Protein AF-A0A9W9Z8J5-F1 (afdb_monomer_lite)

Radius of gyration: 101.9 Å; chains: 1; bounding box: 206×144×336 Å

Secondary structure (DSSP, 8-state):
-HHHHHHHHHHHHHHHHHHHSSS-----THHHHHHHHHHHHHHHHHHHHHHHHHHHHHHHHHHHHHHHHHHHHHHHHHHHHHHHHHHHHHHHHHHHHHHHHHHHHHHHHHHHHHHHHHHHHHHHHHHHHHHHHHHHHHHHHHHHHHHHHHHHHHHHHHHHHHHHHHHHHHHHHHHHHHHHHHHHHHHHHHHHHHHHHHHHHHHHHHHHHHHHHHHHHHHHHHHHHHHHHHHHHHHHHHHHHHHHHHHHHHHHHHHHHHHHHHHHHHHHHHHHHHHHHHHHHHHHHSSSS------HHHHHHHHHHHHHHHHHHHHHHHHHHHHHHHHHHHHHHHHHHHHHHHHHHHHHHHHHHHHHHHHHHHHHHHHHHHHSS-S-PPP-HHHHHHHHHHHHHHHHHHHHHHHHHHHHHHHHHHHHHHHHHHHHHHHHHHHHHHHHHHHHHHHHHHHHHHHHHHHHHHHHHHHHHHHHHHHHS------------------------------PPP------TTTHHHHHHHHHHHHHHHHHHHHHHHHHHHHHHHHHHHHHHHHHHHHHHHHHHHHHHHHHHHHHHHHHHHHHHHHHHHHHHHHHHHHHHHHHHHH------------

Organism: NCBI:txid174260

pLDDT: mean 78.12, std 18.12, range [28.38, 96.94]

Structure (mmCIF, N/CA/C/O backbone):
data_AF-A0A9W9Z8J5-F1
#
_entry.id   AF-A0A9W9Z8J5-F1
#
loop_
_atom_site.group_PDB
_atom_site.id
_atom_site.type_symbol
_atom_site.label_atom_id
_atom_site.label_alt_id
_atom_site.label_comp_id
_atom_site.label_asym_id
_atom_site.label_entity_id
_atom_site.label_seq_id
_atom_site.pdbx_PDB_ins_code
_atom_site.Cartn_x
_atom_site.Cartn_y
_atom_site.Cartn_z
_atom_site.occupancy
_atom_site.B_iso_or_equiv
_atom_site.auth_seq_id
_atom_site.auth_comp_id
_atom_site.auth_asym_id
_atom_site.auth_atom_id
_atom_site.pdbx_PDB_model_num
ATOM 1 N N . MET A 1 1 ? -85.257 -1.379 140.980 1.00 49.53 1 MET A N 1
ATOM 2 C CA . MET A 1 1 ? -85.173 -0.931 142.390 1.00 49.53 1 MET A CA 1
ATOM 3 C C . MET A 1 1 ? -86.216 0.139 142.781 1.00 49.53 1 MET A C 1
ATOM 5 O O . MET A 1 1 ? -86.144 0.637 143.891 1.00 49.53 1 MET A O 1
ATOM 9 N N . ASN A 1 2 ? -87.242 0.429 141.961 1.00 49.41 2 ASN A N 1
ATOM 10 C CA . ASN A 1 2 ? -88.217 1.512 142.219 1.00 49.41 2 ASN A CA 1
ATOM 11 C C . ASN A 1 2 ? -89.453 1.137 143.067 1.00 49.41 2 ASN A C 1
ATOM 13 O O . ASN A 1 2 ? -90.106 2.020 143.603 1.00 49.41 2 ASN A O 1
ATOM 17 N N . SER A 1 3 ? -89.786 -0.148 143.233 1.00 52.16 3 SER A N 1
ATOM 18 C CA . SER A 1 3 ? -90.994 -0.557 143.981 1.00 52.16 3 SER A CA 1
ATOM 19 C C . SER A 1 3 ? -90.838 -0.445 145.506 1.00 52.16 3 SER A C 1
ATOM 21 O O . SER A 1 3 ? -91.817 -0.194 146.202 1.00 52.16 3 SER A O 1
ATOM 23 N N . LYS A 1 4 ? -89.609 -0.565 146.031 1.00 61.00 4 LYS A N 1
ATOM 24 C CA . LYS A 1 4 ? -89.346 -0.543 147.480 1.00 61.00 4 LYS A CA 1
ATOM 25 C C . LYS A 1 4 ? -89.480 0.861 148.082 1.00 61.00 4 LYS A C 1
ATOM 27 O O . LYS A 1 4 ? -90.116 1.013 149.115 1.00 61.00 4 LYS A O 1
ATOM 32 N N . HIS A 1 5 ? -88.971 1.882 147.392 1.00 61.03 5 HIS A N 1
ATOM 33 C CA . HIS A 1 5 ? -89.046 3.269 147.863 1.00 61.03 5 HIS A CA 1
ATOM 34 C C . HIS A 1 5 ? -90.440 3.893 147.722 1.00 61.03 5 HIS A C 1
ATOM 36 O O . HIS A 1 5 ? -90.830 4.695 148.565 1.00 61.03 5 HIS A O 1
ATOM 42 N N . VAL A 1 6 ? -91.228 3.489 146.718 1.00 67.94 6 VAL A N 1
ATOM 43 C CA . VAL A 1 6 ? -92.641 3.902 146.622 1.00 67.94 6 VAL A CA 1
ATOM 44 C C . VAL A 1 6 ? -93.460 3.287 147.766 1.00 67.94 6 VAL A C 1
ATOM 46 O O . VAL A 1 6 ? -94.237 3.992 148.405 1.00 67.94 6 VAL A O 1
ATOM 49 N N . ALA A 1 7 ? -93.221 2.011 148.092 1.00 65.00 7 ALA A N 1
ATOM 50 C CA . ALA A 1 7 ? -93.889 1.326 149.199 1.00 65.00 7 ALA A CA 1
ATOM 51 C C . ALA A 1 7 ? -93.499 1.885 150.582 1.00 65.00 7 ALA A C 1
ATOM 53 O O . ALA A 1 7 ? -94.352 2.002 151.457 1.00 65.00 7 ALA A O 1
ATOM 54 N N . GLU A 1 8 ? -92.234 2.266 150.790 1.00 67.50 8 GLU A N 1
ATOM 55 C CA . GLU A 1 8 ? -91.781 2.908 152.036 1.00 67.50 8 GLU A CA 1
ATOM 56 C C . GLU A 1 8 ? -92.431 4.286 152.252 1.00 67.50 8 GLU A C 1
ATOM 58 O O . GLU A 1 8 ? -92.795 4.621 153.380 1.00 67.50 8 GLU A O 1
ATOM 63 N N . LEU A 1 9 ? -92.658 5.054 151.181 1.00 68.12 9 LEU A N 1
ATOM 64 C CA . LEU A 1 9 ? -93.328 6.357 151.248 1.00 68.12 9 LEU A CA 1
ATOM 65 C C . LEU A 1 9 ? -94.833 6.256 151.530 1.00 68.12 9 LEU A C 1
ATOM 67 O O . LEU A 1 9 ? -95.362 7.042 152.320 1.00 68.12 9 LEU A O 1
ATOM 71 N N . GLU A 1 10 ? -95.526 5.273 150.949 1.00 67.19 10 GLU A N 1
ATOM 72 C CA . GLU A 1 10 ? -96.930 5.003 151.290 1.00 67.19 10 GLU A CA 1
ATOM 73 C C . GLU A 1 10 ? -97.090 4.544 152.745 1.00 67.19 10 GLU A C 1
ATOM 75 O O . GLU A 1 10 ? -98.030 4.966 153.425 1.00 67.19 10 GLU A O 1
ATOM 80 N N . ASN A 1 11 ? -96.140 3.759 153.260 1.00 70.75 11 ASN A N 1
ATOM 81 C CA . ASN A 1 11 ? -96.148 3.312 154.654 1.00 70.75 11 ASN A CA 1
ATOM 82 C C . ASN A 1 11 ? -95.925 4.476 155.636 1.00 70.75 11 ASN A C 1
ATOM 84 O O . ASN A 1 11 ? -96.578 4.546 156.678 1.00 70.75 11 ASN A O 1
ATOM 88 N N . LEU A 1 12 ? -95.058 5.435 155.287 1.00 72.38 12 LEU A N 1
ATOM 89 C CA . LEU A 1 12 ? -94.822 6.635 156.096 1.00 72.38 12 LEU A CA 1
ATOM 90 C C . LEU A 1 12 ? -96.055 7.558 156.132 1.00 72.38 12 LEU A C 1
ATOM 92 O O . LEU A 1 12 ? -96.406 8.092 157.186 1.00 72.38 12 LEU A O 1
ATOM 96 N N . LYS A 1 13 ? -96.758 7.689 154.998 1.00 70.75 13 LYS A N 1
ATOM 97 C CA . LYS A 1 13 ? -98.026 8.429 154.895 1.00 70.75 13 LYS A CA 1
ATOM 98 C C . LYS A 1 13 ? -99.111 7.814 155.786 1.00 70.75 13 LYS A C 1
ATOM 100 O O . LYS A 1 13 ? -99.809 8.544 156.488 1.00 70.75 13 LYS A O 1
ATOM 105 N N . LEU A 1 14 ? -99.220 6.482 155.799 1.00 69.88 14 LEU A N 1
ATOM 106 C CA . LEU A 1 14 ? -100.171 5.755 156.645 1.00 69.88 14 LEU A CA 1
ATOM 107 C C . LEU A 1 14 ? -99.858 5.933 158.143 1.00 69.88 14 LEU A C 1
ATOM 109 O O . LEU A 1 14 ? -100.769 6.098 158.955 1.00 69.88 14 LEU A O 1
ATOM 113 N N . LEU A 1 15 ? -98.570 5.949 158.505 1.00 69.38 15 LEU A N 1
ATOM 114 C CA . LEU A 1 15 ? -98.111 6.107 159.887 1.00 69.38 15 LEU A CA 1
ATOM 115 C C . LEU A 1 15 ? -98.396 7.514 160.443 1.00 69.38 15 LEU A C 1
ATOM 117 O O . LEU A 1 15 ? -98.859 7.645 161.576 1.00 69.38 15 LEU A O 1
ATOM 121 N N . MET A 1 16 ? -98.179 8.562 159.641 1.00 64.88 16 MET A N 1
ATOM 122 C CA . MET A 1 16 ? -98.459 9.944 160.052 1.00 64.88 16 MET A CA 1
ATOM 123 C C . MET A 1 16 ? -99.958 10.235 160.183 1.00 64.88 16 MET A C 1
ATOM 125 O O . MET A 1 16 ? -100.351 10.948 161.105 1.00 64.88 16 MET A O 1
ATOM 129 N N . SER A 1 17 ? -100.803 9.663 159.315 1.00 60.56 17 SER A N 1
ATOM 130 C CA . SER A 1 17 ? -102.261 9.779 159.462 1.00 60.56 17 SER A CA 1
ATOM 131 C C . SER A 1 17 ? -102.757 9.141 160.762 1.00 60.56 17 SER A C 1
ATOM 133 O O . SER A 1 17 ? -103.629 9.704 161.415 1.00 60.56 17 SER A O 1
ATOM 135 N N . LYS A 1 18 ? -102.158 8.019 161.181 1.00 60.84 18 LYS A N 1
ATOM 136 C CA . LYS A 1 18 ? -102.563 7.288 162.389 1.00 60.84 18 LYS A CA 1
ATOM 137 C C . LYS A 1 18 ? -102.110 7.958 163.696 1.00 60.84 18 LYS A C 1
ATOM 139 O O . LYS A 1 18 ? -102.808 7.862 164.694 1.00 60.84 18 LYS A O 1
ATOM 144 N N . GLN A 1 19 ? -100.983 8.678 163.702 1.00 56.22 19 GLN A N 1
ATOM 145 C CA . GLN A 1 19 ? -100.505 9.395 164.899 1.00 56.22 19 GLN A CA 1
ATOM 146 C C . GLN A 1 19 ? -101.284 10.680 165.227 1.00 56.22 19 GLN A C 1
ATOM 148 O O . GLN A 1 19 ? -101.229 11.148 166.363 1.00 56.22 19 GLN A O 1
ATOM 153 N N . LEU A 1 20 ? -102.006 11.260 164.266 1.00 56.22 20 LEU A N 1
ATOM 154 C CA . LEU A 1 20 ? -102.760 12.502 164.477 1.00 56.22 20 LEU A CA 1
ATOM 155 C C . LEU A 1 20 ? -104.202 12.276 164.959 1.00 56.22 20 LEU A C 1
ATOM 157 O O . LEU A 1 20 ? -104.801 13.207 165.489 1.00 56.22 20 LEU A O 1
ATOM 161 N N . GLU A 1 21 ? -104.744 11.063 164.827 1.00 55.25 21 GLU A N 1
ATOM 162 C CA . GLU A 1 21 ? -106.111 10.736 165.264 1.00 55.25 21 GLU A CA 1
ATOM 163 C C . GLU A 1 21 ? -106.220 10.486 166.783 1.00 55.25 21 GLU A C 1
ATOM 165 O O . GLU A 1 21 ? -107.299 10.625 167.352 1.00 55.25 21 GLU A O 1
ATOM 170 N N . GLU A 1 22 ? -105.112 10.187 167.473 1.00 48.38 22 GLU A N 1
ATOM 171 C CA . GLU A 1 22 ? -105.141 9.747 168.881 1.00 48.38 22 GLU A CA 1
ATOM 172 C C . GLU A 1 22 ? -104.693 10.794 169.919 1.00 48.38 22 GLU A C 1
ATOM 174 O O . GLU A 1 22 ? -104.763 10.529 171.117 1.00 48.38 22 GLU A O 1
ATOM 179 N N . THR A 1 23 ? -104.297 12.011 169.527 1.00 50.66 23 THR A N 1
ATOM 180 C CA . THR A 1 23 ? -103.971 13.083 170.496 1.00 50.66 23 THR A CA 1
ATOM 181 C C . THR A 1 23 ? -104.845 14.315 170.290 1.00 50.66 23 THR A C 1
ATOM 183 O O . THR A 1 23 ? -104.465 15.310 169.678 1.00 50.66 23 THR A O 1
ATOM 186 N N . GLY A 1 24 ? -106.070 14.217 170.810 1.00 48.38 24 GLY A N 1
ATOM 187 C CA . GLY A 1 24 ? -107.034 15.307 170.845 1.00 48.38 24 GLY A CA 1
ATOM 188 C C . GLY A 1 24 ? -106.638 16.418 171.817 1.00 48.38 24 GLY A C 1
ATOM 189 O O . GLY A 1 24 ? -106.401 16.152 172.989 1.00 48.38 24 GLY A O 1
ATOM 190 N N . GLN A 1 25 ? -106.609 17.656 171.323 1.00 43.84 25 GLN A N 1
ATOM 191 C CA . GLN A 1 25 ? -107.292 18.835 171.877 1.00 43.84 25 GLN A CA 1
ATOM 192 C C . GLN A 1 25 ? -106.873 20.106 171.113 1.00 43.84 25 GLN A C 1
ATOM 194 O O . GLN A 1 25 ? -105.702 20.316 170.819 1.00 43.84 25 GLN A O 1
ATOM 199 N N . GLU A 1 26 ? -107.888 20.928 170.837 1.00 43.88 26 GLU A N 1
ATOM 200 C CA . GLU A 1 26 ? -107.874 22.356 170.483 1.00 43.88 26 GLU A CA 1
ATOM 201 C C . GLU A 1 26 ? -107.269 22.780 169.129 1.00 43.88 26 GLU A C 1
ATOM 203 O O . GLU A 1 26 ? -106.072 22.747 168.853 1.00 43.88 26 GLU A O 1
ATOM 208 N N . VAL A 1 27 ? -108.193 23.200 168.261 1.00 51.09 27 VAL A N 1
ATOM 209 C CA . VAL A 1 27 ? -108.038 23.465 166.833 1.00 51.09 27 VAL A CA 1
ATOM 210 C C . VAL A 1 27 ? -108.165 24.966 166.617 1.00 51.09 27 VAL A C 1
ATOM 212 O O . VAL A 1 27 ? -109.249 25.517 166.790 1.00 51.09 27 VAL A O 1
ATOM 215 N N . ASP A 1 28 ? -107.083 25.615 166.193 1.00 56.66 28 ASP A N 1
ATOM 216 C CA . ASP A 1 28 ? -107.146 26.974 165.663 1.00 56.66 28 ASP A CA 1
ATOM 217 C C . ASP A 1 28 ? -106.256 27.100 164.408 1.00 56.66 28 ASP A C 1
ATOM 219 O O . ASP A 1 28 ? -105.166 26.530 164.309 1.00 56.66 28 ASP A O 1
ATOM 223 N N . LYS A 1 29 ? -106.788 27.787 163.398 1.00 60.19 29 LYS A N 1
ATOM 224 C CA . LYS A 1 29 ? -106.531 27.721 161.938 1.00 60.19 29 LYS A CA 1
ATOM 225 C C . LYS A 1 29 ? -105.080 27.649 161.418 1.00 60.19 29 LYS A C 1
ATOM 227 O O . LYS A 1 29 ? -104.854 27.206 160.292 1.00 60.19 29 LYS A O 1
ATOM 232 N N . THR A 1 30 ? -104.081 28.070 162.187 1.00 62.03 30 THR A N 1
ATOM 233 C CA . THR A 1 30 ? -102.694 28.268 161.715 1.00 62.03 30 THR A CA 1
ATOM 234 C C . THR A 1 30 ? -101.914 26.973 161.477 1.00 62.03 30 THR A C 1
ATOM 236 O O . THR A 1 30 ? -100.981 26.954 160.671 1.00 62.03 30 THR A O 1
ATOM 239 N N . ARG A 1 31 ? -102.263 25.875 162.159 1.00 63.03 31 ARG A N 1
ATOM 240 C CA . ARG A 1 31 ? -101.577 24.581 161.980 1.00 63.03 31 ARG A CA 1
ATOM 241 C C . ARG A 1 31 ? -101.987 23.888 160.676 1.00 63.03 31 ARG A C 1
ATOM 243 O O . ARG A 1 31 ? -101.132 23.298 160.020 1.00 63.03 31 ARG A O 1
ATOM 250 N N . GLN A 1 32 ? -103.253 24.034 160.278 1.00 69.38 32 GLN A N 1
ATOM 251 C CA . GLN A 1 32 ? -103.786 23.490 159.027 1.00 69.38 32 GLN A CA 1
ATOM 252 C C . GLN A 1 32 ? -103.134 24.160 157.807 1.00 69.38 32 GLN A C 1
ATOM 254 O O . GLN A 1 32 ? -102.616 23.472 156.935 1.00 69.38 32 GLN A O 1
ATOM 259 N N . GLU A 1 33 ? -103.023 25.493 157.803 1.00 70.94 33 GLU A N 1
ATOM 260 C CA . GLU A 1 33 ? -102.358 26.223 156.710 1.00 70.94 33 GLU A CA 1
ATOM 261 C C . GLU A 1 33 ? -100.867 25.873 156.564 1.00 70.94 33 GLU A C 1
ATOM 263 O O . GLU A 1 33 ? -100.340 25.834 155.451 1.00 70.94 33 GLU A O 1
ATOM 268 N N . LYS A 1 34 ? -100.161 25.602 157.673 1.00 72.19 34 LYS A N 1
ATOM 269 C CA . LYS A 1 34 ? -98.764 25.140 157.616 1.00 72.19 34 LYS A CA 1
ATOM 270 C C . LYS A 1 34 ? -98.655 23.730 157.037 1.00 72.19 34 LYS A C 1
ATOM 272 O O . LYS A 1 34 ? -97.740 23.477 156.259 1.00 72.19 34 LYS A O 1
ATOM 277 N N . PHE A 1 35 ? -99.569 22.832 157.397 1.00 74.19 35 PHE A N 1
ATOM 278 C CA . PHE A 1 35 ? -99.584 21.464 156.882 1.00 74.19 35 PHE A CA 1
ATOM 279 C C . PHE A 1 35 ? -99.884 21.427 155.378 1.00 74.19 35 PHE A C 1
ATOM 281 O O . PHE A 1 35 ? -99.176 20.755 154.630 1.00 74.19 35 PHE A O 1
ATOM 288 N N . ASP A 1 36 ? -100.855 22.218 154.918 1.00 76.44 36 ASP A N 1
ATOM 289 C CA . ASP A 1 36 ? -101.199 22.302 153.497 1.00 76.44 36 ASP A CA 1
ATOM 290 C C . ASP A 1 36 ? -100.046 22.891 152.665 1.00 76.44 36 ASP A C 1
ATOM 292 O O . ASP A 1 36 ? -99.744 22.374 151.589 1.00 76.44 36 ASP A O 1
ATOM 296 N N . LYS A 1 37 ? -99.306 23.880 153.193 1.00 77.56 37 LYS A N 1
ATOM 297 C CA . LYS A 1 37 ? -98.072 24.383 152.557 1.00 77.56 37 LYS A CA 1
ATOM 298 C C . LYS A 1 37 ? -96.972 23.325 152.471 1.00 77.56 37 LYS A C 1
ATOM 300 O O . LYS A 1 37 ? -96.344 23.198 151.425 1.00 77.56 37 LYS A O 1
ATOM 305 N N . PHE A 1 38 ? -96.736 22.556 153.536 1.00 77.50 38 PHE A N 1
ATOM 306 C CA . PHE A 1 38 ? -95.734 21.483 153.510 1.00 77.50 38 PHE A CA 1
ATOM 307 C C . PHE A 1 38 ? -96.094 20.383 152.519 1.00 77.50 38 PHE A C 1
ATOM 309 O O . PHE A 1 38 ? -95.231 19.923 151.779 1.00 77.50 38 PHE A O 1
ATOM 316 N N . LYS A 1 39 ? -97.367 19.995 152.465 1.00 79.44 39 LYS A N 1
ATOM 317 C CA . LYS A 1 39 ? -97.855 19.012 151.501 1.00 79.44 39 LYS A CA 1
ATOM 318 C C . LYS A 1 39 ? -97.690 19.507 150.065 1.00 79.44 39 LYS A C 1
ATOM 320 O O . LYS A 1 39 ? -97.228 18.757 149.217 1.00 79.44 39 LYS A O 1
ATOM 325 N N . GLN A 1 40 ? -97.981 20.783 149.812 1.00 81.38 40 GLN A N 1
ATOM 326 C CA . GLN A 1 40 ? -97.810 21.387 148.493 1.00 81.38 40 GLN A CA 1
ATOM 327 C C . GLN A 1 40 ? -96.335 21.460 148.060 1.00 81.38 40 GLN A C 1
ATOM 329 O O . GLN A 1 40 ? -96.046 21.235 146.888 1.00 81.38 40 GLN A O 1
ATOM 334 N N . ILE A 1 41 ? -95.409 21.735 148.988 1.00 79.69 41 ILE A N 1
ATOM 335 C CA . ILE A 1 41 ? -93.956 21.704 148.729 1.00 79.69 41 ILE A CA 1
ATOM 336 C C . ILE A 1 41 ? -93.474 20.270 148.490 1.00 79.69 41 ILE A C 1
ATOM 338 O O . ILE A 1 41 ? -92.720 20.017 147.561 1.00 79.69 41 ILE A O 1
ATOM 342 N N . TYR A 1 42 ? -93.928 19.316 149.299 1.00 79.81 42 TYR A N 1
ATOM 343 C CA . TYR A 1 42 ? -93.555 17.916 149.135 1.00 79.81 42 TYR A CA 1
ATOM 344 C C . TYR A 1 42 ? -94.047 17.352 147.796 1.00 79.81 42 TYR A C 1
ATOM 346 O O . TYR A 1 42 ? -93.284 16.731 147.061 1.00 79.81 42 TYR A O 1
ATOM 354 N N . ASP A 1 43 ? -95.305 17.614 147.437 1.00 80.00 43 ASP A N 1
ATOM 355 C CA . ASP A 1 43 ? -95.868 17.180 146.160 1.00 80.00 43 ASP A CA 1
ATOM 356 C C . ASP A 1 43 ? -95.170 17.878 144.977 1.00 80.00 43 ASP A C 1
ATOM 358 O O . ASP A 1 43 ? -94.965 17.251 143.936 1.00 80.00 43 ASP A O 1
ATOM 362 N N . SER A 1 44 ? -94.746 19.143 145.121 1.00 82.75 44 SER A N 1
ATOM 363 C CA . SER A 1 44 ? -93.977 19.833 144.077 1.00 82.75 44 SER A CA 1
ATOM 364 C C . SER A 1 44 ? -92.551 19.290 143.935 1.00 82.75 44 SER A C 1
ATOM 366 O O . SER A 1 44 ? -92.101 19.099 142.806 1.00 82.75 44 SER A O 1
ATOM 368 N N . GLU A 1 45 ? -91.868 18.953 145.033 1.00 81.94 45 GLU A N 1
ATOM 369 C CA . GLU A 1 45 ? -90.548 18.306 145.011 1.00 81.94 45 GLU A CA 1
ATOM 370 C C . GLU A 1 45 ? -90.612 16.887 144.438 1.00 81.94 45 GLU A C 1
ATOM 372 O O . GLU A 1 45 ? -89.792 16.524 143.595 1.00 81.94 45 GLU A O 1
ATOM 377 N N . VAL A 1 46 ? -91.609 16.085 144.824 1.00 83.50 46 VAL A N 1
ATOM 378 C CA . VAL A 1 46 ? -91.813 14.741 144.262 1.00 83.50 46 VAL A CA 1
ATOM 379 C C . VAL A 1 46 ? -92.115 14.815 142.768 1.00 83.50 46 VAL A C 1
ATOM 381 O O . VAL A 1 46 ? -91.589 14.006 142.001 1.00 83.50 46 VAL A O 1
ATOM 384 N N . ASN A 1 47 ? -92.927 15.780 142.332 1.00 83.88 47 ASN A N 1
ATOM 385 C CA . ASN A 1 47 ? -93.197 15.979 140.910 1.00 83.88 47 ASN A CA 1
ATOM 386 C C . ASN A 1 47 ? -91.944 16.438 140.153 1.00 83.88 47 ASN A C 1
ATOM 388 O O . ASN A 1 47 ? -91.665 15.890 139.091 1.00 83.88 47 ASN A O 1
ATOM 392 N N . ALA A 1 48 ? -91.142 17.347 140.715 1.00 85.12 48 ALA A N 1
ATOM 393 C CA . ALA A 1 48 ? -89.877 17.772 140.113 1.00 85.12 48 ALA A CA 1
ATOM 394 C C . ALA A 1 48 ? -88.863 16.618 140.008 1.00 85.12 48 ALA A C 1
ATOM 396 O O . ALA A 1 48 ? -88.182 16.483 138.993 1.00 85.12 48 ALA A O 1
ATOM 397 N N . LEU A 1 49 ? -88.787 15.749 141.023 1.00 84.56 49 LEU A N 1
ATOM 398 C CA . LEU A 1 49 ? -87.924 14.565 141.007 1.00 84.56 49 LEU A CA 1
ATOM 399 C C . LEU A 1 49 ? -88.395 13.512 140.000 1.00 84.56 49 LEU A C 1
ATOM 401 O O . LEU A 1 49 ? -87.564 12.922 139.313 1.00 84.56 49 LEU A O 1
ATOM 405 N N . LYS A 1 50 ? -89.709 13.288 139.876 1.00 85.19 50 LYS A N 1
ATOM 406 C CA . LYS A 1 50 ? -90.269 12.423 138.827 1.00 85.19 50 LYS A CA 1
ATOM 407 C C . LYS A 1 50 ? -89.970 12.976 137.440 1.00 85.19 50 LYS A C 1
ATOM 409 O O . LYS A 1 50 ? -89.481 12.236 136.599 1.00 85.19 50 LYS A O 1
ATOM 414 N N . GLU A 1 51 ? -90.171 14.273 137.231 1.00 87.00 51 GLU A N 1
ATOM 415 C CA . GLU A 1 51 ? -89.886 14.921 135.951 1.00 87.00 51 GLU A CA 1
ATOM 416 C C . GLU A 1 51 ? -88.386 14.869 135.606 1.00 87.00 51 GLU A C 1
ATOM 418 O O . GLU A 1 51 ? -88.017 14.637 134.456 1.00 87.00 51 GLU A O 1
ATOM 423 N N . ALA A 1 52 ? -87.501 15.029 136.595 1.00 86.19 52 ALA A N 1
ATOM 424 C CA . ALA A 1 52 ? -86.058 14.874 136.412 1.00 86.19 52 ALA A CA 1
ATOM 425 C C . ALA A 1 52 ? -85.664 13.424 136.088 1.00 86.19 52 ALA A C 1
ATOM 427 O O . ALA A 1 52 ? -84.820 13.198 135.220 1.00 86.19 52 ALA A O 1
ATOM 428 N N . LEU A 1 53 ? -86.287 12.444 136.749 1.00 88.12 53 LEU A N 1
ATOM 429 C CA . LEU A 1 53 ? -86.066 11.027 136.473 1.00 88.12 53 LEU A CA 1
ATOM 430 C C . LEU A 1 53 ? -86.563 10.645 135.074 1.00 88.12 53 LEU A C 1
ATOM 432 O O . LEU A 1 53 ? -85.842 9.967 134.348 1.00 88.12 53 LEU A O 1
ATOM 436 N N . ASP A 1 54 ? -87.744 11.111 134.674 1.00 88.19 54 ASP A N 1
ATOM 437 C CA . ASP A 1 54 ? -88.291 10.870 133.338 1.00 88.19 54 ASP A CA 1
ATOM 438 C C . ASP A 1 54 ? -87.385 11.483 132.265 1.00 88.19 54 ASP A C 1
ATOM 440 O O . ASP A 1 54 ? -87.030 10.792 131.311 1.00 88.19 54 ASP A O 1
ATOM 444 N N . LYS A 1 55 ? -86.893 12.715 132.475 1.00 91.44 55 LYS A N 1
ATOM 445 C CA . LYS A 1 55 ? -85.881 13.345 131.605 1.00 91.44 55 LYS A CA 1
ATOM 446 C C . LYS A 1 55 ? -84.581 12.542 131.538 1.00 91.44 55 LYS A C 1
ATOM 448 O O . LYS A 1 55 ? -83.959 12.457 130.481 1.00 91.44 55 LYS A O 1
ATOM 453 N N . GLN A 1 56 ? -84.153 11.945 132.650 1.00 88.62 56 GLN A N 1
ATOM 454 C CA . GLN A 1 56 ? -82.957 11.106 132.685 1.00 88.62 56 GLN A CA 1
ATOM 455 C C . GLN A 1 56 ? -83.171 9.779 131.942 1.00 88.62 56 GLN A C 1
ATOM 457 O O . GLN A 1 56 ? -82.265 9.314 131.250 1.00 88.62 56 GLN A O 1
ATOM 462 N N . ILE A 1 57 ? -84.358 9.177 132.054 1.00 89.94 57 ILE A N 1
ATOM 463 C CA . ILE A 1 57 ? -84.729 7.957 131.327 1.00 89.94 57 ILE A CA 1
ATOM 464 C C . ILE A 1 57 ? -84.802 8.238 129.825 1.00 89.94 57 ILE A C 1
ATOM 466 O O . ILE A 1 57 ? -84.223 7.475 129.052 1.00 89.94 57 ILE A O 1
ATOM 470 N N . THR A 1 58 ? -85.447 9.331 129.404 1.00 90.62 58 THR A N 1
ATOM 471 C CA . THR A 1 58 ? -85.500 9.716 127.986 1.00 90.62 58 THR A CA 1
ATOM 472 C C . THR A 1 58 ? -84.107 9.994 127.444 1.00 90.62 58 THR A C 1
ATOM 474 O O . THR A 1 58 ? -83.732 9.398 126.444 1.00 90.62 58 THR A O 1
ATOM 477 N N . LEU A 1 59 ? -83.286 10.776 128.155 1.00 92.94 59 LEU A N 1
ATOM 478 C CA . LEU A 1 59 ? -81.916 11.062 127.726 1.00 92.94 59 LEU A CA 1
ATOM 479 C C . LEU A 1 59 ? -81.074 9.785 127.601 1.00 92.94 59 LEU A C 1
ATOM 481 O O . LEU A 1 59 ? -80.312 9.634 126.651 1.00 92.94 59 LEU A O 1
ATOM 485 N N . LYS A 1 60 ? -81.205 8.848 128.548 1.00 92.00 60 LYS A N 1
ATOM 486 C CA . LYS A 1 60 ? -80.502 7.563 128.486 1.00 92.00 60 LYS A CA 1
ATOM 487 C C . LYS A 1 60 ? -80.945 6.738 127.275 1.00 92.00 60 LYS A C 1
ATOM 489 O O . LYS A 1 60 ? -80.092 6.159 126.608 1.00 92.00 60 LYS A O 1
ATOM 494 N N . ASN A 1 61 ? -82.248 6.670 127.009 1.00 91.81 61 ASN A N 1
ATOM 495 C CA . ASN A 1 61 ? -82.782 5.939 125.862 1.00 91.81 61 ASN A CA 1
ATOM 496 C C . ASN A 1 61 ? -82.343 6.581 124.538 1.00 91.81 61 ASN A C 1
ATOM 498 O O . ASN A 1 61 ? -81.921 5.857 123.640 1.00 91.81 61 ASN A O 1
ATOM 502 N N . ASP A 1 62 ? -82.353 7.912 124.446 1.00 92.69 62 ASP A N 1
ATOM 503 C CA . ASP A 1 62 ? -81.890 8.655 123.269 1.00 92.69 62 ASP A CA 1
ATOM 504 C C . ASP A 1 62 ? -80.395 8.426 123.020 1.00 92.69 62 ASP A C 1
ATOM 506 O O . ASP A 1 62 ? -79.993 8.133 121.896 1.00 92.69 62 ASP A O 1
ATOM 510 N N . LEU A 1 63 ? -79.566 8.479 124.071 1.00 92.88 63 LEU A N 1
ATOM 511 C CA . LEU A 1 63 ? -78.136 8.169 123.975 1.00 92.88 63 LEU A CA 1
ATOM 512 C C . LEU A 1 63 ? -77.895 6.720 123.549 1.00 92.88 63 LEU A C 1
ATOM 514 O O . LEU A 1 63 ? -77.025 6.466 122.721 1.00 92.88 63 LEU A O 1
ATOM 518 N N . GLN A 1 64 ? -78.662 5.767 124.081 1.00 92.50 64 GLN A N 1
ATOM 519 C CA . GLN A 1 64 ? -78.548 4.365 123.687 1.00 92.50 64 GLN A CA 1
ATOM 520 C C . GLN A 1 64 ? -78.951 4.163 122.221 1.00 92.50 64 GLN A C 1
ATOM 522 O O . GLN A 1 64 ? -78.257 3.457 121.497 1.00 92.50 64 GLN A O 1
ATOM 527 N N . GLN A 1 65 ? -80.015 4.824 121.759 1.00 92.88 65 GLN A N 1
ATOM 528 C CA . GLN A 1 65 ? -80.435 4.767 120.361 1.00 92.88 65 GLN A CA 1
ATOM 529 C C . GLN A 1 65 ? -79.419 5.439 119.427 1.00 92.88 65 GLN A C 1
ATOM 531 O O . GLN A 1 65 ? -79.151 4.915 118.349 1.00 92.88 65 GLN A O 1
ATOM 536 N N . GLN A 1 66 ? -78.831 6.572 119.826 1.00 93.12 66 GLN A N 1
ATOM 537 C CA . GLN A 1 66 ? -77.755 7.215 119.067 1.00 93.12 66 GLN A CA 1
ATOM 538 C C . GLN A 1 66 ? -76.503 6.338 119.005 1.00 93.12 66 GLN A C 1
ATOM 540 O O . GLN A 1 66 ? -75.905 6.225 117.942 1.00 93.12 66 GLN A O 1
ATOM 545 N N . MET A 1 67 ? -76.123 5.689 120.109 1.00 92.50 67 MET A N 1
ATOM 546 C CA . MET A 1 67 ? -74.991 4.762 120.121 1.00 92.50 67 MET A CA 1
ATOM 547 C C . MET A 1 67 ? -75.229 3.544 119.228 1.00 92.50 67 MET A C 1
ATOM 549 O O . MET A 1 67 ? -74.317 3.158 118.504 1.00 92.50 67 MET A O 1
ATOM 553 N N . GLU A 1 68 ? -76.431 2.960 119.244 1.00 92.44 68 GLU A N 1
ATOM 554 C CA . GLU A 1 68 ? -76.736 1.813 118.382 1.00 92.44 68 GLU A CA 1
ATOM 555 C C . GLU A 1 68 ? -76.733 2.220 116.904 1.00 92.44 68 GLU A C 1
ATOM 557 O O . GLU A 1 68 ? -76.114 1.539 116.096 1.00 92.44 68 GLU A O 1
ATOM 562 N N . LYS A 1 69 ? -77.303 3.386 116.560 1.00 93.75 69 LYS A N 1
ATOM 563 C CA . LYS A 1 69 ? -77.231 3.932 115.194 1.00 93.75 69 LYS A CA 1
ATOM 564 C C . LYS A 1 69 ? -75.797 4.189 114.739 1.00 93.75 69 LYS A C 1
ATOM 566 O O . LYS A 1 69 ? -75.428 3.755 113.660 1.00 93.75 69 LYS A O 1
ATOM 571 N N . MET A 1 70 ? -74.977 4.846 115.565 1.00 92.31 70 MET A N 1
ATOM 572 C CA . MET A 1 70 ? -73.566 5.083 115.231 1.00 92.31 70 MET A CA 1
ATOM 573 C C . MET A 1 70 ? -72.797 3.773 115.050 1.00 92.31 70 MET A C 1
ATOM 575 O O . MET A 1 70 ? -71.902 3.696 114.217 1.00 92.31 70 MET A O 1
ATOM 579 N N . LYS A 1 71 ? -73.128 2.740 115.828 1.00 93.69 71 LYS A N 1
ATOM 580 C CA . LYS A 1 71 ? -72.512 1.421 115.703 1.00 93.69 71 LYS A CA 1
ATOM 581 C C . LYS A 1 71 ? -72.943 0.716 114.414 1.00 93.69 71 LYS A C 1
ATOM 583 O O . LYS A 1 71 ? -72.084 0.183 113.725 1.00 93.69 71 LYS A O 1
ATOM 588 N N . GLU A 1 72 ? -74.230 0.752 114.073 1.00 92.75 72 GLU A N 1
ATOM 589 C CA . GLU A 1 72 ? -74.748 0.213 112.809 1.00 92.75 72 GLU A CA 1
ATOM 590 C C . GLU A 1 72 ? -74.140 0.934 111.595 1.00 92.75 72 GLU A C 1
ATOM 592 O O . GLU A 1 72 ? -73.697 0.277 110.656 1.00 92.75 72 GLU A O 1
ATOM 597 N N . GLU A 1 73 ? -74.056 2.267 111.629 1.00 93.62 73 GLU A N 1
ATOM 598 C CA . GLU A 1 73 ? -73.401 3.073 110.589 1.00 93.62 73 GLU A CA 1
ATOM 599 C C . GLU A 1 73 ? -71.915 2.708 110.453 1.00 93.62 73 GLU A C 1
ATOM 601 O O . GLU A 1 73 ? -71.446 2.446 109.347 1.00 93.62 73 GLU A O 1
ATOM 606 N N . LEU A 1 74 ? -71.191 2.585 111.572 1.00 93.81 74 LEU A N 1
ATOM 607 C CA . LEU A 1 74 ? -69.789 2.163 111.567 1.00 93.81 74 LEU A CA 1
ATOM 608 C C . LEU A 1 74 ? -69.617 0.744 110.999 1.00 93.81 74 LEU A C 1
ATOM 610 O O . LEU A 1 74 ? -68.689 0.499 110.231 1.00 93.81 74 LEU A O 1
ATOM 614 N N . ASP A 1 75 ? -70.491 -0.196 111.362 1.00 93.38 75 ASP A N 1
ATOM 615 C CA . ASP A 1 75 ? -70.436 -1.573 110.863 1.00 93.38 75 ASP A CA 1
ATOM 616 C C . ASP A 1 75 ? -70.688 -1.627 109.344 1.00 93.38 75 ASP A C 1
ATOM 618 O O . ASP A 1 75 ? -70.015 -2.384 108.634 1.00 93.38 75 ASP A O 1
ATOM 622 N N . ILE A 1 76 ? -71.594 -0.788 108.825 1.00 94.19 76 ILE A N 1
ATOM 623 C CA . ILE A 1 76 ? -71.842 -0.633 107.384 1.00 94.19 76 ILE A CA 1
ATOM 624 C C . ILE A 1 76 ? -70.614 -0.043 106.683 1.00 94.19 76 ILE A C 1
ATOM 626 O O . ILE A 1 76 ? -70.156 -0.610 105.687 1.00 94.19 76 ILE A O 1
ATOM 630 N N . ASP A 1 77 ? -70.045 1.042 107.209 1.00 94.06 77 ASP A N 1
ATOM 631 C CA . ASP A 1 77 ? -68.858 1.686 106.638 1.00 94.06 77 ASP A CA 1
ATOM 632 C C . ASP A 1 77 ? -67.657 0.729 106.618 1.00 94.06 77 ASP A C 1
ATOM 634 O O . ASP A 1 77 ? -66.927 0.638 105.628 1.00 94.06 77 ASP A O 1
ATOM 638 N N . VAL A 1 78 ? -67.470 -0.055 107.686 1.00 94.25 78 VAL A N 1
ATOM 639 C CA . VAL A 1 78 ? -66.419 -1.078 107.766 1.00 94.25 78 VAL A CA 1
ATOM 640 C C . VAL A 1 78 ? -66.657 -2.198 106.753 1.00 94.25 78 VAL A C 1
ATOM 642 O O . VAL A 1 78 ? -65.697 -2.664 106.132 1.00 94.25 78 VAL A O 1
ATOM 645 N N . ALA A 1 79 ? -67.902 -2.639 106.557 1.00 92.81 79 ALA A N 1
ATOM 646 C CA . ALA A 1 79 ? -68.232 -3.650 105.556 1.00 92.81 79 ALA A CA 1
ATOM 647 C C . ALA A 1 79 ? -67.951 -3.149 104.129 1.00 92.81 79 ALA A C 1
ATOM 649 O O . ALA A 1 79 ? -67.271 -3.840 103.368 1.00 92.81 79 ALA A O 1
ATOM 650 N N . GLN A 1 80 ? -68.374 -1.926 103.798 1.00 93.12 80 GLN A N 1
ATOM 651 C CA . GLN A 1 80 ? -68.107 -1.301 102.498 1.00 93.12 80 GLN A CA 1
ATOM 652 C C . GLN A 1 80 ? -66.608 -1.081 102.260 1.00 93.12 80 GLN A C 1
ATOM 654 O O . GLN A 1 80 ? -66.101 -1.345 101.168 1.00 93.12 80 GLN A O 1
ATOM 659 N N . ALA A 1 81 ? -65.865 -0.649 103.284 1.00 92.75 81 ALA A N 1
ATOM 660 C CA . ALA A 1 81 ? -64.417 -0.490 103.195 1.00 92.75 81 ALA A CA 1
ATOM 661 C C . ALA A 1 81 ? -63.716 -1.830 102.931 1.00 92.75 81 ALA A C 1
ATOM 663 O O . ALA A 1 81 ? -62.821 -1.898 102.088 1.00 92.75 81 ALA A O 1
ATOM 664 N N . ARG A 1 82 ? -64.139 -2.910 103.603 1.00 94.12 82 ARG A N 1
ATOM 665 C CA . ARG A 1 82 ? -63.610 -4.262 103.359 1.00 94.12 82 ARG A CA 1
ATOM 666 C C . ARG A 1 82 ? -63.901 -4.732 101.942 1.00 94.12 82 ARG A C 1
ATOM 668 O O . ARG A 1 82 ? -62.988 -5.210 101.278 1.00 94.12 82 ARG A O 1
ATOM 675 N N . GLU A 1 83 ? -65.127 -4.555 101.460 1.00 93.25 83 GLU A N 1
ATOM 676 C CA . GLU A 1 83 ? -65.491 -4.922 100.091 1.00 93.25 83 GLU A CA 1
ATOM 677 C C . GLU A 1 83 ? -64.662 -4.135 99.060 1.00 93.25 83 GLU A C 1
ATOM 679 O O . GLU A 1 83 ? -64.065 -4.726 98.157 1.00 93.25 83 GLU A O 1
ATOM 684 N N . SER A 1 84 ? -64.503 -2.821 99.252 1.00 94.75 84 SER A N 1
ATOM 685 C CA . SER A 1 84 ? -63.652 -1.984 98.397 1.00 94.75 84 SER A CA 1
ATOM 686 C C . SER A 1 84 ? -62.189 -2.441 98.394 1.00 94.75 84 SER A C 1
ATOM 688 O O . SER A 1 84 ? -61.556 -2.470 97.336 1.00 94.75 84 SER A O 1
ATOM 690 N N . VAL A 1 85 ? -61.646 -2.826 99.554 1.00 94.88 85 VAL A N 1
ATOM 691 C CA . VAL A 1 85 ? -60.290 -3.386 99.654 1.00 94.88 85 VAL A CA 1
ATOM 692 C C . VAL A 1 85 ? -60.196 -4.689 98.866 1.00 94.88 85 VAL A C 1
ATOM 694 O O . VAL A 1 85 ? -59.302 -4.807 98.033 1.00 94.88 85 VAL A O 1
ATOM 697 N N . THR A 1 86 ? -61.148 -5.612 99.026 1.00 93.19 86 THR A N 1
ATOM 698 C CA . THR A 1 86 ? -61.126 -6.888 98.290 1.00 93.19 86 THR A CA 1
ATOM 699 C C . THR A 1 86 ? -61.218 -6.703 96.772 1.00 93.19 86 THR A C 1
ATOM 701 O O . THR A 1 86 ? -60.497 -7.367 96.029 1.00 93.19 86 THR A O 1
ATOM 704 N N . GLN A 1 87 ? -62.030 -5.756 96.285 1.00 93.50 87 GLN A N 1
ATOM 705 C CA . GLN A 1 87 ? -62.108 -5.436 94.853 1.00 93.50 87 GLN A CA 1
ATOM 706 C C . GLN A 1 87 ? -60.800 -4.835 94.321 1.00 93.50 87 GLN A C 1
ATOM 708 O O . GLN A 1 87 ? -60.345 -5.190 93.229 1.00 93.50 87 GLN A O 1
ATOM 713 N N . LYS A 1 88 ? -60.167 -3.942 95.094 1.00 94.19 88 LYS A N 1
ATOM 714 C CA . LYS A 1 88 ? -58.862 -3.368 94.736 1.00 94.19 88 LYS A CA 1
ATOM 715 C C . LYS A 1 88 ? -57.766 -4.428 94.727 1.00 94.19 88 LYS A C 1
ATOM 717 O O . LYS A 1 88 ? -56.947 -4.413 93.817 1.00 94.19 88 LYS A O 1
ATOM 722 N N . GLU A 1 89 ? -57.759 -5.349 95.687 1.00 94.06 89 GLU A N 1
ATOM 723 C CA . GLU A 1 89 ? -56.811 -6.468 95.732 1.00 94.06 89 GLU A CA 1
ATOM 724 C C . GLU A 1 89 ? -56.970 -7.396 94.523 1.00 94.06 89 GLU A C 1
ATOM 726 O O . GLU A 1 89 ? -55.971 -7.735 93.889 1.00 94.06 89 GLU A O 1
ATOM 731 N N . ALA A 1 90 ? -58.208 -7.730 94.144 1.00 93.44 90 ALA A N 1
ATOM 732 C CA . ALA A 1 90 ? -58.485 -8.522 92.946 1.00 93.44 90 ALA A CA 1
ATOM 733 C C . ALA A 1 90 ? -57.990 -7.825 91.666 1.00 93.44 90 ALA A C 1
ATOM 735 O O . ALA A 1 90 ? -57.277 -8.430 90.867 1.00 93.44 90 ALA A O 1
ATOM 736 N N . SER A 1 91 ? -58.287 -6.529 91.515 1.00 94.19 91 SER A N 1
ATOM 737 C CA . SER A 1 91 ? -57.834 -5.727 90.366 1.00 94.19 91 SER A CA 1
ATOM 738 C C . SER A 1 91 ? -56.304 -5.620 90.306 1.00 94.19 91 SER A C 1
ATOM 740 O O . SER A 1 91 ? -55.702 -5.616 89.234 1.00 94.19 91 SER A O 1
ATOM 742 N N . LEU A 1 92 ? -55.651 -5.533 91.468 1.00 94.81 92 LEU A N 1
ATOM 743 C CA . LEU A 1 92 ? -54.197 -5.444 91.570 1.00 94.81 92 LEU A CA 1
ATOM 744 C C . LEU A 1 92 ? -53.535 -6.772 91.175 1.00 94.81 92 LEU A C 1
ATOM 746 O O . LEU A 1 92 ? -52.510 -6.754 90.493 1.00 94.81 92 LEU A O 1
ATOM 750 N N . GLU A 1 93 ? -54.116 -7.916 91.545 1.00 93.00 93 GLU A N 1
ATOM 751 C CA . GLU A 1 93 ? -53.629 -9.217 91.073 1.00 93.00 93 GLU A CA 1
ATOM 752 C C . GLU A 1 93 ? -53.864 -9.443 89.576 1.00 93.00 93 GLU A C 1
ATOM 754 O O . GLU A 1 93 ? -52.977 -9.966 88.900 1.00 93.00 93 GLU A O 1
ATOM 759 N N . GLU A 1 94 ? -54.979 -8.970 89.018 1.00 94.56 94 GLU A N 1
ATOM 760 C CA . GLU A 1 94 ? -55.204 -9.005 87.569 1.00 94.56 94 GLU A CA 1
ATOM 761 C C . GLU A 1 94 ? -54.155 -8.171 86.813 1.00 94.56 94 GLU A C 1
ATOM 763 O O . GLU A 1 94 ? -53.500 -8.674 85.897 1.00 94.56 94 GLU A O 1
ATOM 768 N N . LEU A 1 95 ? -53.903 -6.931 87.251 1.00 95.19 95 LEU A N 1
ATOM 769 C CA . LEU A 1 95 ? -52.868 -6.069 86.669 1.00 95.19 95 LEU A CA 1
ATOM 770 C C . LEU A 1 95 ? -51.464 -6.679 86.789 1.00 95.19 95 LEU A C 1
ATOM 772 O O . LEU A 1 95 ? -50.660 -6.578 85.861 1.00 95.19 95 LEU A O 1
ATOM 776 N N . LYS A 1 96 ? -51.151 -7.348 87.907 1.00 94.88 96 LYS A N 1
ATOM 777 C CA . LYS A 1 96 ? -49.897 -8.107 88.056 1.00 94.88 96 LYS A CA 1
ATOM 778 C C . LYS A 1 96 ? -49.808 -9.265 87.062 1.00 94.88 96 LYS A C 1
ATOM 780 O O . LYS A 1 96 ? -48.710 -9.542 86.575 1.00 94.88 96 LYS A O 1
ATOM 785 N N . GLY A 1 97 ? -50.921 -9.944 86.782 1.00 94.50 97 GLY A N 1
ATOM 786 C CA . GLY A 1 97 ? -51.019 -10.986 85.760 1.00 94.50 97 GLY A CA 1
ATOM 787 C C . GLY A 1 97 ? -50.711 -10.439 84.367 1.00 94.50 97 GLY A C 1
ATOM 788 O O . GLY A 1 97 ? -49.762 -10.894 83.729 1.00 94.50 97 GLY A O 1
ATOM 789 N N . GLN A 1 98 ? -51.418 -9.383 83.960 1.00 95.19 98 GLN A N 1
ATOM 790 C CA . GLN A 1 98 ? -51.219 -8.717 82.667 1.00 95.19 98 GLN A CA 1
ATOM 791 C C . GLN A 1 98 ? -49.784 -8.201 82.495 1.00 95.19 98 GLN A C 1
ATOM 793 O O . GLN A 1 98 ? -49.176 -8.378 81.442 1.00 95.19 98 GLN A O 1
ATOM 798 N N . LEU A 1 99 ? -49.191 -7.621 83.545 1.00 94.75 99 LEU A N 1
ATOM 799 C CA . LEU A 1 99 ? -47.800 -7.164 83.512 1.00 94.75 99 LEU A CA 1
ATOM 800 C C . LEU A 1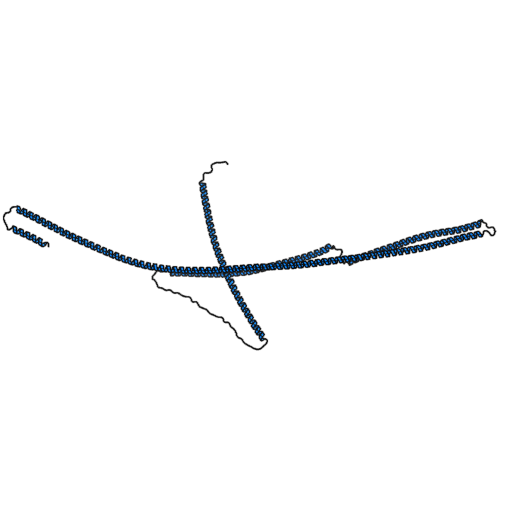 99 ? -46.821 -8.327 83.280 1.00 94.75 99 LEU A C 1
ATOM 802 O O . LEU A 1 99 ? -45.835 -8.172 82.558 1.00 94.75 99 LEU A O 1
ATOM 806 N N . LYS A 1 100 ? -47.065 -9.492 83.895 1.00 94.94 100 LYS A N 1
ATOM 807 C CA . LYS A 1 100 ? -46.230 -10.685 83.697 1.00 94.94 100 LYS A CA 1
ATOM 808 C C . LYS A 1 100 ? -46.353 -11.223 82.275 1.00 94.94 100 LYS A C 1
ATOM 810 O O . LYS A 1 100 ? -45.323 -11.532 81.682 1.00 94.94 100 LYS A O 1
ATOM 815 N N . GLU A 1 101 ? -47.563 -11.297 81.728 1.00 94.19 101 GLU A N 1
ATOM 816 C CA . GLU A 1 101 ? -47.795 -11.735 80.344 1.00 94.19 101 GLU A CA 1
ATOM 817 C C . GLU A 1 101 ? -47.183 -10.771 79.327 1.00 94.19 101 GLU A C 1
ATOM 819 O O . GLU A 1 101 ? -46.477 -11.204 78.417 1.00 94.19 101 GLU A O 1
ATOM 824 N N . LEU A 1 102 ? -47.355 -9.459 79.516 1.00 95.12 102 LEU A N 1
ATOM 825 C CA . LEU A 1 102 ? -46.731 -8.451 78.659 1.00 95.12 102 LEU A CA 1
ATOM 826 C C . LEU A 1 102 ? -45.203 -8.552 78.717 1.00 95.12 102 LEU A C 1
ATOM 828 O O . LEU A 1 102 ? -44.527 -8.506 77.691 1.00 95.12 102 LEU A O 1
ATOM 832 N N . LYS A 1 103 ? -44.635 -8.739 79.913 1.00 94.94 103 LYS A N 1
ATOM 833 C CA . LYS A 1 103 ? -43.189 -8.912 80.084 1.00 94.94 103 LYS A CA 1
ATOM 834 C C . LYS A 1 103 ? -42.682 -10.202 79.435 1.00 94.94 103 LYS A C 1
ATOM 836 O O . LYS A 1 103 ? -41.570 -10.214 78.918 1.00 94.94 103 LYS A O 1
ATOM 841 N N . ALA A 1 104 ? -43.471 -11.275 79.463 1.00 93.62 104 ALA A N 1
ATOM 842 C CA . ALA A 1 104 ? -43.124 -12.531 78.810 1.00 93.62 104 ALA A CA 1
ATOM 843 C C . ALA A 1 104 ? -43.192 -12.407 77.280 1.00 93.62 104 ALA A C 1
ATOM 845 O O . ALA A 1 104 ? -42.216 -12.755 76.622 1.00 93.62 104 ALA A O 1
ATOM 846 N N . SER A 1 105 ? -44.280 -11.853 76.730 1.00 94.06 105 SER A N 1
ATOM 847 C CA . SER A 1 105 ? -44.441 -11.686 75.275 1.00 94.06 105 SER A CA 1
ATOM 848 C C . SER A 1 105 ? -43.435 -10.698 74.677 1.00 94.06 105 SER A C 1
ATOM 850 O O . SER A 1 105 ? -42.821 -10.988 73.654 1.00 94.06 105 SER A O 1
ATOM 852 N N . SER A 1 106 ? -43.161 -9.578 75.353 1.00 93.31 106 SER A N 1
ATOM 853 C CA . SER A 1 106 ? -42.116 -8.644 74.908 1.00 93.31 106 SER A CA 1
ATOM 854 C C . SER A 1 106 ? -40.723 -9.268 74.982 1.00 93.31 106 SER A C 1
ATOM 856 O O . SER A 1 106 ? -39.891 -9.026 74.113 1.00 93.31 106 SER A O 1
ATOM 858 N N . ALA A 1 107 ? -40.444 -10.107 75.985 1.00 95.12 107 ALA A N 1
ATOM 859 C CA . ALA A 1 107 ? -39.172 -10.817 76.054 1.00 95.12 107 ALA A CA 1
ATOM 860 C C . ALA A 1 107 ? -39.012 -11.834 74.911 1.00 95.12 107 ALA A C 1
ATOM 862 O O . ALA A 1 107 ? -37.906 -11.962 74.379 1.00 95.12 107 ALA A O 1
ATOM 863 N N . THR A 1 108 ? -40.085 -12.532 74.518 1.00 94.62 108 THR A N 1
ATOM 864 C CA . THR A 1 108 ? -40.055 -13.451 73.369 1.00 94.62 108 THR A CA 1
ATOM 865 C C . THR A 1 108 ? -39.887 -12.704 72.051 1.00 94.62 108 THR A C 1
ATOM 867 O O . THR A 1 108 ? -38.994 -13.055 71.287 1.00 94.62 108 THR A O 1
ATOM 870 N N . GLU A 1 109 ? -40.627 -11.615 71.834 1.00 94.56 109 GLU A N 1
ATOM 871 C CA . GLU A 1 109 ? -40.514 -10.787 70.625 1.00 94.56 109 GLU A CA 1
ATOM 872 C C . GLU A 1 109 ? -39.106 -10.181 70.487 1.00 94.56 109 GLU A C 1
ATOM 874 O O . GLU A 1 109 ? -38.471 -10.285 69.441 1.00 94.56 109 GLU A O 1
ATOM 879 N N . ILE A 1 110 ? -38.539 -9.638 71.573 1.00 95.50 110 ILE A N 1
ATOM 880 C CA . ILE A 1 110 ? -37.157 -9.126 71.576 1.00 95.50 110 ILE A CA 1
ATOM 881 C C . ILE A 1 110 ? -36.147 -10.239 71.257 1.00 95.50 110 ILE A C 1
ATOM 883 O O . ILE A 1 110 ? -35.131 -9.990 70.606 1.00 95.50 110 ILE A O 1
ATOM 887 N N . SER A 1 111 ? -36.384 -11.460 71.739 1.00 95.38 111 SER A N 1
ATOM 888 C CA . SER A 1 111 ? -35.545 -12.624 71.436 1.00 95.38 111 SER A CA 1
ATOM 889 C C . SER A 1 111 ? -35.611 -12.994 69.951 1.00 95.38 111 SER A C 1
ATOM 891 O O . SER A 1 111 ? -34.569 -13.203 69.329 1.00 95.38 111 SER A O 1
ATOM 893 N N . GLU A 1 112 ? -36.811 -13.045 69.379 1.00 95.50 112 GLU A N 1
ATOM 894 C CA . GLU A 1 112 ? -37.038 -13.343 67.963 1.00 95.50 112 GLU A CA 1
ATOM 895 C C . GLU A 1 112 ? -36.395 -12.285 67.064 1.00 95.50 112 GLU A C 1
ATOM 897 O O . GLU A 1 112 ? -35.568 -12.635 66.221 1.00 95.50 112 GLU A O 1
ATOM 902 N N . LEU A 1 113 ? -36.640 -10.999 67.335 1.00 96.19 113 LEU A N 1
ATOM 903 C CA . LEU A 1 113 ? -36.031 -9.887 66.599 1.00 96.19 113 LEU A CA 1
ATOM 904 C C . LEU A 1 113 ? -34.500 -9.909 66.673 1.00 96.19 113 LEU A C 1
ATOM 906 O O . LEU A 1 113 ? -33.822 -9.655 65.681 1.00 96.19 113 LEU A O 1
ATOM 910 N N . ARG A 1 114 ? -33.917 -10.260 67.828 1.00 95.88 114 ARG A N 1
ATOM 911 C CA . ARG A 1 114 ? -32.456 -10.422 67.953 1.00 95.88 114 ARG A CA 1
ATOM 912 C C . ARG A 1 114 ? -31.919 -11.577 67.116 1.00 95.88 114 ARG A C 1
ATOM 914 O O . ARG A 1 114 ? -30.807 -11.479 66.600 1.00 95.88 114 ARG A O 1
ATOM 921 N N . ASN A 1 115 ? -32.660 -12.676 67.017 1.00 96.06 115 ASN A N 1
ATOM 922 C CA . ASN A 1 115 ? -32.249 -13.819 66.209 1.00 96.06 115 ASN A CA 1
ATOM 923 C C . ASN A 1 115 ? -32.364 -13.510 64.715 1.00 96.06 115 ASN A C 1
ATOM 925 O O . ASN A 1 115 ? -31.465 -13.865 63.955 1.00 96.06 115 ASN A O 1
ATOM 929 N N . GLU A 1 116 ? -33.422 -12.816 64.306 1.00 96.06 116 GLU A N 1
ATOM 930 C CA . GLU A 1 116 ? -33.608 -12.384 62.924 1.00 96.06 116 GLU A CA 1
ATOM 931 C C . GLU A 1 116 ? -32.545 -11.363 62.503 1.00 96.06 116 GLU A C 1
ATOM 933 O O . GLU A 1 116 ? -31.940 -11.518 61.444 1.00 96.06 116 GLU A O 1
ATOM 938 N N . LEU A 1 117 ? -32.210 -10.408 63.376 1.00 96.00 117 LEU A N 1
ATOM 939 C CA . LEU A 1 117 ? -31.126 -9.453 63.139 1.00 96.00 117 LEU A CA 1
ATOM 940 C C . LEU A 1 117 ? -29.772 -10.156 62.972 1.00 96.00 117 LEU A C 1
ATOM 942 O O . LEU A 1 117 ? -29.060 -9.883 62.011 1.00 96.00 117 LEU A O 1
ATOM 946 N N . LYS A 1 118 ? -29.456 -11.141 63.823 1.00 96.44 118 LYS A N 1
ATOM 947 C CA . LYS A 1 118 ? -28.247 -11.970 63.658 1.00 96.44 118 LYS A CA 1
ATOM 948 C C . LYS A 1 118 ? -28.241 -12.772 62.359 1.00 96.44 118 LYS A C 1
ATOM 950 O O . LYS A 1 118 ? -27.178 -13.005 61.792 1.00 96.44 118 LYS A O 1
ATOM 955 N N . LYS A 1 119 ? -29.403 -13.260 61.913 1.00 96.69 119 LYS A N 1
ATOM 956 C CA . LYS A 1 119 ? -29.521 -13.978 60.637 1.00 96.69 119 LYS A CA 1
ATOM 957 C C . LYS A 1 119 ? -29.247 -13.030 59.469 1.00 96.69 119 LYS A C 1
ATOM 959 O O . LYS A 1 119 ? -28.510 -13.403 58.566 1.00 96.69 119 LYS A O 1
ATOM 964 N N . LYS A 1 120 ? -29.789 -11.812 59.524 1.00 96.12 120 LYS A N 1
ATOM 965 C CA . LYS A 1 120 ? -29.573 -10.781 58.506 1.00 96.12 120 LYS A CA 1
ATOM 966 C C . LYS A 1 120 ? -28.132 -10.275 58.471 1.00 96.12 120 LYS A C 1
ATOM 968 O O . LYS A 1 120 ? -27.600 -10.127 57.384 1.00 96.12 120 LYS A O 1
ATOM 973 N N . GLU A 1 121 ? -27.471 -10.104 59.615 1.00 96.94 121 GLU A N 1
ATOM 974 C CA . GLU A 1 121 ? -26.030 -9.793 59.655 1.00 96.94 121 GLU A CA 1
ATOM 975 C C . GLU A 1 121 ? -25.184 -10.878 58.983 1.00 96.94 121 GLU A C 1
ATOM 977 O O . GLU A 1 121 ? -24.266 -10.561 58.237 1.00 96.94 121 GLU A O 1
ATOM 982 N N . LYS A 1 122 ? -25.499 -12.161 59.200 1.00 96.38 122 LYS A N 1
ATOM 983 C CA . LYS A 1 122 ? -24.790 -13.249 58.511 1.00 96.38 122 LYS A CA 1
ATOM 984 C C . LYS A 1 122 ? -24.996 -13.211 57.000 1.00 96.38 122 LYS A C 1
ATOM 986 O O . LYS A 1 122 ? -24.029 -13.350 56.269 1.00 96.38 122 LYS A O 1
ATOM 991 N N . GLU A 1 123 ? -26.234 -13.001 56.559 1.00 96.19 123 GLU A N 1
ATOM 992 C CA . GLU A 1 123 ? -26.571 -12.893 55.135 1.00 96.19 123 GLU A CA 1
ATOM 993 C C . GLU A 1 123 ? -25.853 -11.703 54.478 1.00 96.19 123 GLU A C 1
ATOM 995 O O . GLU A 1 123 ? -25.349 -11.832 53.369 1.00 96.19 123 GLU A O 1
ATOM 1000 N N . ILE A 1 124 ? -25.743 -10.568 55.177 1.00 96.31 124 ILE A N 1
ATOM 1001 C CA . ILE A 1 124 ? -24.971 -9.409 54.707 1.00 96.31 124 ILE A CA 1
ATOM 1002 C C . ILE A 1 124 ? -23.491 -9.768 54.565 1.00 96.31 124 ILE A C 1
ATOM 1004 O O . ILE A 1 124 ? -22.933 -9.542 53.499 1.00 96.31 124 ILE A O 1
ATOM 1008 N N . ASN A 1 125 ? -22.880 -10.378 55.582 1.00 95.12 125 ASN A N 1
ATOM 1009 C CA . ASN A 1 125 ? -21.465 -10.753 55.518 1.00 95.12 125 ASN A CA 1
ATOM 1010 C C . ASN A 1 125 ? -21.184 -11.754 54.381 1.00 95.12 125 ASN A C 1
ATOM 1012 O O . ASN A 1 125 ? -20.189 -11.623 53.682 1.00 95.12 125 ASN A O 1
ATOM 1016 N N . GLU A 1 126 ? -22.068 -12.734 54.165 1.00 96.00 126 GLU A N 1
ATOM 1017 C CA . GLU A 1 126 ? -21.945 -13.686 53.050 1.00 96.00 126 GLU A CA 1
ATOM 1018 C C . GLU A 1 126 ? -22.048 -12.984 51.686 1.00 96.00 126 GLU A C 1
ATOM 1020 O O . GLU A 1 126 ? -21.325 -13.324 50.751 1.00 96.00 126 GLU A O 1
ATOM 1025 N N . LEU A 1 127 ? -22.931 -11.989 51.554 1.00 95.88 127 LEU A N 1
ATOM 1026 C CA . LEU A 1 127 ? -23.044 -11.188 50.333 1.00 95.88 127 LEU A CA 1
ATOM 1027 C C . LEU A 1 127 ? -21.825 -10.285 50.113 1.00 95.88 127 LEU A C 1
ATOM 1029 O O . LEU A 1 127 ? -21.397 -10.137 48.971 1.00 95.88 127 LEU A O 1
ATOM 1033 N N . GLU A 1 128 ? -21.264 -9.705 51.173 1.00 95.38 128 GLU A N 1
ATOM 1034 C CA . GLU A 1 128 ? -20.036 -8.906 51.111 1.00 95.38 128 GLU A CA 1
ATOM 1035 C C . GLU A 1 128 ? -18.831 -9.757 50.686 1.00 95.38 128 GLU A C 1
ATOM 1037 O O . GLU A 1 128 ? -18.090 -9.347 49.794 1.00 95.38 128 GLU A O 1
ATOM 1042 N N . ASP A 1 129 ? -18.681 -10.967 51.237 1.00 95.75 129 ASP A N 1
ATOM 1043 C CA . ASP A 1 129 ? -17.625 -11.906 50.839 1.00 95.75 129 ASP A CA 1
ATOM 1044 C C . ASP A 1 129 ? -17.761 -12.314 49.359 1.00 95.75 129 ASP A C 1
ATOM 1046 O O . ASP A 1 129 ? -16.775 -12.318 48.621 1.00 95.75 129 ASP A O 1
ATOM 1050 N N . ASN A 1 130 ? -18.985 -12.597 48.894 1.00 95.69 130 ASN A N 1
ATOM 1051 C CA . ASN A 1 130 ? -19.248 -12.932 47.488 1.00 95.69 130 ASN A CA 1
ATOM 1052 C C . ASN A 1 130 ? -18.986 -11.750 46.540 1.00 95.69 130 ASN A C 1
ATOM 1054 O O . ASN A 1 130 ? -18.473 -11.940 45.438 1.00 95.69 130 ASN A O 1
ATOM 1058 N N . LEU A 1 131 ? -19.343 -10.528 46.948 1.00 94.44 131 LEU A N 1
ATOM 1059 C CA . LEU A 1 131 ? -19.030 -9.315 46.189 1.00 94.44 131 LEU A CA 1
ATOM 1060 C C . LEU A 1 131 ? -17.519 -9.118 46.090 1.00 94.44 131 LEU A C 1
ATOM 1062 O O . LEU A 1 131 ? -17.011 -8.897 44.995 1.00 94.44 131 LEU A O 1
ATOM 1066 N N . SER A 1 132 ? -16.801 -9.275 47.203 1.00 93.38 132 SER A N 1
ATOM 1067 C CA . SER A 1 132 ? -15.343 -9.176 47.220 1.00 93.38 132 SER A CA 1
ATOM 1068 C C . SER A 1 132 ? -14.696 -10.235 46.327 1.00 93.38 132 SER A C 1
ATOM 1070 O O . SER A 1 132 ? -13.777 -9.913 45.578 1.00 93.38 132 SER A O 1
ATOM 1072 N N . SER A 1 133 ? -15.174 -11.486 46.351 1.00 91.44 133 SER A N 1
ATOM 1073 C CA . SER A 1 133 ? -14.616 -12.533 45.484 1.00 91.44 133 SER A CA 1
ATOM 1074 C C . SER A 1 133 ? -14.881 -12.251 44.007 1.00 91.44 133 SER A C 1
ATOM 1076 O O . SER A 1 133 ? -14.003 -12.464 43.175 1.00 91.44 133 SER A O 1
ATOM 1078 N N . PHE A 1 134 ? -16.076 -11.751 43.678 1.00 94.06 134 PHE A N 1
ATOM 1079 C CA . PHE A 1 134 ? -16.419 -11.360 42.315 1.00 94.06 134 PHE A CA 1
ATOM 1080 C C . PHE A 1 134 ? -15.541 -10.201 41.833 1.00 94.06 134 PHE A C 1
ATOM 1082 O O . PHE A 1 134 ? -15.019 -10.254 40.725 1.00 94.06 134 PHE A O 1
ATOM 1089 N N . GLU A 1 135 ? -15.327 -9.174 42.659 1.00 92.75 135 GLU A N 1
ATOM 1090 C CA . GLU A 1 135 ? -14.452 -8.045 42.326 1.00 92.75 135 GLU A CA 1
ATOM 1091 C C . GLU A 1 135 ? -12.993 -8.482 42.115 1.00 92.75 135 GLU A C 1
ATOM 1093 O O . GLU A 1 135 ? -12.344 -8.012 41.176 1.00 92.75 135 GLU A O 1
ATOM 1098 N N . GLU A 1 136 ? -12.477 -9.401 42.936 1.00 92.25 136 GLU A N 1
ATOM 1099 C CA . GLU A 1 136 ? -11.130 -9.960 42.773 1.00 92.25 136 GLU A CA 1
ATOM 1100 C C . GLU A 1 136 ? -10.987 -10.763 41.473 1.00 92.25 136 GLU A C 1
ATOM 1102 O O . GLU A 1 136 ? -10.023 -10.556 40.729 1.00 92.25 136 GLU A O 1
ATOM 1107 N N . GLU A 1 137 ? -11.951 -11.637 41.165 1.00 91.38 137 GLU A N 1
ATOM 1108 C CA . GLU A 1 137 ? -11.976 -12.410 39.918 1.00 91.38 137 GLU A CA 1
ATOM 1109 C C . GLU A 1 137 ? -12.040 -11.478 38.702 1.00 91.38 137 GLU A C 1
ATOM 1111 O O . GLU A 1 137 ? -11.204 -11.566 37.802 1.00 91.38 137 GLU A O 1
ATOM 1116 N N . HIS A 1 138 ? -12.943 -10.497 38.723 1.00 92.00 138 HIS A N 1
ATOM 1117 C CA . HIS A 1 138 ? -13.100 -9.544 37.629 1.00 92.00 138 HIS A CA 1
ATOM 1118 C C . HIS A 1 138 ? -11.845 -8.682 37.426 1.00 92.00 138 HIS A C 1
ATOM 1120 O O . HIS A 1 138 ? -11.462 -8.390 36.292 1.00 92.00 138 HIS A O 1
ATOM 1126 N N . THR A 1 139 ? -11.178 -8.285 38.514 1.00 91.38 139 THR A N 1
ATOM 1127 C CA . THR A 1 139 ? -9.913 -7.538 38.450 1.00 91.38 139 THR A CA 1
ATOM 1128 C C . THR A 1 139 ? -8.796 -8.399 37.857 1.00 91.38 139 THR A C 1
ATOM 1130 O O . THR A 1 139 ? -8.011 -7.917 37.037 1.00 91.38 139 THR A O 1
ATOM 1133 N N . SER A 1 140 ? -8.733 -9.680 38.232 1.00 93.94 140 SER A N 1
ATOM 1134 C CA . SER A 1 140 ? -7.787 -10.648 37.667 1.00 93.94 140 SER A CA 1
ATOM 1135 C C . SER A 1 140 ? -8.014 -10.861 36.166 1.00 93.94 140 SER A C 1
ATOM 1137 O O . SER A 1 140 ? -7.056 -10.831 35.387 1.00 93.94 140 SER A O 1
ATOM 1139 N N . ASP A 1 141 ? -9.266 -11.021 35.744 1.00 91.81 141 ASP A N 1
ATOM 1140 C CA . ASP A 1 141 ? -9.624 -11.218 34.339 1.00 91.81 141 ASP A CA 1
ATOM 1141 C C . ASP A 1 141 ? -9.284 -9.991 33.493 1.00 91.81 141 ASP A C 1
ATOM 1143 O O . ASP A 1 141 ? -8.649 -10.118 32.443 1.00 91.81 141 ASP A O 1
ATOM 1147 N N . VAL A 1 142 ? -9.623 -8.789 33.973 1.00 93.75 142 VAL A N 1
ATOM 1148 C CA . VAL A 1 142 ? -9.257 -7.530 33.306 1.00 93.75 142 VAL A CA 1
ATOM 1149 C C . VAL A 1 142 ? -7.739 -7.420 33.153 1.00 93.75 142 VAL A C 1
ATOM 1151 O O . VAL A 1 142 ? -7.264 -7.152 32.050 1.00 93.75 142 VAL A O 1
ATOM 1154 N N . ALA A 1 143 ? -6.963 -7.717 34.199 1.00 92.81 143 ALA A N 1
ATOM 1155 C CA . ALA A 1 143 ? -5.502 -7.685 34.124 1.00 92.81 143 ALA A CA 1
ATOM 1156 C C . ALA A 1 143 ? -4.938 -8.698 33.105 1.00 92.81 143 ALA A C 1
ATOM 1158 O O . ALA A 1 143 ? -3.978 -8.396 32.389 1.00 92.81 143 ALA A O 1
ATOM 1159 N N . GLN A 1 144 ? -5.535 -9.891 32.988 1.00 93.19 144 GLN A N 1
ATOM 1160 C CA . GLN A 1 144 ? -5.156 -10.854 31.948 1.00 93.19 144 GLN A CA 1
ATOM 1161 C C . GLN A 1 144 ? -5.502 -10.362 30.540 1.00 93.19 144 GLN A C 1
ATOM 1163 O O . GLN A 1 144 ? -4.696 -10.539 29.619 1.00 93.19 144 GLN A O 1
ATOM 1168 N N . PHE A 1 145 ? -6.678 -9.760 30.351 1.00 93.31 145 PHE A N 1
ATOM 1169 C CA . PHE A 1 145 ? -7.072 -9.182 29.068 1.00 93.31 145 PHE A CA 1
ATOM 1170 C C . PHE A 1 145 ? -6.136 -8.046 28.654 1.00 93.31 145 PHE A C 1
ATOM 1172 O O . PHE A 1 145 ? -5.643 -8.059 27.526 1.00 93.31 145 PHE A O 1
ATOM 1179 N N . GLU A 1 146 ? -5.817 -7.125 29.563 1.00 94.00 146 GLU A N 1
ATOM 1180 C CA . GLU A 1 146 ? -4.878 -6.025 29.316 1.00 94.00 146 GLU A CA 1
ATOM 1181 C C . GLU A 1 146 ? -3.483 -6.540 28.949 1.00 94.00 146 GLU A C 1
ATOM 1183 O O . GLU A 1 146 ? -2.904 -6.109 27.949 1.00 94.00 146 GLU A O 1
ATOM 1188 N N . HIS A 1 147 ? -2.963 -7.525 29.687 1.00 94.12 147 HIS A N 1
ATOM 1189 C CA . HIS A 1 147 ? -1.674 -8.140 29.374 1.00 94.12 147 HIS A CA 1
ATOM 1190 C C . HIS A 1 147 ? -1.682 -8.812 27.989 1.00 94.12 147 HIS A C 1
ATOM 1192 O O . HIS A 1 147 ? -0.717 -8.709 27.226 1.00 94.12 147 HIS A O 1
ATOM 1198 N N . ASN A 1 148 ? -2.754 -9.530 27.638 1.00 94.69 148 ASN A N 1
ATOM 1199 C CA . ASN A 1 148 ? -2.876 -10.171 26.327 1.00 94.69 148 ASN A CA 1
ATOM 1200 C C . ASN A 1 148 ? -2.970 -9.143 25.193 1.00 94.69 148 ASN A C 1
ATOM 1202 O O . ASN A 1 148 ? -2.318 -9.325 24.163 1.00 94.69 148 ASN A O 1
ATOM 1206 N N . LEU A 1 149 ? -3.720 -8.058 25.397 1.00 94.44 149 LEU A N 1
ATOM 1207 C CA . LEU A 1 149 ? -3.823 -6.955 24.446 1.00 94.44 149 LEU A CA 1
ATOM 1208 C C . LEU A 1 149 ? -2.461 -6.289 24.227 1.00 94.44 149 LEU A C 1
ATOM 1210 O O . LEU A 1 149 ? -2.051 -6.097 23.083 1.00 94.44 149 LEU A O 1
ATOM 1214 N N . GLN A 1 150 ? -1.724 -6.008 25.303 1.00 93.88 150 GLN A N 1
ATOM 1215 C CA . GLN A 1 150 ? -0.379 -5.444 25.212 1.00 93.88 150 GLN A CA 1
ATOM 1216 C C . GLN A 1 150 ? 0.561 -6.368 24.423 1.00 93.88 150 GLN A C 1
ATOM 1218 O O . GLN A 1 150 ? 1.269 -5.919 23.523 1.00 93.88 150 GLN A O 1
ATOM 1223 N N . LYS A 1 151 ? 0.517 -7.678 24.686 1.00 95.94 151 LYS A N 1
ATOM 1224 C CA . LYS A 1 151 ? 1.321 -8.660 23.949 1.00 95.94 151 LYS A CA 1
ATOM 1225 C C . LYS A 1 151 ? 0.974 -8.700 22.456 1.00 95.94 151 LYS A C 1
ATOM 1227 O O . LYS A 1 151 ? 1.879 -8.808 21.630 1.00 95.94 151 LYS A O 1
ATOM 1232 N N . GLN A 1 152 ? -0.307 -8.601 22.092 1.00 93.00 152 GLN A N 1
ATOM 1233 C CA . GLN A 1 152 ? -0.721 -8.519 20.686 1.00 93.00 152 GLN A CA 1
ATOM 1234 C C . GLN A 1 152 ? -0.256 -7.219 20.019 1.00 93.00 152 GLN A C 1
ATOM 1236 O O . GLN A 1 152 ? 0.195 -7.250 18.872 1.00 93.00 152 GLN A O 1
ATOM 1241 N N . GLN A 1 153 ? -0.304 -6.089 20.729 1.00 91.62 153 GLN A N 1
ATOM 1242 C CA . GLN A 1 153 ? 0.219 -4.814 20.230 1.00 91.62 153 GLN A CA 1
ATOM 1243 C C . GLN A 1 153 ? 1.732 -4.884 19.982 1.00 91.62 153 GLN A C 1
ATOM 1245 O O . GLN A 1 153 ? 2.198 -4.462 18.925 1.00 91.62 153 GLN A O 1
ATOM 1250 N N . GLU A 1 154 ? 2.497 -5.482 20.900 1.00 94.00 154 GLU A N 1
ATOM 1251 C CA . GLU A 1 154 ? 3.943 -5.683 20.742 1.00 94.00 154 GLU A CA 1
ATOM 1252 C C . GLU A 1 154 ? 4.277 -6.603 19.557 1.00 94.00 154 GLU A C 1
ATOM 1254 O O . GLU A 1 154 ? 5.168 -6.296 18.764 1.00 94.00 154 GLU A O 1
ATOM 1259 N N . GLN A 1 155 ? 3.538 -7.705 19.386 1.00 94.94 155 GLN A N 1
ATOM 1260 C CA . GLN A 1 155 ? 3.701 -8.601 18.236 1.00 94.94 155 GLN A CA 1
ATOM 1261 C C . GLN A 1 155 ? 3.375 -7.906 16.911 1.00 94.94 155 GLN A C 1
ATOM 1263 O O . GLN A 1 155 ? 4.104 -8.078 15.934 1.00 94.94 155 GLN A O 1
ATOM 1268 N N . THR A 1 156 ? 2.316 -7.096 16.885 1.00 92.50 156 THR A N 1
ATOM 1269 C CA . THR A 1 156 ? 1.921 -6.324 15.699 1.00 92.50 156 THR A CA 1
ATOM 1270 C C . THR A 1 156 ? 3.004 -5.313 15.329 1.00 92.50 156 THR A C 1
ATOM 1272 O O . THR A 1 156 ? 3.436 -5.278 14.179 1.00 92.50 156 THR A O 1
ATOM 1275 N N . ALA A 1 157 ? 3.524 -4.563 16.305 1.00 93.12 157 ALA A N 1
ATOM 1276 C CA . ALA A 1 157 ? 4.599 -3.600 16.082 1.00 93.12 157 ALA A CA 1
ATOM 1277 C C . ALA A 1 157 ? 5.897 -4.264 15.577 1.00 93.12 157 ALA A C 1
ATOM 1279 O O . ALA A 1 157 ? 6.587 -3.716 14.714 1.00 93.12 157 ALA A O 1
ATOM 1280 N N . GLU A 1 158 ? 6.237 -5.457 16.077 1.00 95.31 158 GLU A N 1
ATOM 1281 C CA . GLU A 1 158 ? 7.414 -6.194 15.603 1.00 95.31 158 GLU A CA 1
ATOM 1282 C C . GLU A 1 158 ? 7.223 -6.720 14.170 1.00 95.31 158 GLU A C 1
ATOM 1284 O O . GLU A 1 158 ? 8.147 -6.620 13.360 1.00 95.31 158 GLU A O 1
ATOM 1289 N N . LEU A 1 159 ? 6.030 -7.213 13.816 1.00 93.50 159 LEU A N 1
ATOM 1290 C CA . LEU A 1 159 ? 5.709 -7.616 12.440 1.00 93.50 159 LEU A CA 1
ATOM 1291 C C . LEU A 1 159 ? 5.735 -6.425 11.472 1.00 93.50 159 LEU A C 1
ATOM 1293 O O . LEU A 1 159 ? 6.298 -6.537 10.383 1.00 93.50 159 LEU A O 1
ATOM 1297 N N . GLU A 1 160 ? 5.198 -5.268 11.867 1.00 89.88 160 GLU A N 1
ATOM 1298 C CA . GLU A 1 160 ? 5.277 -4.033 11.076 1.00 89.88 160 GLU A CA 1
ATOM 1299 C C . GLU A 1 160 ? 6.731 -3.614 10.832 1.00 89.88 160 GLU A C 1
ATOM 1301 O O . GLU A 1 160 ? 7.120 -3.296 9.706 1.00 89.88 160 GLU A O 1
ATOM 1306 N N . LYS A 1 161 ? 7.572 -3.671 11.868 1.00 95.38 161 LYS A N 1
ATOM 1307 C CA . LYS A 1 161 ? 9.003 -3.373 11.754 1.00 95.38 161 LYS A CA 1
ATOM 1308 C C . LYS A 1 161 ? 9.720 -4.348 10.817 1.00 95.38 161 LYS A C 1
ATOM 1310 O O . LYS A 1 161 ? 10.550 -3.911 10.018 1.00 95.38 161 LYS A O 1
ATOM 1315 N N . GLN A 1 162 ? 9.408 -5.644 10.890 1.00 93.75 162 GLN A N 1
ATOM 1316 C CA . GLN A 1 162 ? 9.949 -6.645 9.965 1.00 93.75 162 GLN A CA 1
ATOM 1317 C C . GLN A 1 162 ? 9.526 -6.358 8.524 1.00 93.75 162 GLN A C 1
ATOM 1319 O O . GLN A 1 162 ? 10.384 -6.330 7.645 1.00 93.75 162 GLN A O 1
ATOM 1324 N N . LEU A 1 163 ? 8.250 -6.042 8.292 1.00 92.50 163 LEU A N 1
ATOM 1325 C CA . LEU A 1 163 ? 7.742 -5.691 6.967 1.00 92.50 163 LEU A CA 1
ATOM 1326 C C . LEU A 1 163 ? 8.453 -4.457 6.393 1.00 92.50 163 LEU A C 1
ATOM 1328 O O . LEU A 1 163 ? 8.860 -4.464 5.234 1.00 92.50 163 LEU A O 1
ATOM 1332 N N . VAL A 1 164 ? 8.655 -3.408 7.196 1.00 94.25 164 VAL A N 1
ATOM 1333 C CA . VAL A 1 164 ? 9.387 -2.204 6.765 1.00 94.25 164 VAL A CA 1
ATOM 1334 C C . VAL A 1 164 ? 10.833 -2.537 6.391 1.00 94.25 164 VAL A C 1
ATOM 1336 O O . VAL A 1 164 ? 11.333 -2.047 5.376 1.00 94.25 164 VAL A O 1
ATOM 1339 N N . LEU A 1 165 ? 11.508 -3.385 7.172 1.00 93.31 165 LEU A N 1
ATOM 1340 C CA . LEU A 1 165 ? 12.868 -3.832 6.864 1.00 93.31 165 LEU A CA 1
ATOM 1341 C C . LEU A 1 165 ? 12.918 -4.687 5.594 1.00 93.31 165 LEU A C 1
ATOM 1343 O O . LEU A 1 165 ? 13.816 -4.498 4.775 1.00 93.31 165 LEU A O 1
ATOM 1347 N N . GLU A 1 166 ? 11.967 -5.600 5.398 1.00 92.81 166 GLU A N 1
ATOM 1348 C CA . GLU A 1 166 ? 11.873 -6.421 4.189 1.00 92.81 166 GLU A CA 1
ATOM 1349 C C . GLU A 1 166 ? 11.615 -5.567 2.949 1.00 92.81 166 GLU A C 1
ATOM 1351 O O . GLU A 1 166 ? 12.350 -5.693 1.970 1.00 92.81 166 GLU A O 1
ATOM 1356 N N . LEU A 1 167 ? 10.654 -4.642 3.005 1.00 91.44 167 LEU A N 1
ATOM 1357 C CA . LEU A 1 167 ? 10.376 -3.704 1.917 1.00 91.44 167 LEU A CA 1
ATOM 1358 C C . LEU A 1 167 ? 11.588 -2.813 1.616 1.00 91.44 167 LEU A C 1
ATOM 1360 O O . LEU A 1 167 ? 11.925 -2.612 0.449 1.00 91.44 167 LEU A O 1
ATOM 1364 N N . GLY A 1 168 ? 12.281 -2.321 2.647 1.00 93.38 168 GLY A N 1
ATOM 1365 C CA . GLY A 1 168 ? 13.510 -1.542 2.490 1.00 93.38 168 GLY A CA 1
ATOM 1366 C C . GLY A 1 168 ? 14.637 -2.342 1.831 1.00 93.38 168 GLY A C 1
ATOM 1367 O O . GLY A 1 168 ? 15.284 -1.860 0.899 1.00 93.38 168 GLY A O 1
ATOM 1368 N N . ASN A 1 169 ? 14.839 -3.591 2.257 1.00 93.00 169 ASN A N 1
ATOM 1369 C CA . ASN A 1 169 ? 15.831 -4.494 1.674 1.00 93.00 169 ASN A CA 1
ATOM 1370 C C . ASN A 1 169 ? 15.493 -4.852 0.223 1.00 93.00 169 ASN A C 1
ATOM 1372 O O . ASN A 1 169 ? 16.377 -4.862 -0.632 1.00 93.00 169 ASN A O 1
ATOM 1376 N N . GLU A 1 170 ? 14.226 -5.140 -0.072 1.00 92.00 170 GLU A N 1
ATOM 1377 C CA . GLU A 1 170 ? 13.769 -5.480 -1.418 1.00 92.00 170 GLU A CA 1
ATOM 1378 C C . GLU A 1 170 ? 13.910 -4.275 -2.360 1.00 92.00 170 GLU A C 1
ATOM 1380 O O . GLU A 1 170 ? 14.452 -4.415 -3.458 1.00 92.00 170 GLU A O 1
ATOM 1385 N N . SER A 1 171 ? 13.540 -3.073 -1.902 1.00 91.50 171 SER A N 1
ATOM 1386 C CA . SER A 1 171 ? 13.780 -1.819 -2.629 1.00 91.50 171 SER A CA 1
ATOM 1387 C C . SER A 1 171 ? 15.269 -1.619 -2.912 1.00 91.50 171 SER A C 1
ATOM 1389 O O . SER A 1 171 ? 15.650 -1.385 -4.057 1.00 91.50 171 SER A O 1
ATOM 1391 N N . SER A 1 172 ? 16.131 -1.799 -1.905 1.00 92.69 172 SER A N 1
ATOM 1392 C CA . SER A 1 172 ? 17.583 -1.660 -2.067 1.00 92.69 172 SER A CA 1
ATOM 1393 C C . SER A 1 172 ? 18.159 -2.666 -3.074 1.00 92.69 172 SER A C 1
ATOM 1395 O O . SER A 1 172 ? 19.006 -2.297 -3.890 1.00 92.69 172 SER A O 1
ATOM 1397 N N . LYS A 1 173 ? 17.662 -3.912 -3.097 1.00 93.56 173 LYS A N 1
ATOM 1398 C CA . LYS A 1 173 ? 18.038 -4.902 -4.123 1.00 93.56 173 LYS A CA 1
ATOM 1399 C C . LYS A 1 173 ? 17.626 -4.458 -5.526 1.00 93.56 173 LYS A C 1
ATOM 1401 O O . LYS A 1 173 ? 18.386 -4.678 -6.469 1.00 93.56 173 LYS A O 1
ATOM 1406 N N . TYR A 1 174 ? 16.433 -3.884 -5.693 1.00 92.81 174 TYR A N 1
ATOM 1407 C CA . TYR A 1 174 ? 15.988 -3.388 -6.998 1.00 92.81 174 TYR A CA 1
ATOM 1408 C C . TYR A 1 174 ? 16.814 -2.188 -7.460 1.00 92.81 174 TYR A C 1
ATOM 1410 O O . TYR A 1 174 ? 17.240 -2.173 -8.615 1.00 92.81 174 TYR A O 1
ATOM 1418 N N . ASP A 1 175 ? 17.125 -1.251 -6.566 1.00 91.44 175 ASP A N 1
ATOM 1419 C CA . ASP A 1 175 ? 18.005 -0.119 -6.865 1.00 91.44 175 ASP A CA 1
ATOM 1420 C C . ASP A 1 175 ? 19.412 -0.588 -7.259 1.00 91.44 175 ASP A C 1
ATOM 1422 O O . ASP A 1 175 ? 19.989 -0.102 -8.237 1.00 91.44 175 ASP A O 1
ATOM 1426 N N . GLN A 1 176 ? 19.947 -1.594 -6.559 1.00 95.25 176 GLN A N 1
ATOM 1427 C CA . GLN A 1 176 ? 21.222 -2.212 -6.911 1.00 95.25 176 GLN A CA 1
ATOM 1428 C C . GLN A 1 176 ? 21.165 -2.868 -8.297 1.00 95.25 176 GLN A C 1
ATOM 1430 O O . GLN A 1 176 ? 22.007 -2.566 -9.142 1.00 95.25 176 GLN A O 1
ATOM 1435 N N . LYS A 1 177 ? 20.159 -3.711 -8.573 1.00 95.38 177 LYS A N 1
ATOM 1436 C CA . LYS A 1 177 ? 19.984 -4.347 -9.893 1.00 95.38 177 LYS A CA 1
ATOM 1437 C C . LYS A 1 177 ? 19.836 -3.319 -11.010 1.00 95.38 177 LYS A C 1
ATOM 1439 O O . LYS A 1 177 ? 20.376 -3.515 -12.100 1.00 95.38 177 LYS A O 1
ATOM 1444 N N . LEU A 1 178 ? 19.117 -2.225 -10.762 1.00 94.25 178 LEU A N 1
ATOM 1445 C CA . LEU A 1 178 ? 18.949 -1.141 -11.724 1.00 94.25 178 LEU A CA 1
ATOM 1446 C C . LEU A 1 178 ? 20.288 -0.451 -12.010 1.00 94.25 178 LEU A C 1
ATOM 1448 O O . LEU A 1 178 ? 20.629 -0.236 -13.173 1.00 94.25 178 LEU A O 1
ATOM 1452 N N . SER A 1 179 ? 21.066 -0.159 -10.965 1.00 94.56 179 SER A N 1
ATOM 1453 C CA . SER A 1 179 ? 22.407 0.421 -11.077 1.00 94.56 179 SER A CA 1
ATOM 1454 C C . SER A 1 179 ? 23.365 -0.494 -11.848 1.00 94.56 179 SER A C 1
ATOM 1456 O O . SER A 1 179 ? 24.019 -0.051 -12.791 1.00 94.56 179 SER A O 1
ATOM 1458 N N . GLU A 1 180 ? 23.388 -1.790 -11.523 1.00 95.56 180 GLU A N 1
ATOM 1459 C CA . GLU A 1 180 ? 24.198 -2.798 -12.217 1.00 95.56 180 GLU A CA 1
ATOM 1460 C C . GLU A 1 180 ? 23.805 -2.925 -13.693 1.00 95.56 180 GLU A C 1
ATOM 1462 O O . GLU A 1 180 ? 24.670 -2.909 -14.570 1.00 95.56 180 GLU A O 1
ATOM 1467 N N . THR A 1 181 ? 22.503 -2.977 -13.988 1.00 94.62 181 THR A N 1
ATOM 1468 C CA . THR A 1 181 ? 21.993 -3.050 -15.366 1.00 94.62 181 THR A CA 1
ATOM 1469 C C . THR A 1 181 ? 22.368 -1.799 -16.154 1.00 94.62 181 THR A C 1
ATOM 1471 O O . THR A 1 181 ? 22.821 -1.897 -17.295 1.00 94.62 181 THR A O 1
ATOM 1474 N N . LYS A 1 182 ? 22.242 -0.615 -15.543 1.00 95.19 182 LYS A N 1
ATOM 1475 C CA . LYS A 1 182 ? 22.631 0.655 -16.162 1.00 95.19 182 LYS A CA 1
ATOM 1476 C C . LYS A 1 182 ? 24.134 0.705 -16.435 1.00 95.19 182 LYS A C 1
ATOM 1478 O O . LYS A 1 182 ? 24.528 1.042 -17.547 1.00 95.19 182 LYS A O 1
ATOM 1483 N N . ALA A 1 183 ? 24.964 0.317 -15.468 1.00 94.81 183 ALA A N 1
ATOM 1484 C CA . ALA A 1 183 ? 26.414 0.263 -15.632 1.00 94.81 183 ALA A CA 1
ATOM 1485 C C . ALA A 1 183 ? 26.830 -0.737 -16.725 1.00 94.81 183 ALA A C 1
ATOM 1487 O O . ALA A 1 183 ? 27.707 -0.442 -17.539 1.00 94.81 183 ALA A O 1
ATOM 1488 N N . HIS A 1 184 ? 26.171 -1.899 -16.786 1.00 95.19 184 HIS A N 1
ATOM 1489 C CA . HIS A 1 184 ? 26.399 -2.888 -17.834 1.00 95.19 184 HIS A CA 1
ATOM 1490 C C . HIS A 1 184 ? 26.037 -2.337 -19.218 1.00 95.19 184 HIS A C 1
ATOM 1492 O O . HIS A 1 184 ? 26.836 -2.441 -20.148 1.00 95.19 184 HIS A O 1
ATOM 1498 N N . LEU A 1 185 ? 24.875 -1.694 -19.347 1.00 95.06 185 LEU A N 1
ATOM 1499 C CA . LEU A 1 185 ? 24.413 -1.110 -20.603 1.00 95.06 185 LEU A CA 1
ATOM 1500 C C . LEU A 1 185 ? 25.309 0.055 -21.056 1.00 95.06 185 LEU A C 1
ATOM 1502 O O . LEU A 1 185 ? 25.688 0.130 -22.223 1.00 95.06 185 LEU A O 1
ATOM 1506 N N . GLU A 1 186 ? 25.725 0.927 -20.134 1.00 95.44 186 GLU A N 1
ATOM 1507 C CA . GLU A 1 186 ? 26.701 1.986 -20.414 1.00 95.44 186 GLU A CA 1
ATOM 1508 C C . GLU A 1 186 ? 28.047 1.418 -20.876 1.00 95.44 186 GLU A C 1
ATOM 1510 O O . GLU A 1 186 ? 28.659 1.959 -21.798 1.00 95.44 186 GLU A O 1
ATOM 1515 N N . SER A 1 187 ? 28.514 0.322 -20.270 1.00 96.12 187 SER A N 1
ATOM 1516 C CA . SER A 1 187 ? 29.736 -0.366 -20.694 1.00 96.12 187 SER A CA 1
ATOM 1517 C C . SER A 1 187 ? 29.598 -0.947 -22.104 1.00 96.12 187 SER A C 1
ATOM 1519 O O . SER A 1 187 ? 30.490 -0.742 -22.932 1.00 96.12 187 SER A O 1
ATOM 1521 N N . GLN A 1 188 ? 28.467 -1.593 -22.413 1.00 95.31 188 GLN A N 1
ATOM 1522 C CA . GLN A 1 188 ? 28.182 -2.110 -23.754 1.00 95.31 188 GLN A CA 1
ATOM 1523 C C . GLN A 1 188 ? 28.157 -0.991 -24.801 1.00 95.31 188 GLN A C 1
ATOM 1525 O O . GLN A 1 188 ? 28.834 -1.104 -25.823 1.00 95.31 188 GLN A O 1
ATOM 1530 N N . TYR A 1 189 ? 27.450 0.113 -24.538 1.00 96.12 189 TYR A N 1
ATOM 1531 C CA . TYR A 1 189 ? 27.407 1.246 -25.464 1.00 96.12 189 TYR A CA 1
ATOM 1532 C C . TYR A 1 189 ? 28.775 1.898 -25.642 1.00 96.12 189 TYR A C 1
ATOM 1534 O O . TYR A 1 189 ? 29.166 2.175 -26.773 1.00 96.12 189 TYR A O 1
ATOM 1542 N N . LYS A 1 190 ? 29.545 2.094 -24.563 1.00 95.94 190 LYS A N 1
ATOM 1543 C CA . LYS A 1 190 ? 30.918 2.616 -24.663 1.00 95.94 190 LYS A CA 1
ATOM 1544 C C . LYS A 1 190 ? 31.796 1.722 -25.533 1.00 95.94 190 LYS A C 1
ATOM 1546 O O . LYS A 1 190 ? 32.550 2.241 -26.353 1.00 95.94 190 LYS A O 1
ATOM 1551 N N . LYS A 1 191 ? 31.679 0.398 -25.391 1.00 96.44 191 LYS A N 1
ATOM 1552 C CA . LYS A 1 191 ? 32.418 -0.562 -26.216 1.00 96.44 191 LYS A CA 1
ATOM 1553 C C . LYS A 1 191 ? 32.002 -0.482 -27.687 1.00 96.44 191 LYS A C 1
ATOM 1555 O O . LYS A 1 191 ? 32.869 -0.339 -28.541 1.00 96.44 191 LYS A O 1
ATOM 1560 N N . ALA A 1 192 ? 30.700 -0.492 -27.975 1.00 94.38 192 ALA A N 1
ATOM 1561 C CA . ALA A 1 192 ? 30.180 -0.403 -29.340 1.00 94.38 192 ALA A CA 1
ATOM 1562 C C . ALA A 1 192 ? 30.571 0.916 -30.031 1.00 94.38 192 ALA A C 1
ATOM 1564 O O . ALA A 1 192 ? 30.990 0.915 -31.185 1.00 94.38 192 ALA A O 1
ATOM 1565 N N . ILE A 1 193 ? 30.495 2.041 -29.312 1.00 94.88 193 ILE A N 1
ATOM 1566 C CA . ILE A 1 193 ? 30.945 3.345 -29.815 1.00 94.88 193 ILE A CA 1
ATOM 1567 C C . ILE A 1 193 ? 32.444 3.308 -30.115 1.00 94.88 193 ILE A C 1
ATOM 1569 O O . ILE A 1 193 ? 32.863 3.784 -31.165 1.00 94.88 193 ILE A O 1
ATOM 1573 N N . HIS A 1 194 ? 33.254 2.729 -29.227 1.00 96.50 194 HIS A N 1
ATOM 1574 C CA . HIS A 1 194 ? 34.693 2.620 -29.451 1.00 96.50 194 HIS A CA 1
ATOM 1575 C C . HIS A 1 194 ? 35.026 1.765 -30.683 1.00 96.50 194 HIS A C 1
ATOM 1577 O O . HIS A 1 194 ? 35.849 2.173 -31.498 1.00 96.50 194 HIS A O 1
ATOM 1583 N N . GLU A 1 195 ? 34.351 0.625 -30.859 1.00 96.00 195 GLU A N 1
ATOM 1584 C CA . GLU A 1 195 ? 34.501 -0.238 -32.039 1.00 96.00 195 GLU A CA 1
ATOM 1585 C C . GLU A 1 195 ? 34.101 0.488 -33.336 1.00 96.00 195 GLU A C 1
ATOM 1587 O O . GLU A 1 195 ? 34.818 0.400 -34.333 1.00 96.00 195 GLU A O 1
ATOM 1592 N N . LEU A 1 196 ? 33.006 1.260 -33.324 1.00 96.00 196 LEU A N 1
ATOM 1593 C CA . LEU A 1 196 ? 32.585 2.074 -34.471 1.00 96.00 196 LEU A CA 1
ATOM 1594 C C . LEU A 1 196 ? 33.588 3.184 -34.795 1.00 96.00 196 LEU A C 1
ATOM 1596 O O . LEU A 1 196 ? 33.938 3.361 -35.958 1.00 96.00 196 LEU A O 1
ATOM 1600 N N . VAL A 1 197 ? 34.078 3.907 -33.785 1.00 96.81 197 VAL A N 1
ATOM 1601 C CA . VAL A 1 197 ? 35.094 4.956 -33.968 1.00 96.81 197 VAL A CA 1
ATOM 1602 C C . VAL A 1 197 ? 36.377 4.367 -34.548 1.00 96.81 197 VAL A C 1
ATOM 1604 O O . VAL A 1 197 ? 36.950 4.945 -35.470 1.00 96.81 197 VAL A O 1
ATOM 1607 N N . GLN A 1 198 ? 36.810 3.205 -34.056 1.00 96.38 198 GLN A N 1
ATOM 1608 C CA . GLN A 1 198 ? 37.985 2.532 -34.598 1.00 96.38 198 GLN A CA 1
ATOM 1609 C C . GLN A 1 198 ? 37.762 2.116 -36.056 1.00 96.38 198 GLN A C 1
ATOM 1611 O O . GLN A 1 198 ? 38.615 2.375 -36.896 1.00 96.38 198 GLN A O 1
ATOM 1616 N N . ARG A 1 199 ? 36.589 1.563 -36.384 1.00 96.00 199 ARG A N 1
ATOM 1617 C CA . ARG A 1 199 ? 36.243 1.184 -37.759 1.00 96.00 199 ARG A CA 1
ATOM 1618 C C . ARG A 1 199 ? 36.215 2.378 -38.713 1.00 96.00 199 ARG A C 1
ATOM 1620 O O . ARG A 1 199 ? 36.674 2.253 -39.842 1.00 96.00 199 ARG A O 1
ATOM 1627 N N . VAL A 1 200 ? 35.686 3.520 -38.272 1.00 95.31 200 VAL A N 1
ATOM 1628 C CA . VAL A 1 200 ? 35.707 4.764 -39.058 1.00 95.31 200 VAL A CA 1
ATOM 1629 C C . VAL A 1 200 ? 37.145 5.188 -39.329 1.00 95.31 200 VAL A C 1
ATOM 1631 O O . VAL A 1 200 ? 37.485 5.438 -40.478 1.00 95.31 200 VAL A O 1
ATOM 1634 N N . LYS A 1 201 ? 38.007 5.174 -38.310 1.00 96.25 201 LYS A N 1
ATOM 1635 C CA . LYS A 1 201 ? 39.424 5.518 -38.461 1.00 96.25 201 LYS A CA 1
ATOM 1636 C C . LYS A 1 201 ? 40.163 4.577 -39.419 1.00 96.25 201 LYS A C 1
ATOM 1638 O O . LYS A 1 201 ? 40.976 5.028 -40.222 1.00 96.25 201 LYS A O 1
ATOM 1643 N N . ASP A 1 202 ? 39.878 3.278 -39.347 1.00 95.38 202 ASP A N 1
ATOM 1644 C CA . ASP A 1 202 ? 40.464 2.290 -40.255 1.00 95.38 202 ASP A CA 1
ATOM 1645 C C . ASP A 1 202 ? 40.028 2.568 -41.707 1.00 95.38 202 ASP A C 1
ATOM 1647 O O . ASP A 1 202 ? 40.874 2.626 -42.599 1.00 95.38 202 ASP A O 1
ATOM 1651 N N . LEU A 1 203 ? 38.735 2.837 -41.936 1.00 94.88 203 LEU A N 1
ATOM 1652 C CA . LEU A 1 203 ? 38.194 3.196 -43.255 1.00 94.88 203 LEU A CA 1
ATOM 1653 C C . LEU A 1 203 ? 38.740 4.528 -43.786 1.00 94.88 203 LEU A C 1
ATOM 1655 O O . LEU A 1 203 ? 39.000 4.644 -44.981 1.00 94.88 203 LEU A O 1
ATOM 1659 N N . GLU A 1 204 ? 38.928 5.528 -42.924 1.00 94.19 204 GLU A N 1
ATOM 1660 C CA . GLU A 1 204 ? 39.576 6.792 -43.291 1.00 94.19 204 GLU A CA 1
ATOM 1661 C C . GLU A 1 204 ? 41.003 6.536 -43.786 1.00 94.19 204 GLU A C 1
ATOM 1663 O O . GLU A 1 204 ? 41.364 7.005 -44.864 1.00 94.19 204 GLU A O 1
ATOM 1668 N N . SER A 1 205 ? 41.778 5.711 -43.073 1.00 94.50 205 SER A N 1
ATOM 1669 C CA . SER A 1 205 ? 43.139 5.352 -43.491 1.00 94.50 205 SER A CA 1
ATOM 1670 C C . SER A 1 205 ? 43.177 4.536 -44.790 1.00 94.50 205 SER A C 1
ATOM 1672 O O . SER A 1 205 ? 44.057 4.731 -45.629 1.00 94.50 205 SER A O 1
ATOM 1674 N N . GLU A 1 206 ? 42.209 3.639 -44.998 1.00 95.00 206 GLU A N 1
ATOM 1675 C CA . GLU A 1 206 ? 42.074 2.878 -46.241 1.00 95.00 206 GLU A CA 1
ATOM 1676 C C . GLU A 1 206 ? 41.734 3.801 -47.418 1.00 95.00 206 GLU A C 1
ATOM 1678 O O . GLU A 1 206 ? 42.315 3.667 -48.494 1.00 95.00 206 GLU A O 1
ATOM 1683 N N . ASN A 1 207 ? 40.859 4.787 -47.205 1.00 93.38 207 ASN A N 1
ATOM 1684 C CA . ASN A 1 207 ? 40.506 5.783 -48.211 1.00 93.38 207 ASN A CA 1
ATOM 1685 C C . ASN A 1 207 ? 41.689 6.707 -48.542 1.00 93.38 207 ASN A C 1
ATOM 1687 O O . ASN A 1 207 ? 41.950 6.958 -49.714 1.00 93.38 207 ASN A O 1
ATOM 1691 N N . GLU A 1 208 ? 42.453 7.162 -47.544 1.00 93.69 208 GLU A N 1
ATOM 1692 C CA . GLU A 1 208 ? 43.693 7.920 -47.767 1.00 93.69 208 GLU A CA 1
ATOM 1693 C C . GLU A 1 208 ? 44.701 7.116 -48.604 1.00 93.69 208 GLU A C 1
ATOM 1695 O O . GLU A 1 208 ? 45.263 7.635 -49.571 1.00 93.69 208 GLU A O 1
ATOM 1700 N N . ASN A 1 209 ? 44.881 5.826 -48.300 1.00 94.38 209 ASN A N 1
ATOM 1701 C CA . ASN A 1 209 ? 45.751 4.937 -49.075 1.00 94.38 209 ASN A CA 1
ATOM 1702 C C . ASN A 1 209 ? 45.239 4.713 -50.504 1.00 94.38 209 ASN A C 1
ATOM 1704 O O . ASN A 1 209 ? 46.033 4.704 -51.447 1.00 94.38 209 ASN A O 1
ATOM 1708 N N . LEU A 1 210 ? 43.926 4.549 -50.684 1.00 94.56 210 LEU A N 1
ATOM 1709 C CA . LEU A 1 210 ? 43.294 4.437 -52.000 1.00 94.56 210 LEU A CA 1
ATOM 1710 C C . LEU A 1 210 ? 43.473 5.720 -52.811 1.00 94.56 210 LEU A C 1
ATOM 1712 O O . LEU A 1 210 ? 43.845 5.647 -53.978 1.00 94.56 210 LEU A O 1
ATOM 1716 N N . GLN A 1 211 ? 43.273 6.891 -52.203 1.00 92.56 211 GLN A N 1
ATOM 1717 C CA . GLN A 1 211 ? 43.510 8.181 -52.851 1.00 92.56 211 GLN A CA 1
ATOM 1718 C C . GLN A 1 211 ? 44.980 8.365 -53.229 1.00 92.56 211 GLN A C 1
ATOM 1720 O O . GLN A 1 211 ? 45.266 8.826 -54.332 1.00 92.56 211 GLN A O 1
ATOM 1725 N N . ALA A 1 212 ? 45.912 7.969 -52.359 1.00 91.81 212 ALA A N 1
ATOM 1726 C CA . ALA A 1 212 ? 47.341 8.013 -52.653 1.00 91.81 212 ALA A CA 1
ATOM 1727 C C . ALA A 1 212 ? 47.711 7.071 -53.809 1.00 91.81 212 ALA A C 1
ATOM 1729 O O . ALA A 1 212 ? 48.412 7.481 -54.732 1.00 91.81 212 ALA A O 1
ATOM 1730 N N . THR A 1 213 ? 47.191 5.840 -53.796 1.00 92.81 213 THR A N 1
ATOM 1731 C CA . THR A 1 213 ? 47.415 4.844 -54.858 1.00 92.81 213 THR A CA 1
ATOM 1732 C C . THR A 1 213 ? 46.834 5.333 -56.181 1.00 92.81 213 THR A C 1
ATOM 1734 O O . THR A 1 213 ? 47.524 5.340 -57.194 1.00 92.81 213 THR A O 1
ATOM 1737 N N . HIS A 1 214 ? 45.601 5.840 -56.170 1.00 91.38 214 HIS A N 1
ATOM 1738 C CA . HIS A 1 214 ? 44.976 6.422 -57.353 1.00 91.38 214 HIS A CA 1
ATOM 1739 C C . HIS A 1 214 ? 45.753 7.642 -57.872 1.00 91.38 214 HIS A C 1
ATOM 1741 O O . HIS A 1 214 ? 45.928 7.799 -59.078 1.00 91.38 214 HIS A O 1
ATOM 1747 N N . GLY A 1 215 ? 46.267 8.490 -56.975 1.00 91.38 215 GLY A N 1
ATOM 1748 C CA . GLY A 1 215 ? 47.148 9.602 -57.327 1.00 91.38 215 GLY A CA 1
ATOM 1749 C C . GLY A 1 215 ? 48.412 9.136 -58.054 1.00 91.38 215 GLY A C 1
ATOM 1750 O O . GLY A 1 215 ? 48.738 9.682 -59.107 1.00 91.38 215 GLY A O 1
ATOM 1751 N N . GLN A 1 216 ? 49.067 8.088 -57.546 1.00 92.31 216 GLN A N 1
ATOM 1752 C CA . GLN A 1 216 ? 50.238 7.473 -58.181 1.00 92.31 216 GLN A CA 1
ATOM 1753 C C . GLN A 1 216 ? 49.904 6.851 -59.542 1.00 92.31 216 GLN A C 1
ATOM 1755 O O . GLN A 1 216 ? 50.646 7.045 -60.501 1.00 92.31 216 GLN A O 1
ATOM 1760 N N . GLU A 1 217 ? 48.779 6.141 -59.663 1.00 91.88 217 GLU A N 1
ATOM 1761 C CA . GLU A 1 217 ? 48.322 5.583 -60.941 1.00 91.88 217 GLU A CA 1
ATOM 1762 C C . GLU A 1 217 ? 48.081 6.687 -61.976 1.00 91.88 217 GLU A C 1
ATOM 1764 O O . GLU A 1 217 ? 48.539 6.583 -63.114 1.00 91.88 217 GLU A O 1
ATOM 1769 N N . MET A 1 218 ? 47.409 7.774 -61.585 1.00 90.62 218 MET A N 1
ATOM 1770 C CA . MET A 1 218 ? 47.162 8.922 -62.459 1.00 90.62 218 MET A CA 1
ATOM 1771 C C . MET A 1 218 ? 48.455 9.631 -62.869 1.00 90.62 218 MET A C 1
ATOM 1773 O O . MET A 1 218 ? 48.552 10.107 -64.002 1.00 90.62 218 MET A O 1
ATOM 1777 N N . GLU A 1 219 ? 49.447 9.703 -61.984 1.00 91.38 219 GLU A N 1
ATOM 1778 C CA . GLU A 1 219 ? 50.774 10.225 -62.312 1.00 91.38 219 GLU A CA 1
ATOM 1779 C C . GLU A 1 219 ? 51.498 9.314 -63.311 1.00 91.38 219 GLU A C 1
ATOM 1781 O O . GLU A 1 219 ? 51.975 9.806 -64.334 1.00 91.38 219 GLU A O 1
ATOM 1786 N N . GLY A 1 220 ? 51.453 7.993 -63.113 1.00 90.69 220 GLY A N 1
ATOM 1787 C CA . GLY A 1 220 ? 51.963 7.017 -64.078 1.00 90.69 220 GLY A CA 1
ATOM 1788 C C . GLY A 1 220 ? 51.268 7.104 -65.443 1.00 90.69 220 GLY A C 1
ATOM 1789 O O . GLY A 1 220 ? 51.927 7.063 -66.480 1.00 90.69 220 GLY A O 1
ATOM 1790 N N . PHE A 1 221 ? 49.946 7.302 -65.481 1.00 90.12 221 PHE A N 1
ATOM 1791 C CA . PHE A 1 221 ? 49.221 7.551 -66.733 1.00 90.12 221 PHE A CA 1
ATOM 1792 C C . PHE A 1 221 ? 49.667 8.846 -67.415 1.00 90.12 221 PHE A C 1
ATOM 1794 O O . PHE A 1 221 ? 49.848 8.857 -68.634 1.00 90.12 221 PHE A O 1
ATOM 1801 N N . ARG A 1 222 ? 49.860 9.932 -66.657 1.00 91.75 222 ARG A N 1
ATOM 1802 C CA . ARG A 1 222 ? 50.371 11.199 -67.205 1.00 91.75 222 ARG A CA 1
ATOM 1803 C C . ARG A 1 222 ? 51.779 11.042 -67.761 1.00 91.75 222 ARG A C 1
ATOM 1805 O O . ARG A 1 222 ? 52.042 11.555 -68.845 1.00 91.75 222 ARG A O 1
ATOM 1812 N N . GLU A 1 223 ? 52.657 10.334 -67.056 1.00 92.12 223 GLU A N 1
ATOM 1813 C CA . GLU A 1 223 ? 54.020 10.068 -67.514 1.00 92.12 223 GLU A CA 1
ATOM 1814 C C . GLU A 1 223 ? 54.018 9.225 -68.794 1.00 92.12 223 GLU A C 1
ATOM 1816 O O . GLU A 1 223 ? 54.649 9.609 -69.776 1.00 92.12 223 GLU A O 1
ATOM 1821 N N . ASN A 1 224 ? 53.231 8.146 -68.840 1.00 91.94 224 ASN A N 1
ATOM 1822 C CA . ASN A 1 224 ? 53.080 7.316 -70.038 1.00 91.94 224 ASN A CA 1
ATOM 1823 C C . ASN A 1 224 ? 52.545 8.118 -71.235 1.00 91.94 224 ASN A C 1
ATOM 1825 O O . ASN A 1 224 ? 53.049 7.973 -72.349 1.00 91.94 224 ASN A O 1
ATOM 1829 N N . LEU A 1 225 ? 51.552 8.990 -71.024 1.00 89.25 225 LEU A N 1
ATOM 1830 C CA . LEU A 1 225 ? 51.036 9.876 -72.073 1.00 89.25 225 LEU A CA 1
ATOM 1831 C C . LEU A 1 225 ? 52.088 10.885 -72.542 1.00 89.25 225 LEU A C 1
ATOM 1833 O O . LEU A 1 225 ? 52.198 11.131 -73.743 1.00 89.25 225 LEU A O 1
ATOM 1837 N N . ALA A 1 226 ? 52.871 11.454 -71.624 1.00 89.62 226 ALA A N 1
ATOM 1838 C CA . ALA A 1 226 ? 53.954 12.371 -71.962 1.00 89.62 226 ALA A CA 1
ATOM 1839 C C . ALA A 1 226 ? 55.053 11.668 -72.773 1.00 89.62 226 ALA A C 1
ATOM 1841 O O . ALA A 1 226 ? 55.482 12.193 -73.798 1.00 89.62 226 ALA A O 1
ATOM 1842 N N . GLN A 1 227 ? 55.454 10.457 -72.373 1.00 90.50 227 GLN A N 1
ATOM 1843 C CA . GLN A 1 227 ? 56.419 9.638 -73.111 1.00 90.50 227 GLN A CA 1
ATOM 1844 C C . GLN A 1 227 ? 55.897 9.265 -74.504 1.00 90.50 227 GLN A C 1
ATOM 1846 O O . GLN A 1 227 ? 56.622 9.410 -75.484 1.00 90.50 227 GLN A O 1
ATOM 1851 N N . TYR A 1 228 ? 54.634 8.840 -74.615 1.00 89.06 228 TYR A N 1
ATOM 1852 C CA . TYR A 1 228 ? 54.010 8.532 -75.904 1.00 89.06 228 TYR A CA 1
ATOM 1853 C C . TYR A 1 228 ? 53.959 9.760 -76.824 1.00 89.06 228 TYR A C 1
ATOM 1855 O O . TYR A 1 228 ? 54.326 9.671 -77.994 1.00 89.06 228 TYR A O 1
ATOM 1863 N N . THR A 1 229 ? 53.571 10.920 -76.283 1.00 88.44 229 THR A N 1
ATOM 1864 C CA . THR A 1 229 ? 53.531 12.188 -77.029 1.00 88.44 229 THR A CA 1
ATOM 1865 C C . THR A 1 229 ? 54.928 12.598 -77.496 1.00 88.44 229 THR A C 1
ATOM 1867 O O . THR A 1 229 ? 55.107 12.896 -78.671 1.00 88.44 229 THR A O 1
ATOM 1870 N N . SER A 1 230 ? 55.936 12.529 -76.620 1.00 87.81 230 SER A N 1
ATOM 1871 C CA . SER A 1 230 ? 57.334 12.803 -76.979 1.00 87.81 230 SER A CA 1
ATOM 1872 C C . SER A 1 230 ? 57.842 11.848 -78.062 1.00 87.81 230 SER A C 1
ATOM 1874 O O . SER A 1 230 ? 58.488 12.283 -79.010 1.00 87.81 230 SER A O 1
ATOM 1876 N N . GLY A 1 231 ? 57.524 10.553 -77.965 1.00 88.62 231 GLY A N 1
ATOM 1877 C CA . GLY A 1 231 ? 57.900 9.566 -78.979 1.00 88.62 231 GLY A CA 1
ATOM 1878 C C . GLY A 1 231 ? 57.246 9.835 -80.337 1.00 88.62 231 GLY A C 1
ATOM 1879 O O . GLY A 1 231 ? 57.903 9.717 -81.371 1.00 88.62 231 GLY A O 1
ATOM 1880 N N . LEU A 1 232 ? 55.976 10.252 -80.351 1.00 85.50 232 LEU A N 1
ATOM 1881 C CA . LEU A 1 232 ? 55.302 10.702 -81.572 1.00 85.50 232 LEU A CA 1
ATOM 1882 C C . LEU A 1 232 ? 55.954 11.961 -82.152 1.00 85.50 232 LEU A C 1
ATOM 1884 O O . LEU A 1 232 ? 56.168 12.036 -83.361 1.00 85.50 232 LEU A O 1
ATOM 1888 N N . GLU A 1 233 ? 56.290 12.940 -81.312 1.00 85.62 233 GLU A N 1
ATOM 1889 C CA . GLU A 1 233 ? 56.979 14.159 -81.742 1.00 85.62 233 GLU A CA 1
ATOM 1890 C C . GLU A 1 233 ? 58.352 13.849 -82.351 1.00 85.62 233 GLU A C 1
ATOM 1892 O O . GLU A 1 233 ? 58.678 14.386 -83.411 1.00 85.62 233 GLU A O 1
ATOM 1897 N N . GLU A 1 234 ? 59.130 12.948 -81.746 1.00 86.44 234 GLU A N 1
ATOM 1898 C CA . GLU A 1 234 ? 60.417 12.480 -82.276 1.00 86.44 234 GLU A CA 1
ATOM 1899 C C . GLU A 1 234 ? 60.257 11.781 -83.630 1.00 86.44 234 GLU A C 1
ATOM 1901 O O . GLU A 1 234 ? 60.940 12.145 -84.590 1.00 86.44 234 GLU A O 1
ATOM 1906 N N . GLN A 1 235 ? 59.311 10.841 -83.754 1.00 83.75 235 GLN A N 1
ATOM 1907 C CA . GLN A 1 235 ? 59.018 10.171 -85.028 1.00 83.75 235 GLN A CA 1
ATOM 1908 C C . GLN A 1 235 ? 58.603 11.170 -86.110 1.00 83.75 235 GLN A C 1
ATOM 1910 O O . GLN A 1 235 ? 59.023 11.071 -87.265 1.00 83.75 235 GLN A O 1
ATOM 1915 N N . MET A 1 236 ? 57.794 12.162 -85.745 1.00 82.62 236 MET A N 1
ATOM 1916 C CA . MET A 1 236 ? 57.340 13.190 -86.669 1.00 82.62 236 MET A CA 1
ATOM 1917 C C . MET A 1 236 ? 58.494 14.113 -87.097 1.00 82.62 236 MET A C 1
ATOM 1919 O O . MET A 1 236 ? 58.587 14.473 -88.274 1.00 82.62 236 MET A O 1
ATOM 1923 N N . GLN A 1 237 ? 59.408 14.459 -86.185 1.00 81.12 237 GLN A N 1
ATOM 1924 C CA . GLN A 1 237 ? 60.630 15.201 -86.512 1.00 81.12 237 GLN A CA 1
ATOM 1925 C C . GLN A 1 237 ? 61.565 14.394 -87.422 1.00 81.12 237 GLN A C 1
ATOM 1927 O O . GLN A 1 237 ? 62.096 14.951 -88.386 1.00 81.12 237 GLN A O 1
ATOM 1932 N N . GLU A 1 238 ? 61.740 13.096 -87.167 1.00 82.06 238 GLU A N 1
ATOM 1933 C CA . GLU A 1 238 ? 62.562 12.209 -87.994 1.00 82.06 238 GLU A CA 1
ATOM 1934 C C . GLU A 1 238 ? 61.978 12.057 -89.405 1.00 82.06 238 GLU A C 1
ATOM 1936 O O . GLU A 1 238 ? 62.701 12.221 -90.390 1.00 82.06 238 GLU A O 1
ATOM 1941 N N . LEU A 1 239 ? 60.661 11.859 -89.527 1.00 80.88 239 LEU A N 1
ATOM 1942 C CA . LEU A 1 239 ? 59.962 11.834 -90.815 1.00 80.88 239 LEU A CA 1
ATOM 1943 C C . LEU A 1 239 ? 60.106 13.161 -91.570 1.00 80.88 239 LEU A C 1
ATOM 1945 O O . LEU A 1 239 ? 60.416 13.160 -92.763 1.00 80.88 239 LEU A O 1
ATOM 1949 N N . GLN A 1 240 ? 59.940 14.304 -90.893 1.00 78.88 240 GLN A N 1
ATOM 1950 C CA . GLN A 1 240 ? 60.159 15.616 -91.510 1.00 78.88 240 GLN A CA 1
ATOM 1951 C C . GLN A 1 240 ? 61.612 15.804 -91.964 1.00 78.88 240 GLN A C 1
ATOM 1953 O O . GLN A 1 240 ? 61.856 16.337 -93.050 1.00 78.88 240 GLN A O 1
ATOM 1958 N N . ALA A 1 241 ? 62.586 15.382 -91.157 1.00 80.31 241 ALA A N 1
ATOM 1959 C CA . ALA A 1 241 ? 64.000 15.455 -91.505 1.00 80.31 241 ALA A CA 1
ATOM 1960 C C . ALA A 1 241 ? 64.333 14.547 -92.699 1.00 80.31 241 ALA A C 1
ATOM 1962 O O . ALA A 1 241 ? 65.006 14.997 -93.631 1.00 80.31 241 ALA A O 1
ATOM 1963 N N . GLY A 1 242 ? 63.809 13.318 -92.713 1.00 80.25 242 GLY A N 1
ATOM 1964 C CA . GLY A 1 242 ? 63.930 12.364 -93.814 1.00 80.25 242 GLY A CA 1
ATOM 1965 C C . GLY A 1 242 ? 63.344 12.912 -95.115 1.00 80.25 242 GLY A C 1
ATOM 1966 O O . GLY A 1 242 ? 64.049 12.980 -96.124 1.00 80.25 242 GLY A O 1
ATOM 1967 N N . ALA A 1 243 ? 62.109 13.422 -95.075 1.00 77.56 243 ALA A N 1
ATOM 1968 C CA . ALA A 1 243 ? 61.453 14.038 -96.227 1.00 77.56 243 ALA A CA 1
ATOM 1969 C C . ALA A 1 243 ? 62.233 15.257 -96.758 1.00 77.56 243 ALA A C 1
ATOM 1971 O O . ALA A 1 243 ? 62.440 15.398 -97.967 1.00 77.56 243 ALA A O 1
ATOM 1972 N N . ARG A 1 244 ? 62.744 16.122 -95.868 1.00 78.06 244 ARG A N 1
ATOM 1973 C CA . ARG A 1 244 ? 63.579 17.277 -96.251 1.00 78.06 244 ARG A CA 1
ATOM 1974 C C . ARG A 1 244 ? 64.913 16.857 -96.867 1.00 78.06 244 ARG A C 1
ATOM 1976 O O . ARG A 1 244 ? 65.362 17.481 -97.832 1.00 78.06 244 ARG A O 1
ATOM 1983 N N . ALA A 1 245 ? 65.562 15.831 -96.320 1.00 80.00 245 ALA A N 1
ATOM 1984 C CA . ALA A 1 245 ? 66.822 15.312 -96.842 1.00 80.00 245 ALA A CA 1
ATOM 1985 C C . ALA A 1 245 ? 66.635 14.693 -98.235 1.00 80.00 245 ALA A C 1
ATOM 1987 O O . ALA A 1 245 ? 67.417 14.985 -99.145 1.00 80.00 245 ALA A O 1
ATOM 1988 N N . GLU A 1 246 ? 65.570 13.913 -98.425 1.00 81.06 246 GLU A N 1
ATOM 1989 C CA . GLU A 1 246 ? 65.218 13.323 -99.715 1.00 81.06 246 GLU A CA 1
ATOM 1990 C C . GLU A 1 246 ? 64.896 14.406 -100.754 1.00 81.06 246 GLU A C 1
ATOM 1992 O O . GLU A 1 246 ? 65.447 14.382 -101.858 1.00 81.06 246 GLU A O 1
ATOM 1997 N N . HIS A 1 247 ? 64.096 15.414 -100.385 1.00 78.25 247 HIS A N 1
ATOM 1998 C CA . HIS A 1 247 ? 63.801 16.563 -101.244 1.00 78.25 247 HIS A CA 1
ATOM 1999 C C . HIS A 1 247 ? 65.081 17.299 -101.668 1.00 78.25 247 HIS A C 1
ATOM 2001 O O . HIS A 1 247 ? 65.303 17.552 -102.852 1.00 78.25 247 HIS A O 1
ATOM 2007 N N . LYS A 1 248 ? 65.984 17.582 -100.719 1.00 78.88 248 LYS A N 1
ATOM 2008 C CA . LYS A 1 248 ? 67.267 18.246 -100.997 1.00 78.88 248 LYS A CA 1
ATOM 2009 C C . LYS A 1 248 ? 68.170 17.415 -101.911 1.00 78.88 248 LYS A C 1
ATOM 2011 O O . LYS A 1 248 ? 68.868 17.984 -102.748 1.00 78.88 248 LYS A O 1
ATOM 2016 N N . SER A 1 249 ? 68.175 16.093 -101.750 1.00 79.44 249 SER A N 1
ATOM 2017 C CA . SER A 1 249 ? 68.931 15.175 -102.606 1.00 79.44 249 SER A CA 1
ATOM 2018 C C . SER A 1 249 ? 68.399 15.184 -104.042 1.00 79.44 249 SER A C 1
ATOM 2020 O O . SER A 1 249 ? 69.164 15.422 -104.978 1.00 79.44 249 SER A O 1
ATOM 2022 N N . LYS A 1 250 ? 67.079 15.032 -104.217 1.00 79.44 250 LYS A N 1
ATOM 2023 C CA . LYS A 1 250 ? 66.422 15.060 -105.534 1.00 79.44 250 LYS A CA 1
ATOM 2024 C C . LYS A 1 250 ? 66.619 16.399 -106.246 1.00 79.44 250 LYS A C 1
ATOM 2026 O O . LYS A 1 250 ? 66.965 16.411 -107.422 1.00 79.44 250 LYS A O 1
ATOM 2031 N N . LEU A 1 251 ? 66.498 17.518 -105.528 1.00 78.62 251 LEU A N 1
ATOM 2032 C CA . LEU A 1 251 ? 66.717 18.850 -106.097 1.00 78.62 251 LEU A CA 1
ATOM 2033 C C . LEU A 1 251 ? 68.167 19.042 -106.571 1.00 78.62 251 LEU A C 1
ATOM 2035 O O . LEU A 1 251 ? 68.397 19.597 -107.641 1.00 78.62 251 LEU A O 1
ATOM 2039 N N . LYS A 1 252 ? 69.152 18.542 -105.812 1.00 80.19 252 LYS A N 1
ATOM 2040 C CA . LYS A 1 252 ? 70.563 18.563 -106.229 1.00 80.19 252 LYS A CA 1
ATOM 2041 C C . LYS A 1 252 ? 70.827 17.692 -107.455 1.00 80.19 252 LYS A C 1
ATOM 2043 O O . LYS A 1 252 ? 71.608 18.103 -108.308 1.00 80.19 252 LYS A O 1
ATOM 2048 N N . ALA A 1 253 ? 70.210 16.513 -107.535 1.00 81.56 253 ALA A N 1
ATOM 2049 C CA . ALA A 1 253 ? 70.337 15.637 -108.697 1.00 81.56 253 ALA A CA 1
ATOM 2050 C C . ALA A 1 253 ? 69.784 16.317 -109.958 1.00 81.56 253 ALA A C 1
ATOM 2052 O O . ALA A 1 253 ? 70.481 16.386 -110.967 1.00 81.56 253 ALA A O 1
ATOM 2053 N N . LEU A 1 254 ? 68.599 16.925 -109.854 1.00 79.12 254 LEU A N 1
ATOM 2054 C CA . LEU A 1 254 ? 67.975 17.666 -110.949 1.00 79.12 254 LEU A CA 1
ATOM 2055 C C . LEU A 1 254 ? 68.818 18.884 -111.374 1.00 79.12 254 LEU A C 1
ATOM 2057 O O . LEU A 1 254 ? 69.065 19.109 -112.555 1.00 79.12 254 LEU A O 1
ATOM 2061 N N . GLN A 1 255 ? 69.348 19.643 -110.408 1.00 77.75 255 GLN A N 1
ATOM 2062 C CA . GLN A 1 255 ? 70.268 20.750 -110.691 1.00 77.75 255 GLN A CA 1
ATOM 2063 C C . GLN A 1 255 ? 71.550 20.290 -111.398 1.00 77.75 255 GLN A C 1
ATOM 2065 O O . GLN A 1 255 ? 72.044 20.995 -112.278 1.00 77.75 255 GLN A O 1
ATOM 2070 N N . ALA A 1 256 ? 72.103 19.134 -111.020 1.00 80.12 256 ALA A N 1
ATOM 2071 C CA . ALA A 1 256 ? 73.287 18.574 -111.663 1.00 80.12 256 ALA A CA 1
ATOM 2072 C C . ALA A 1 256 ? 73.001 18.160 -113.115 1.00 80.12 256 ALA A C 1
ATOM 2074 O O . ALA A 1 256 ? 73.795 18.489 -113.996 1.00 80.12 256 ALA A O 1
ATOM 2075 N N . GLU A 1 257 ? 71.852 17.528 -113.367 1.00 78.25 257 GLU A N 1
ATOM 2076 C CA . GLU A 1 257 ? 71.395 17.157 -114.711 1.00 78.25 257 GLU A CA 1
ATOM 2077 C C . GLU A 1 257 ? 71.217 18.396 -115.606 1.00 78.25 257 GLU A C 1
ATOM 2079 O O . GLU A 1 257 ? 71.744 18.447 -116.719 1.00 78.25 257 GLU A O 1
ATOM 2084 N N . HIS A 1 258 ? 70.583 19.457 -115.092 1.00 78.38 258 HIS A N 1
ATOM 2085 C CA . HIS A 1 258 ? 70.454 20.730 -115.811 1.00 78.38 258 HIS A CA 1
ATOM 2086 C C . HIS A 1 258 ? 71.807 21.397 -116.102 1.00 78.38 258 HIS A C 1
ATOM 2088 O O . HIS A 1 258 ? 72.024 21.918 -117.200 1.00 78.38 258 HIS A O 1
ATOM 2094 N N . LEU A 1 259 ? 72.742 21.376 -115.146 1.00 80.25 259 LEU A N 1
ATOM 2095 C CA . LEU A 1 259 ? 74.103 21.895 -115.334 1.00 80.25 259 LEU A CA 1
ATOM 2096 C C . LEU A 1 259 ? 74.868 21.123 -116.415 1.00 80.25 259 LEU A C 1
ATOM 2098 O O . LEU A 1 259 ? 75.627 21.722 -117.180 1.00 80.25 259 LEU A O 1
ATOM 2102 N N . GLU A 1 260 ? 74.689 19.807 -116.484 1.00 80.81 260 GLU A N 1
ATOM 2103 C CA . GLU A 1 260 ? 75.312 18.961 -117.499 1.00 80.81 260 GLU A CA 1
ATOM 2104 C C . GLU A 1 260 ? 74.711 19.204 -118.890 1.00 80.81 260 GLU A C 1
ATOM 2106 O O . GLU A 1 260 ? 75.461 19.398 -119.851 1.00 80.81 260 GLU A O 1
ATOM 2111 N N . ALA A 1 261 ? 73.382 19.308 -118.988 1.00 75.75 261 ALA A N 1
ATOM 2112 C CA . ALA A 1 261 ? 72.691 19.685 -120.220 1.00 75.75 261 ALA A CA 1
ATOM 2113 C C . ALA A 1 261 ? 73.173 21.052 -120.738 1.00 75.75 261 ALA A C 1
ATOM 2115 O O . ALA A 1 261 ? 73.573 21.177 -121.899 1.00 75.75 261 ALA A O 1
ATOM 2116 N N . THR A 1 262 ? 73.256 22.049 -119.848 1.00 73.94 262 THR A N 1
ATOM 2117 C CA . THR A 1 262 ? 73.742 23.396 -120.188 1.00 73.94 262 THR A CA 1
ATOM 2118 C C . THR A 1 262 ? 75.200 23.371 -120.653 1.00 73.94 262 THR A C 1
ATOM 2120 O O . THR A 1 262 ? 75.533 23.954 -121.683 1.00 73.94 262 THR A O 1
ATOM 2123 N N . ARG A 1 263 ? 76.087 22.636 -119.964 1.00 77.25 263 ARG A N 1
ATOM 2124 C CA . ARG A 1 263 ? 77.493 22.488 -120.386 1.00 77.25 263 ARG A CA 1
ATOM 2125 C C . ARG A 1 263 ? 77.642 21.813 -121.745 1.00 77.25 263 ARG A C 1
ATOM 2127 O O . ARG A 1 263 ? 78.553 22.161 -122.494 1.00 77.25 263 ARG A O 1
ATOM 2134 N N . ASN A 1 264 ? 76.799 20.834 -122.064 1.00 78.44 264 ASN A N 1
ATOM 2135 C CA . ASN A 1 264 ? 76.837 20.159 -123.360 1.00 78.44 264 ASN A CA 1
ATOM 2136 C C . ASN A 1 264 ? 76.405 21.095 -124.499 1.00 78.44 264 ASN A C 1
ATOM 2138 O O . ASN A 1 264 ? 77.021 21.071 -125.567 1.00 78.44 264 ASN A O 1
ATOM 2142 N N . LEU A 1 265 ? 75.420 21.966 -124.260 1.00 75.19 265 LEU A N 1
ATOM 2143 C CA . LEU A 1 265 ? 75.044 23.037 -125.189 1.00 75.19 265 LEU A CA 1
ATOM 2144 C C . LEU A 1 265 ? 76.163 24.069 -125.355 1.00 75.19 265 LEU A C 1
ATOM 2146 O O . LEU A 1 265 ? 76.538 24.383 -126.483 1.00 75.19 265 LEU A O 1
ATOM 2150 N N . GLU A 1 266 ? 76.769 24.536 -124.260 1.00 74.06 266 GLU A N 1
ATOM 2151 C CA . GLU A 1 266 ? 77.902 25.470 -124.319 1.00 74.06 266 GLU A CA 1
ATOM 2152 C C . GLU A 1 266 ? 79.101 24.889 -125.080 1.00 74.06 266 GLU A C 1
ATOM 2154 O O . GLU A 1 266 ? 79.737 25.594 -125.866 1.00 74.06 266 GLU A O 1
ATOM 2159 N N . LYS A 1 267 ? 79.404 23.597 -124.890 1.00 78.50 267 LYS A N 1
ATOM 2160 C CA . LYS A 1 267 ? 80.442 22.901 -125.664 1.00 78.50 267 LYS A CA 1
ATOM 2161 C C . LYS A 1 267 ? 80.126 22.903 -127.155 1.00 78.50 267 LYS A C 1
ATOM 2163 O O . LYS A 1 267 ? 81.014 23.242 -127.926 1.00 78.50 267 LYS A O 1
ATOM 2168 N N . LYS A 1 268 ? 78.882 22.592 -127.548 1.00 76.88 268 LYS A N 1
ATOM 2169 C CA . LYS A 1 268 ? 78.452 22.644 -128.957 1.00 76.88 268 LYS A CA 1
ATOM 2170 C C . LYS A 1 268 ? 78.613 24.045 -129.552 1.00 76.88 268 LYS A C 1
ATOM 2172 O O . LYS A 1 268 ? 79.126 24.174 -130.660 1.00 76.88 268 LYS A O 1
ATOM 2177 N N . VAL A 1 269 ? 78.235 25.087 -128.807 1.00 74.25 269 VAL A N 1
ATOM 2178 C CA . VAL A 1 269 ? 78.413 26.488 -129.231 1.00 74.25 269 VAL A CA 1
ATOM 2179 C C . VAL A 1 269 ? 79.894 26.835 -129.406 1.00 74.25 269 VAL A C 1
ATOM 2181 O O . VAL A 1 269 ? 80.248 27.497 -130.382 1.00 74.25 269 VAL A O 1
ATOM 2184 N N . ARG A 1 270 ? 80.773 26.377 -128.503 1.00 74.19 270 ARG A N 1
ATOM 2185 C CA . ARG A 1 270 ? 82.225 26.582 -128.637 1.00 74.19 270 ARG A CA 1
ATOM 2186 C C . ARG A 1 270 ? 82.810 25.868 -129.843 1.00 74.19 270 ARG A C 1
ATOM 2188 O O . ARG A 1 270 ? 83.486 26.530 -130.614 1.00 74.19 270 ARG A O 1
ATOM 2195 N N . THR A 1 271 ? 82.516 24.585 -130.050 1.00 74.75 271 THR A N 1
ATOM 2196 C CA . THR A 1 271 ? 83.020 23.851 -131.224 1.00 74.75 271 THR A CA 1
ATOM 2197 C C . THR A 1 271 ? 82.572 24.496 -132.529 1.00 74.75 271 THR A C 1
ATOM 2199 O O . THR A 1 271 ? 83.392 24.686 -133.413 1.00 74.75 271 THR A O 1
ATOM 2202 N N . LEU A 1 272 ? 81.314 24.940 -132.628 1.00 70.94 272 LEU A N 1
ATOM 2203 C CA . LEU A 1 272 ? 80.834 25.652 -133.819 1.00 70.94 272 LEU A CA 1
ATOM 2204 C C . LEU A 1 272 ? 81.499 27.026 -133.995 1.00 70.94 272 LEU A C 1
ATOM 2206 O O . LEU A 1 272 ? 81.716 27.471 -135.118 1.00 70.94 272 LEU A O 1
ATOM 2210 N N . SER A 1 273 ? 81.846 27.702 -132.896 1.00 68.25 273 SER A N 1
ATOM 2211 C CA . SER A 1 273 ? 82.595 28.966 -132.949 1.00 68.25 273 SER A CA 1
ATOM 2212 C C . SER A 1 273 ? 84.050 28.746 -133.377 1.00 68.25 273 SER A C 1
ATOM 2214 O O . SER A 1 273 ? 84.574 29.513 -134.176 1.00 68.25 273 SER A O 1
ATOM 2216 N N . GLU A 1 274 ? 84.689 27.681 -132.895 1.00 74.38 274 GLU A N 1
ATOM 2217 C CA . GLU A 1 274 ? 86.046 27.286 -133.286 1.00 74.38 274 GLU A CA 1
ATOM 2218 C C . GLU A 1 274 ? 86.096 26.815 -134.750 1.00 74.38 274 GLU A C 1
ATOM 2220 O O . GLU A 1 274 ? 87.016 27.182 -135.475 1.00 74.38 274 GLU A O 1
ATOM 2225 N N . GLU A 1 275 ? 85.085 26.076 -135.220 1.00 69.81 275 GLU A N 1
ATOM 2226 C CA . GLU A 1 275 ? 84.915 25.708 -136.634 1.00 69.81 275 GLU A CA 1
ATOM 2227 C C . GLU A 1 275 ? 84.681 26.942 -137.519 1.00 69.81 275 GLU A C 1
ATOM 2229 O O . GLU A 1 275 ? 85.302 27.056 -138.578 1.00 69.81 275 GLU A O 1
ATOM 2234 N N . LYS A 1 276 ? 83.862 27.909 -137.068 1.00 69.12 276 LYS A N 1
ATOM 2235 C CA . LYS A 1 276 ? 83.710 29.222 -137.723 1.00 69.12 276 LYS A CA 1
ATOM 2236 C C . LYS A 1 276 ? 85.063 29.925 -137.850 1.00 69.12 276 LYS A C 1
ATOM 2238 O O . LYS A 1 276 ? 85.404 30.403 -138.931 1.00 69.12 276 LYS A O 1
ATOM 2243 N N . ASP A 1 277 ? 85.835 29.997 -136.770 1.00 67.25 277 ASP A N 1
ATOM 2244 C CA . ASP A 1 277 ? 87.126 30.687 -136.766 1.00 67.25 277 ASP A CA 1
ATOM 2245 C C . ASP A 1 277 ? 88.175 29.954 -137.626 1.00 67.25 277 ASP A C 1
ATOM 2247 O O . ASP A 1 277 ? 88.947 30.602 -138.338 1.00 67.25 277 ASP A O 1
ATOM 2251 N N . ALA A 1 278 ? 88.164 28.618 -137.646 1.00 67.50 278 ALA A N 1
ATOM 2252 C CA . ALA A 1 278 ? 89.018 27.805 -138.514 1.00 67.50 278 ALA A CA 1
ATOM 2253 C C . ALA A 1 278 ? 88.701 28.018 -140.006 1.00 67.50 278 ALA A C 1
ATOM 2255 O O . ALA A 1 278 ? 89.618 28.252 -140.797 1.00 67.50 278 ALA A O 1
ATOM 2256 N N . LEU A 1 279 ? 87.417 28.043 -140.383 1.00 61.25 279 LEU A N 1
ATOM 2257 C CA . LEU A 1 279 ? 86.971 28.361 -141.746 1.00 61.25 279 LEU A CA 1
ATOM 2258 C C . LEU A 1 279 ? 87.380 29.780 -142.173 1.00 61.25 279 LEU A C 1
ATOM 2260 O O . LEU A 1 279 ? 87.822 29.990 -143.303 1.00 61.25 279 LEU A O 1
ATOM 2264 N N . VAL A 1 280 ? 87.313 30.761 -141.266 1.00 60.59 280 VAL A N 1
ATOM 2265 C CA . VAL A 1 280 ? 87.780 32.137 -141.528 1.00 60.59 280 VAL A CA 1
ATOM 2266 C C . VAL A 1 280 ? 89.287 32.184 -141.821 1.00 60.59 280 VAL A C 1
ATOM 2268 O O . VAL A 1 280 ? 89.732 32.987 -142.646 1.00 60.59 280 VAL A O 1
ATOM 2271 N N . VAL A 1 281 ? 90.087 31.338 -141.171 1.00 62.59 281 VAL A N 1
ATOM 2272 C CA . VAL A 1 281 ? 91.539 31.245 -141.404 1.00 62.59 281 VAL A CA 1
ATOM 2273 C C . VAL A 1 281 ? 91.858 30.513 -142.716 1.00 62.59 281 VAL A C 1
ATOM 2275 O O . VAL A 1 281 ? 92.746 30.944 -143.459 1.00 62.59 281 VAL A O 1
ATOM 2278 N N . GLU A 1 282 ? 91.117 29.458 -143.053 1.00 60.75 282 GLU A N 1
ATOM 2279 C CA . GLU A 1 282 ? 91.297 28.695 -144.298 1.00 60.75 282 GLU A CA 1
ATOM 2280 C C . GLU A 1 282 ? 90.932 29.523 -145.547 1.00 60.75 282 GLU A C 1
ATOM 2282 O O . GLU A 1 282 ? 91.628 29.489 -146.562 1.00 60.75 282 GLU A O 1
ATOM 2287 N N . ILE A 1 283 ? 89.916 30.384 -145.451 1.00 59.03 283 ILE A N 1
ATOM 2288 C CA . ILE A 1 283 ? 89.532 31.310 -146.528 1.00 59.03 283 ILE A CA 1
ATOM 2289 C C . ILE A 1 283 ? 90.563 32.442 -146.699 1.00 59.03 283 ILE A C 1
ATOM 2291 O O . ILE A 1 283 ? 90.903 32.802 -147.826 1.00 59.03 283 ILE A O 1
ATOM 2295 N N . LYS A 1 284 ? 91.146 32.963 -145.608 1.00 56.53 284 LYS A N 1
ATOM 2296 C CA . LYS A 1 284 ? 92.206 33.993 -145.673 1.00 56.53 284 LYS A CA 1
ATOM 2297 C C . LYS A 1 284 ? 93.522 33.496 -146.282 1.00 56.53 284 LYS A C 1
ATOM 2299 O O . LYS A 1 284 ? 94.301 34.311 -146.765 1.00 56.53 284 LYS A O 1
ATOM 2304 N N . THR A 1 285 ? 93.783 32.190 -146.269 1.00 58.78 285 THR A N 1
ATOM 2305 C CA . THR A 1 285 ? 95.031 31.601 -146.793 1.00 58.78 285 THR A CA 1
ATOM 2306 C C . THR A 1 285 ? 94.949 31.193 -148.268 1.00 58.78 285 THR A C 1
ATOM 2308 O O . THR A 1 285 ? 95.987 31.033 -148.908 1.00 58.78 285 THR A O 1
ATOM 2311 N N . ARG A 1 286 ? 93.745 31.112 -148.856 1.00 56.62 286 ARG A N 1
ATOM 2312 C CA . ARG A 1 286 ? 93.538 30.860 -150.298 1.00 56.62 286 ARG A CA 1
ATOM 2313 C C . ARG A 1 286 ? 93.709 32.095 -151.198 1.00 56.62 286 ARG A C 1
ATOM 2315 O O . ARG A 1 286 ? 93.753 31.946 -152.414 1.00 56.62 286 ARG A O 1
ATOM 2322 N N . GLY A 1 287 ? 93.833 33.289 -150.617 1.00 46.72 287 GLY A N 1
ATOM 2323 C CA . GLY A 1 287 ? 93.819 34.572 -151.327 1.00 46.72 287 GLY A CA 1
ATOM 2324 C C . GLY A 1 287 ? 95.132 35.064 -151.951 1.00 46.72 287 GLY A C 1
ATOM 2325 O O . GLY A 1 287 ? 95.141 36.194 -152.420 1.00 46.72 287 GLY A O 1
ATOM 2326 N N . ASP A 1 288 ? 96.228 34.293 -151.981 1.00 42.97 288 ASP A N 1
ATOM 2327 C CA . ASP A 1 288 ? 97.505 34.810 -152.524 1.00 42.97 288 ASP A CA 1
ATOM 2328 C C . ASP A 1 288 ? 98.319 33.776 -153.331 1.00 42.97 288 ASP A C 1
ATOM 2330 O O . ASP A 1 288 ? 99.524 33.583 -153.151 1.00 42.97 288 ASP A O 1
ATOM 2334 N N . GLY A 1 289 ? 97.647 33.068 -154.251 1.00 37.47 289 GLY A N 1
ATOM 2335 C CA . GLY A 1 289 ? 98.305 32.111 -155.144 1.00 37.47 289 GLY A CA 1
ATOM 2336 C C . GLY A 1 289 ? 97.510 31.689 -156.386 1.00 37.47 289 GLY A C 1
ATOM 2337 O O . GLY A 1 289 ? 96.977 30.586 -156.408 1.00 37.47 289 GLY A O 1
ATOM 2338 N N . ARG A 1 290 ? 97.599 32.515 -157.446 1.00 39.72 290 ARG A N 1
ATOM 2339 C CA . ARG A 1 290 ? 97.295 32.284 -158.890 1.00 39.72 290 ARG A CA 1
ATOM 2340 C C . ARG A 1 290 ? 95.955 32.784 -159.462 1.00 39.72 290 ARG A C 1
ATOM 2342 O O . ARG A 1 290 ? 95.008 32.035 -159.642 1.00 39.72 290 ARG A O 1
ATOM 2349 N N . THR A 1 291 ? 96.001 34.052 -159.879 1.00 38.41 291 THR A N 1
ATOM 2350 C CA . THR A 1 291 ? 95.763 34.578 -161.246 1.00 38.41 291 THR A CA 1
ATOM 2351 C C . THR A 1 291 ? 94.857 33.786 -162.199 1.00 38.41 291 THR A C 1
ATOM 2353 O O . THR A 1 291 ? 95.306 32.816 -162.814 1.00 38.41 291 THR A O 1
ATOM 2356 N N . GLY A 1 292 ? 93.661 34.329 -162.441 1.00 36.66 292 GLY A N 1
ATOM 2357 C CA . GLY A 1 292 ? 92.823 34.011 -163.597 1.00 36.66 292 GLY A CA 1
ATOM 2358 C C . GLY A 1 292 ? 91.364 34.444 -163.432 1.00 36.66 292 GLY A C 1
ATOM 2359 O O . GLY A 1 292 ? 90.517 33.579 -163.304 1.00 36.66 292 GLY A O 1
ATOM 2360 N N . GLU A 1 293 ? 91.122 35.761 -163.408 1.00 44.47 293 GLU A N 1
ATOM 2361 C CA . GLU A 1 293 ? 89.845 36.451 -163.705 1.00 44.47 293 GLU A CA 1
ATOM 2362 C C . GLU A 1 293 ? 88.535 35.811 -163.188 1.00 44.47 293 GLU A C 1
ATOM 2364 O O . GLU A 1 293 ? 87.666 35.434 -163.967 1.00 44.47 293 GLU A O 1
ATOM 2369 N N . GLU A 1 294 ? 88.351 35.795 -161.864 1.00 43.88 294 GLU A N 1
ATOM 2370 C CA . GLU A 1 294 ? 87.023 35.804 -161.231 1.00 43.88 294 GLU A CA 1
ATOM 2371 C C . GLU A 1 294 ? 86.965 36.956 -160.212 1.00 43.88 294 GLU A C 1
ATOM 2373 O O . GLU A 1 294 ? 87.938 37.242 -159.511 1.00 43.88 294 GLU A O 1
ATOM 2378 N N . ASP A 1 295 ? 85.844 37.672 -160.227 1.00 45.88 295 ASP A N 1
ATOM 2379 C CA . ASP A 1 295 ? 85.635 39.014 -159.677 1.00 45.88 295 ASP A CA 1
ATOM 2380 C C . ASP A 1 295 ? 85.810 39.071 -158.137 1.00 45.88 295 ASP A C 1
ATOM 2382 O O . ASP A 1 295 ? 85.158 38.295 -157.427 1.00 45.88 295 ASP A O 1
ATOM 2386 N N . PRO A 1 296 ? 86.648 39.969 -157.572 1.00 55.81 296 PRO A N 1
ATOM 2387 C CA . PRO A 1 296 ? 86.842 40.099 -156.121 1.00 55.81 296 PRO A CA 1
ATOM 2388 C C . PRO A 1 296 ? 85.566 40.428 -155.324 1.00 55.81 296 PRO A C 1
ATOM 2390 O O . PRO A 1 296 ? 85.541 40.200 -154.113 1.00 55.81 296 PRO A O 1
ATOM 2393 N N . GLU A 1 297 ? 84.493 40.904 -155.963 1.00 57.00 297 GLU A N 1
ATOM 2394 C CA . GLU A 1 297 ? 83.189 41.075 -155.305 1.00 57.00 297 GLU A CA 1
ATOM 2395 C C . GLU A 1 297 ? 82.476 39.735 -155.041 1.00 57.00 297 GLU A C 1
ATOM 2397 O O . GLU A 1 297 ? 81.903 39.553 -153.966 1.00 57.00 297 GLU A O 1
ATOM 2402 N N . SER A 1 298 ? 82.600 38.741 -155.930 1.00 54.78 298 SER A N 1
ATOM 2403 C CA . SER A 1 298 ? 81.847 37.481 -155.821 1.00 54.78 298 SER A CA 1
ATOM 2404 C C . SER A 1 298 ? 82.387 36.548 -154.724 1.00 54.78 298 SER A C 1
ATOM 2406 O O . SER A 1 298 ? 81.612 35.884 -154.037 1.00 54.78 298 SER A O 1
ATOM 2408 N N . GLN A 1 299 ? 83.706 36.534 -154.486 1.00 56.38 299 GLN A N 1
ATOM 2409 C CA . GLN A 1 299 ? 84.298 35.802 -153.353 1.00 56.38 299 GLN A CA 1
ATOM 2410 C C . GLN A 1 299 ? 84.047 36.505 -152.011 1.00 56.38 299 GLN A C 1
ATOM 2412 O O . GLN A 1 299 ? 83.921 35.848 -150.978 1.00 56.38 299 GLN A O 1
ATOM 2417 N N . SER A 1 300 ? 83.937 37.837 -152.004 1.00 59.00 300 SER A N 1
ATOM 2418 C CA . SER A 1 300 ? 83.577 38.587 -150.799 1.00 59.00 300 SER A CA 1
ATOM 2419 C C . SER A 1 300 ? 82.110 38.368 -150.413 1.00 59.00 300 SER A C 1
ATOM 2421 O O . SER A 1 300 ? 81.820 38.234 -149.221 1.00 59.00 300 SER A O 1
ATOM 2423 N N . GLU A 1 301 ? 81.205 38.268 -151.392 1.00 64.06 301 GLU A N 1
ATOM 2424 C CA . GLU A 1 301 ? 79.792 37.944 -151.167 1.00 64.06 301 GLU A CA 1
ATOM 2425 C C . GLU A 1 301 ? 79.586 36.519 -150.642 1.00 64.06 301 GLU A C 1
ATOM 2427 O O . GLU A 1 301 ? 78.795 36.330 -149.719 1.00 64.06 301 GLU A O 1
ATOM 2432 N N . GLU A 1 302 ? 80.317 35.518 -151.141 1.00 63.00 302 GLU A N 1
ATOM 2433 C CA . GLU A 1 302 ? 80.167 34.136 -150.660 1.00 63.00 302 GLU A CA 1
ATOM 2434 C C . GLU A 1 302 ? 80.678 33.964 -149.217 1.00 63.00 302 GLU A C 1
ATOM 2436 O O . GLU A 1 302 ? 80.056 33.275 -148.407 1.00 63.00 302 GLU A O 1
ATOM 2441 N N . VAL A 1 303 ? 81.736 34.692 -148.838 1.00 61.91 303 VAL A N 1
ATOM 2442 C CA . VAL A 1 303 ? 82.214 34.774 -147.446 1.00 61.91 303 VAL A CA 1
ATOM 2443 C C . VAL A 1 303 ? 81.222 35.512 -146.553 1.00 61.91 303 VAL A C 1
ATOM 2445 O O . VAL A 1 303 ? 80.976 35.082 -145.425 1.00 61.91 303 VAL A O 1
ATOM 2448 N N . ALA A 1 304 ? 80.642 36.614 -147.032 1.00 68.31 304 ALA A N 1
ATOM 2449 C CA . ALA A 1 304 ? 79.621 37.345 -146.289 1.00 68.31 304 ALA A CA 1
ATOM 2450 C C . ALA A 1 304 ? 78.365 36.490 -146.082 1.00 68.31 304 ALA A C 1
ATOM 2452 O O . ALA A 1 304 ? 77.794 36.502 -144.992 1.00 68.31 304 ALA A O 1
ATOM 2453 N N . ARG A 1 305 ? 77.988 35.696 -147.088 1.00 74.31 305 ARG A N 1
ATOM 2454 C CA . ARG A 1 305 ? 76.843 34.795 -147.025 1.00 74.31 305 ARG A CA 1
ATOM 2455 C C . ARG A 1 305 ? 77.081 33.626 -146.067 1.00 74.31 305 ARG A C 1
ATOM 2457 O O . ARG A 1 305 ? 76.275 33.439 -145.169 1.00 74.31 305 ARG A O 1
ATOM 2464 N N . LEU A 1 306 ? 78.213 32.920 -146.159 1.00 69.00 306 LEU A N 1
ATOM 2465 C CA . LEU A 1 306 ? 78.572 31.854 -145.206 1.00 69.00 306 LEU A CA 1
ATOM 2466 C C . LEU A 1 306 ? 78.703 32.378 -143.774 1.00 69.00 306 LEU A C 1
ATOM 2468 O O . LEU A 1 306 ? 78.254 31.735 -142.829 1.00 69.00 306 LEU A O 1
ATOM 2472 N N . LYS A 1 307 ? 79.296 33.562 -143.591 1.00 69.81 307 LYS A N 1
ATOM 2473 C CA . LYS A 1 307 ? 79.374 34.203 -142.276 1.00 69.81 307 LYS A CA 1
ATOM 2474 C C . LYS A 1 307 ? 77.982 34.543 -141.743 1.00 69.81 307 LYS A C 1
ATOM 2476 O O . LYS A 1 307 ? 77.749 34.318 -140.559 1.00 69.81 307 LYS A O 1
ATOM 2481 N N . GLY A 1 308 ? 77.094 35.037 -142.605 1.00 74.94 308 GLY A N 1
ATOM 2482 C CA . GLY A 1 308 ? 75.682 35.259 -142.304 1.00 74.94 308 GLY A CA 1
ATOM 2483 C C . GLY A 1 308 ? 74.985 33.971 -141.880 1.00 74.94 308 GLY A C 1
ATOM 2484 O O . GLY A 1 308 ? 74.415 33.944 -140.798 1.00 74.94 308 GLY A O 1
ATOM 2485 N N . ASP A 1 309 ? 75.137 32.889 -142.646 1.00 75.81 309 ASP A N 1
ATOM 2486 C CA . ASP A 1 309 ? 74.532 31.581 -142.362 1.00 75.81 309 ASP A CA 1
ATOM 2487 C C . ASP A 1 309 ? 75.043 30.991 -141.026 1.00 75.81 309 ASP A C 1
ATOM 2489 O O . ASP A 1 309 ? 74.261 30.475 -140.224 1.00 75.81 309 ASP A O 1
ATOM 2493 N N . TYR A 1 310 ? 76.346 31.106 -140.726 1.00 73.62 310 TYR A N 1
ATOM 2494 C CA . TYR A 1 310 ? 76.912 30.675 -139.438 1.00 73.62 310 TYR A CA 1
ATOM 2495 C C . TYR A 1 310 ? 76.526 31.599 -138.276 1.00 73.62 310 TYR A C 1
ATOM 2497 O O . TYR A 1 310 ? 76.334 31.121 -137.158 1.00 73.62 310 TYR A O 1
ATOM 2505 N N . GLU A 1 311 ? 76.411 32.912 -138.491 1.00 75.31 311 GLU A N 1
ATOM 2506 C CA . GLU A 1 311 ? 75.904 33.840 -137.474 1.00 75.31 311 GLU A CA 1
ATOM 2507 C C . GLU A 1 311 ? 74.423 33.603 -137.187 1.00 75.31 311 GLU A C 1
ATOM 2509 O O . GLU A 1 311 ? 74.053 33.581 -136.015 1.00 75.31 311 GLU A O 1
ATOM 2514 N N . GLU A 1 312 ? 73.610 33.314 -138.204 1.00 79.38 312 GLU A N 1
ATOM 2515 C CA . GLU A 1 312 ? 72.223 32.884 -138.038 1.00 79.38 312 GLU A CA 1
ATOM 2516 C C . GLU A 1 312 ? 72.144 31.557 -137.283 1.00 79.38 312 GLU A C 1
ATOM 2518 O O . GLU A 1 312 ? 71.391 31.462 -136.316 1.00 79.38 312 GLU A O 1
ATOM 2523 N N . GLN A 1 313 ? 72.956 30.549 -137.620 1.00 76.56 313 GLN A N 1
ATOM 2524 C CA . GLN A 1 313 ? 72.976 29.286 -136.870 1.00 76.56 313 GLN A CA 1
ATOM 2525 C C . GLN A 1 313 ? 73.420 29.467 -135.415 1.00 76.56 313 GLN A C 1
ATOM 2527 O O . GLN A 1 313 ? 72.791 28.914 -134.513 1.00 76.56 313 GLN A O 1
ATOM 2532 N N . ILE A 1 314 ? 74.467 30.257 -135.156 1.00 76.00 314 ILE A N 1
ATOM 2533 C CA . ILE A 1 314 ? 74.920 30.552 -133.789 1.00 76.00 314 ILE A CA 1
ATOM 2534 C C . ILE A 1 314 ? 73.841 31.321 -133.021 1.00 76.00 314 ILE A C 1
ATOM 2536 O O . ILE A 1 314 ? 73.619 31.043 -131.842 1.00 76.00 314 ILE A O 1
ATOM 2540 N N . GLN A 1 315 ? 73.159 32.267 -133.665 1.00 79.31 315 GLN A N 1
ATOM 2541 C CA . GLN A 1 315 ? 72.078 33.032 -133.052 1.00 79.31 315 GLN A CA 1
ATOM 2542 C C . GLN A 1 315 ? 70.871 32.136 -132.746 1.00 79.31 315 GLN A C 1
ATOM 2544 O O . GLN A 1 315 ? 70.377 32.150 -131.621 1.00 79.31 315 GLN A O 1
ATOM 2549 N N . THR A 1 316 ? 70.481 31.272 -133.685 1.00 77.81 316 THR A N 1
ATOM 2550 C CA . THR A 1 316 ? 69.397 30.294 -133.505 1.00 77.81 316 THR A CA 1
ATOM 2551 C C . THR A 1 316 ? 69.719 29.322 -132.368 1.00 77.81 316 THR A C 1
ATOM 2553 O O . THR A 1 316 ? 68.859 29.015 -131.548 1.00 77.81 316 THR A O 1
ATOM 2556 N N . LEU A 1 317 ? 70.973 28.873 -132.255 1.00 76.06 317 LEU A N 1
ATOM 2557 C CA . LEU A 1 317 ? 71.418 28.012 -131.157 1.00 76.06 317 LEU A CA 1
ATOM 2558 C C . LEU A 1 317 ? 71.476 28.741 -129.811 1.00 76.06 317 LEU A C 1
ATOM 2560 O O . LEU A 1 317 ? 71.178 28.136 -128.785 1.00 76.06 317 LEU A O 1
ATOM 2564 N N . LYS A 1 318 ? 71.827 30.031 -129.786 1.00 77.38 318 LYS A N 1
ATOM 2565 C CA . LYS A 1 318 ? 71.744 30.850 -128.567 1.00 77.38 318 LYS A CA 1
ATOM 2566 C C . LYS A 1 318 ? 70.302 31.047 -128.122 1.00 77.38 318 LYS A C 1
ATOM 2568 O O . LYS A 1 318 ? 70.027 30.938 -126.933 1.00 77.38 318 LYS A O 1
ATOM 2573 N N . GLU A 1 319 ? 69.391 31.298 -129.056 1.00 81.62 319 GLU A N 1
ATOM 2574 C CA . GLU A 1 319 ? 67.959 31.401 -128.773 1.00 81.62 319 GLU A CA 1
ATOM 2575 C C . GLU A 1 319 ? 67.390 30.061 -128.300 1.00 81.62 319 GLU A C 1
ATOM 2577 O O . GLU A 1 319 ? 66.653 30.031 -127.317 1.00 81.62 319 GLU A O 1
ATOM 2582 N N . GLN A 1 320 ? 67.808 28.941 -128.900 1.00 77.44 320 GLN A N 1
ATOM 2583 C CA . GLN A 1 320 ? 67.471 27.604 -128.404 1.00 77.44 320 GLN A CA 1
ATOM 2584 C C . GLN A 1 320 ? 68.028 27.350 -127.001 1.00 77.44 320 GLN A C 1
ATOM 2586 O O . GLN A 1 320 ? 67.287 26.863 -126.156 1.00 77.44 320 GLN A O 1
ATOM 2591 N N . ALA A 1 321 ? 69.278 27.724 -126.713 1.00 74.75 321 ALA A N 1
ATOM 2592 C CA . ALA A 1 321 ? 69.867 27.572 -125.382 1.00 74.75 321 ALA A CA 1
ATOM 2593 C C . ALA A 1 321 ? 69.164 28.450 -124.331 1.00 74.75 321 ALA A C 1
ATOM 2595 O O . ALA A 1 321 ? 68.941 28.010 -123.204 1.00 74.75 321 ALA A O 1
ATOM 2596 N N . GLN A 1 322 ? 68.777 29.674 -124.699 1.00 79.06 322 GLN A N 1
ATOM 2597 C CA . GLN A 1 322 ? 68.011 30.575 -123.838 1.00 79.06 322 GLN A CA 1
ATOM 2598 C C . GLN A 1 322 ? 66.605 30.014 -123.572 1.00 79.06 322 GLN A C 1
ATOM 2600 O O . GLN A 1 322 ? 66.173 29.958 -122.423 1.00 79.06 322 GLN A O 1
ATOM 2605 N N . HIS A 1 323 ? 65.920 29.532 -124.612 1.00 81.25 323 HIS A N 1
ATOM 2606 C CA . HIS A 1 323 ? 64.597 28.926 -124.491 1.00 81.25 323 HIS A CA 1
ATOM 2607 C C . HIS A 1 323 ? 64.637 27.611 -123.699 1.00 81.25 323 HIS A C 1
ATOM 2609 O O . HIS A 1 323 ? 63.756 27.360 -122.880 1.00 81.25 323 HIS A O 1
ATOM 2615 N N . GLU A 1 324 ? 65.657 26.767 -123.886 1.00 77.44 324 GLU A N 1
ATOM 2616 C CA . GLU A 1 324 ? 65.851 25.579 -123.051 1.00 77.44 324 GLU A CA 1
ATOM 2617 C C . GLU A 1 324 ? 66.108 25.960 -121.599 1.00 77.44 324 GLU A C 1
ATOM 2619 O O . GLU A 1 324 ? 65.504 25.362 -120.716 1.00 77.44 324 GLU A O 1
ATOM 2624 N N . LYS A 1 325 ? 66.922 26.983 -121.332 1.00 76.69 325 LYS A N 1
ATOM 2625 C CA . LYS A 1 325 ? 67.141 27.464 -119.966 1.00 76.69 325 LYS A CA 1
ATOM 2626 C C . LYS A 1 325 ? 65.835 27.919 -119.308 1.00 76.69 325 LYS A C 1
ATOM 2628 O O . LYS A 1 325 ? 65.548 27.496 -118.193 1.00 76.69 325 LYS A O 1
ATOM 2633 N N . GLU A 1 326 ? 65.023 28.719 -119.998 1.00 80.50 326 GLU A N 1
ATOM 2634 C CA . GLU A 1 326 ? 63.715 29.158 -119.488 1.00 80.50 326 GLU A CA 1
ATOM 2635 C C . GLU A 1 326 ? 62.737 27.986 -119.307 1.00 80.50 326 GLU A C 1
ATOM 2637 O O . GLU A 1 326 ? 61.984 27.948 -118.330 1.00 80.50 326 GLU A O 1
ATOM 2642 N N . ARG A 1 327 ? 62.762 26.998 -120.213 1.00 85.44 327 ARG A N 1
ATOM 2643 C CA . ARG A 1 327 ? 61.967 25.767 -120.092 1.00 85.44 327 ARG A CA 1
ATOM 2644 C C . ARG A 1 327 ? 62.369 24.970 -118.852 1.00 85.44 327 ARG A C 1
ATOM 2646 O O . ARG A 1 327 ? 61.488 24.564 -118.101 1.00 85.44 327 ARG A O 1
ATOM 2653 N N . LEU A 1 328 ? 63.668 24.776 -118.621 1.00 79.06 328 LEU A N 1
ATOM 2654 C CA . LEU A 1 328 ? 64.182 24.038 -117.464 1.00 79.06 328 LEU A CA 1
ATOM 2655 C C . LEU A 1 328 ? 63.926 24.802 -116.154 1.00 79.06 328 LEU A C 1
ATOM 2657 O O . LEU A 1 328 ? 63.552 24.186 -115.162 1.00 79.06 328 LEU A O 1
ATOM 2661 N N . GLU A 1 329 ? 64.034 26.135 -116.137 1.00 78.94 329 GLU A N 1
ATOM 2662 C CA . GLU A 1 329 ? 63.659 26.946 -114.965 1.00 78.94 329 GLU A CA 1
ATOM 2663 C C . GLU A 1 329 ? 62.166 26.808 -114.621 1.00 78.94 329 GLU A C 1
ATOM 2665 O O . GLU A 1 329 ? 61.818 26.652 -113.446 1.00 78.94 329 GLU A O 1
ATOM 2670 N N . LYS A 1 330 ? 61.280 26.793 -115.628 1.00 82.94 330 LYS A N 1
ATOM 2671 C CA . LYS A 1 330 ? 59.852 26.501 -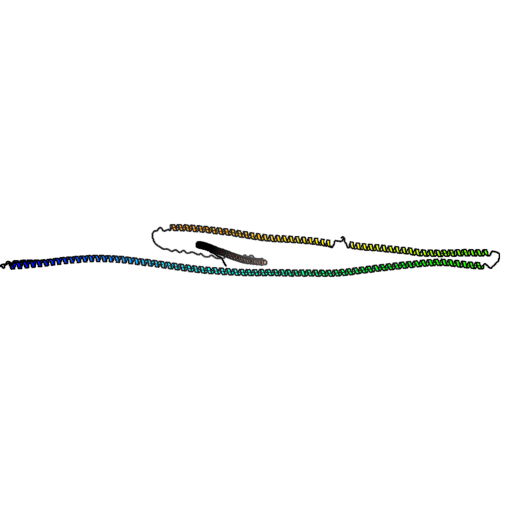115.417 1.00 82.94 330 LYS A CA 1
ATOM 2672 C C . LYS A 1 330 ? 59.616 25.079 -114.920 1.00 82.94 330 LYS A C 1
ATOM 2674 O O . LYS A 1 330 ? 58.824 24.902 -114.003 1.00 82.94 330 LYS A O 1
ATOM 2679 N N . GLU A 1 331 ? 60.314 24.090 -115.470 1.00 77.19 331 GLU A N 1
ATOM 2680 C CA . GLU A 1 331 ? 60.183 22.688 -115.062 1.00 77.19 331 GLU A CA 1
ATOM 2681 C C . GLU A 1 331 ? 60.609 22.488 -113.596 1.00 77.19 331 GLU A C 1
ATOM 2683 O O . GLU A 1 331 ? 59.897 21.840 -112.830 1.00 77.19 331 GLU A O 1
ATOM 2688 N N . VAL A 1 332 ? 61.688 23.141 -113.144 1.00 76.94 332 VAL A N 1
ATOM 2689 C CA . VAL A 1 332 ? 62.090 23.147 -111.723 1.00 76.94 332 VAL A CA 1
ATOM 2690 C C . VAL A 1 332 ? 61.014 23.785 -110.838 1.00 76.94 332 VAL A C 1
ATOM 2692 O O . VAL A 1 332 ? 60.702 23.247 -109.773 1.00 76.94 332 VAL A O 1
ATOM 2695 N N . ALA A 1 333 ? 60.431 24.911 -111.260 1.00 77.69 333 ALA A N 1
ATOM 2696 C CA . ALA A 1 333 ? 59.378 25.587 -110.502 1.00 77.69 333 ALA A CA 1
ATOM 2697 C C . ALA A 1 333 ? 58.078 24.761 -110.435 1.00 77.69 333 ALA A C 1
ATOM 2699 O O . ALA A 1 333 ? 57.453 24.674 -109.374 1.00 77.69 333 ALA A O 1
ATOM 2700 N N . GLU A 1 334 ? 57.685 24.116 -111.535 1.00 81.62 334 GLU A N 1
ATOM 2701 C CA . GLU A 1 334 ? 56.510 23.243 -111.593 1.00 81.62 334 GLU A CA 1
ATOM 2702 C C . GLU A 1 334 ? 56.709 21.971 -110.767 1.00 81.62 334 GLU A C 1
ATOM 2704 O O . GLU A 1 334 ? 55.824 21.614 -109.989 1.00 81.62 334 GLU A O 1
ATOM 2709 N N . VAL A 1 335 ? 57.871 21.316 -110.850 1.00 79.88 335 VAL A N 1
ATOM 2710 C CA . VAL A 1 335 ? 58.176 20.138 -110.024 1.00 79.88 335 VAL A CA 1
ATOM 2711 C C . VAL A 1 335 ? 58.175 20.507 -108.540 1.00 79.88 335 VAL A C 1
ATOM 2713 O O . VAL A 1 335 ? 57.565 19.790 -107.747 1.00 79.88 335 VAL A O 1
ATOM 2716 N N . ALA A 1 336 ? 58.767 21.645 -108.159 1.00 75.12 336 ALA A N 1
ATOM 2717 C CA . ALA A 1 336 ? 58.719 22.131 -106.781 1.00 75.12 336 ALA A CA 1
ATOM 2718 C C . ALA A 1 336 ? 57.271 22.364 -106.310 1.00 75.12 336 ALA A C 1
ATOM 2720 O O . ALA A 1 336 ? 56.874 21.854 -105.265 1.00 75.12 336 ALA A O 1
ATOM 2721 N N . SER A 1 337 ? 56.444 23.046 -107.112 1.00 78.38 337 SER A N 1
ATOM 2722 C CA . SER A 1 337 ? 55.037 23.301 -106.770 1.00 78.38 337 SER A CA 1
ATOM 2723 C C . SER A 1 337 ? 54.198 22.020 -106.688 1.00 78.38 337 SER A C 1
ATOM 2725 O O . SER A 1 337 ? 53.358 21.877 -105.797 1.00 78.38 337 SER A O 1
ATOM 2727 N N . THR A 1 338 ? 54.422 21.068 -107.594 1.00 80.81 338 THR A N 1
ATOM 2728 C CA . THR A 1 338 ? 53.684 19.798 -107.618 1.00 80.81 338 THR A CA 1
ATOM 2729 C C . THR A 1 338 ? 54.041 18.948 -106.401 1.00 80.81 338 THR A C 1
ATOM 2731 O O . THR A 1 338 ? 53.157 18.377 -105.767 1.00 80.81 338 THR A O 1
ATOM 2734 N N . LYS A 1 339 ? 55.321 18.925 -106.010 1.00 77.19 339 LYS A N 1
ATOM 2735 C CA . LYS A 1 339 ? 55.767 18.204 -104.814 1.00 77.19 339 LYS A CA 1
ATOM 2736 C C . LYS A 1 339 ? 55.333 18.865 -103.510 1.00 77.19 339 LYS A C 1
ATOM 2738 O O . LYS A 1 339 ? 54.997 18.142 -102.579 1.00 77.19 339 LYS A O 1
ATOM 2743 N N . GLU A 1 340 ? 55.241 20.192 -103.452 1.00 72.81 340 GLU A N 1
ATOM 2744 C CA . GLU A 1 340 ? 54.630 20.898 -102.315 1.00 72.81 340 GLU A CA 1
ATOM 2745 C C . GLU A 1 340 ? 53.163 20.469 -102.127 1.00 72.81 340 GLU A C 1
ATOM 2747 O O . GLU A 1 340 ? 52.736 20.164 -101.017 1.00 72.81 340 GLU A O 1
ATOM 2752 N N . LYS A 1 341 ? 52.397 20.355 -103.223 1.00 79.12 341 LYS A N 1
ATOM 2753 C CA . LYS A 1 341 ? 51.008 19.867 -103.173 1.00 79.12 341 LYS A CA 1
ATOM 2754 C C . LYS A 1 341 ? 50.910 18.407 -102.738 1.00 79.12 341 LYS A C 1
ATOM 2756 O O . LYS A 1 341 ? 50.041 18.084 -101.936 1.00 79.12 341 LYS A O 1
ATOM 2761 N N . GLU A 1 342 ? 51.787 17.534 -103.235 1.00 77.56 342 GLU A N 1
ATOM 2762 C CA . GLU A 1 342 ? 51.847 16.139 -102.774 1.00 77.56 342 GLU A CA 1
ATOM 2763 C C . GLU A 1 342 ? 52.178 16.056 -101.276 1.00 77.56 342 GLU A C 1
ATOM 2765 O O . GLU A 1 342 ? 51.548 15.287 -100.556 1.00 77.56 342 GLU A O 1
ATOM 2770 N N . PHE A 1 343 ? 53.115 16.876 -100.788 1.00 74.81 343 PHE A N 1
ATOM 2771 C CA . PHE A 1 343 ? 53.442 16.944 -99.364 1.00 74.81 343 PHE A CA 1
ATOM 2772 C C . PHE A 1 343 ? 52.240 17.398 -98.526 1.00 74.81 343 PHE A C 1
ATOM 2774 O O . PHE A 1 343 ? 51.931 16.764 -97.518 1.00 74.81 343 PHE A O 1
ATOM 2781 N N . MET A 1 344 ? 51.519 18.437 -98.964 1.00 74.62 344 MET A N 1
ATOM 2782 C CA . MET A 1 344 ? 50.304 18.899 -98.284 1.00 74.62 344 MET A CA 1
ATOM 2783 C C . MET A 1 344 ? 49.202 17.833 -98.270 1.00 74.62 344 MET A C 1
ATOM 2785 O O . MET A 1 344 ? 48.572 17.639 -97.235 1.00 74.62 344 MET A O 1
ATOM 2789 N N . ALA A 1 345 ? 49.016 17.088 -99.363 1.00 76.00 345 ALA A N 1
ATOM 2790 C CA . ALA A 1 345 ? 48.034 16.005 -99.424 1.00 76.00 345 ALA A CA 1
ATOM 2791 C C . ALA A 1 345 ? 48.375 14.843 -98.471 1.00 76.00 345 ALA A C 1
ATOM 2793 O O . ALA A 1 345 ? 47.492 14.300 -97.808 1.00 76.00 345 ALA A O 1
ATOM 2794 N N . VAL A 1 346 ? 49.658 14.473 -98.359 1.00 77.69 346 VAL A N 1
ATOM 2795 C CA . VAL A 1 346 ? 50.106 13.471 -97.374 1.00 77.69 346 VAL A CA 1
ATOM 2796 C C . VAL A 1 346 ? 49.901 13.989 -95.948 1.00 77.69 346 VAL A C 1
ATOM 2798 O O . VAL A 1 346 ? 49.461 13.236 -95.082 1.00 77.69 346 VAL A O 1
ATOM 2801 N N . PHE A 1 347 ? 50.173 15.271 -95.698 1.00 69.06 347 PHE A N 1
ATOM 2802 C CA . PHE A 1 347 ? 49.953 15.889 -94.391 1.00 69.06 347 PHE A CA 1
ATOM 2803 C C . PHE A 1 347 ? 48.466 15.886 -93.991 1.00 69.06 347 PHE A C 1
ATOM 2805 O O . PHE A 1 347 ? 48.139 15.526 -92.861 1.00 69.06 347 PHE A O 1
ATOM 2812 N N . GLU A 1 348 ? 47.562 16.205 -94.922 1.00 77.81 348 GLU A N 1
ATOM 2813 C CA . GLU A 1 348 ? 46.110 16.120 -94.710 1.00 77.81 348 GLU A CA 1
ATOM 2814 C C . GLU A 1 348 ? 45.655 14.685 -94.407 1.00 77.81 348 GLU A C 1
ATOM 2816 O O . GLU A 1 348 ? 44.934 14.477 -93.434 1.00 77.81 348 GLU A O 1
ATOM 2821 N N . GLN A 1 349 ? 46.144 13.679 -95.144 1.00 80.38 349 GLN A N 1
ATOM 2822 C CA . GLN A 1 349 ? 45.825 12.272 -94.853 1.00 80.38 349 GLN A CA 1
ATOM 2823 C C . GLN A 1 349 ? 46.287 11.831 -93.460 1.00 80.38 349 GLN A C 1
ATOM 2825 O O . GLN A 1 349 ? 45.576 11.093 -92.777 1.00 80.38 349 GLN A O 1
ATOM 2830 N N . VAL A 1 350 ? 47.470 12.268 -93.017 1.00 79.00 350 VAL A N 1
ATOM 2831 C CA . VAL A 1 350 ? 47.971 11.949 -91.669 1.00 79.00 350 VAL A CA 1
ATOM 2832 C C . VAL A 1 350 ? 47.105 12.604 -90.590 1.00 79.00 350 VAL A C 1
ATOM 2834 O O . VAL A 1 350 ? 46.847 11.975 -89.561 1.00 79.00 350 VAL A O 1
ATOM 2837 N N . LEU A 1 351 ? 46.625 13.831 -90.819 1.00 75.12 351 LEU A N 1
ATOM 2838 C CA . LEU A 1 351 ? 45.704 14.511 -89.907 1.00 75.12 351 LEU A CA 1
ATOM 2839 C C . LEU A 1 351 ? 44.330 13.834 -89.854 1.00 75.12 351 LEU A C 1
ATOM 2841 O O . LEU A 1 351 ? 43.812 13.623 -88.758 1.00 75.12 351 LEU A O 1
ATOM 2845 N N . GLU A 1 352 ? 43.757 13.457 -91.000 1.00 80.06 352 GLU A N 1
ATOM 2846 C CA . GLU A 1 352 ? 42.489 12.716 -91.051 1.00 80.06 352 GLU A CA 1
ATOM 2847 C C . GLU A 1 352 ? 42.602 11.366 -90.337 1.00 80.06 352 GLU A C 1
ATOM 2849 O O . GLU A 1 352 ? 41.731 11.014 -89.540 1.00 80.06 352 GLU A O 1
ATOM 2854 N N . LYS A 1 353 ? 43.705 10.635 -90.550 1.00 83.00 353 LYS A N 1
ATOM 2855 C CA . LYS A 1 353 ? 43.950 9.361 -89.864 1.00 83.00 353 LYS A CA 1
ATOM 2856 C C . LYS A 1 353 ? 44.046 9.545 -88.349 1.00 83.00 353 LYS A C 1
ATOM 2858 O O . LYS A 1 353 ? 43.395 8.808 -87.618 1.00 83.00 353 LYS A O 1
ATOM 2863 N N . HIS A 1 354 ? 44.774 10.559 -87.876 1.00 76.06 354 HIS A N 1
ATOM 2864 C CA . HIS A 1 354 ? 44.846 10.870 -86.444 1.00 76.06 354 HIS A CA 1
ATOM 2865 C C . HIS A 1 354 ? 43.493 11.282 -85.856 1.00 76.06 354 HIS A C 1
ATOM 2867 O O . HIS A 1 354 ? 43.169 10.889 -84.738 1.00 76.06 354 HIS A O 1
ATOM 2873 N N . GLN A 1 355 ? 42.682 12.056 -86.585 1.00 74.19 355 GLN A N 1
ATOM 2874 C CA . GLN A 1 355 ? 41.326 12.381 -86.136 1.00 74.19 355 GLN A CA 1
ATOM 2875 C C . GLN A 1 355 ? 40.452 11.130 -86.027 1.00 74.19 355 GLN A C 1
ATOM 2877 O O . GLN A 1 355 ? 39.669 11.019 -85.084 1.00 74.19 355 GLN A O 1
ATOM 2882 N N . HIS A 1 356 ? 40.601 10.184 -86.955 1.00 78.75 356 HIS A N 1
ATOM 2883 C CA . HIS A 1 356 ? 39.877 8.921 -86.908 1.00 78.75 356 HIS A CA 1
ATOM 2884 C C . HIS A 1 356 ? 40.325 8.047 -85.731 1.00 78.75 356 HIS A C 1
ATOM 2886 O O . HIS A 1 356 ? 39.485 7.592 -84.965 1.00 78.75 356 HIS A O 1
ATOM 2892 N N . GLU A 1 357 ? 41.633 7.896 -85.517 1.00 80.81 357 GLU A N 1
ATOM 2893 C CA . GLU A 1 357 ? 42.191 7.139 -84.388 1.00 80.81 357 GLU A CA 1
ATOM 2894 C C . GLU A 1 357 ? 41.799 7.762 -83.036 1.00 80.81 357 GLU A C 1
ATOM 2896 O O . GLU A 1 357 ? 41.418 7.049 -82.109 1.00 80.81 357 GLU A O 1
ATOM 2901 N N . LEU A 1 358 ? 41.788 9.096 -82.920 1.00 74.75 358 LEU A N 1
ATOM 2902 C CA . LEU A 1 358 ? 41.261 9.787 -81.736 1.00 74.75 358 LEU A CA 1
ATOM 2903 C C . LEU A 1 358 ? 39.766 9.520 -81.527 1.00 74.75 358 LEU A C 1
ATOM 2905 O O . LEU A 1 358 ? 39.329 9.362 -80.386 1.00 74.75 358 LEU A O 1
ATOM 2909 N N . ALA A 1 359 ? 38.978 9.466 -82.602 1.00 74.69 359 ALA A N 1
ATOM 2910 C CA . ALA A 1 359 ? 37.562 9.124 -82.525 1.00 74.69 359 ALA A CA 1
ATOM 2911 C C . ALA A 1 359 ? 37.350 7.659 -82.111 1.00 74.69 359 ALA A C 1
ATOM 2913 O O . ALA A 1 359 ? 36.470 7.390 -81.296 1.00 74.69 359 ALA A O 1
ATOM 2914 N N . GLU A 1 360 ? 38.175 6.730 -82.597 1.00 79.06 360 GLU A N 1
ATOM 2915 C CA . GLU A 1 360 ? 38.148 5.321 -82.193 1.00 79.06 360 GLU A CA 1
ATOM 2916 C C . GLU A 1 360 ? 38.545 5.141 -80.725 1.00 79.06 360 GLU A C 1
ATOM 2918 O O . GLU A 1 360 ? 37.835 4.463 -79.987 1.00 79.06 360 GLU A O 1
ATOM 2923 N N . VAL A 1 361 ? 39.618 5.791 -80.259 1.00 74.56 361 VAL A N 1
ATOM 2924 C CA . VAL A 1 361 ? 40.028 5.757 -78.844 1.00 74.56 361 VAL A CA 1
ATOM 2925 C C . VAL A 1 361 ? 38.954 6.377 -77.953 1.00 74.56 361 VAL A C 1
ATOM 2927 O O . VAL A 1 361 ? 38.629 5.823 -76.903 1.00 74.56 361 VAL A O 1
ATOM 2930 N N . LYS A 1 362 ? 38.353 7.495 -78.375 1.00 72.94 362 LYS A N 1
ATOM 2931 C CA . LYS A 1 362 ? 37.225 8.101 -77.662 1.00 72.94 362 LYS A CA 1
ATOM 2932 C C . LYS A 1 362 ? 36.024 7.153 -77.613 1.00 72.94 362 LYS A C 1
ATOM 2934 O O . LYS A 1 362 ? 35.445 6.985 -76.545 1.00 72.94 362 LYS A O 1
ATOM 2939 N N . GLY A 1 363 ? 35.700 6.495 -78.724 1.00 72.12 363 GLY A N 1
ATOM 2940 C CA . GLY A 1 363 ? 34.657 5.474 -78.793 1.00 72.12 363 GLY A CA 1
ATOM 2941 C C . GLY A 1 363 ? 34.957 4.271 -77.898 1.00 72.12 363 GLY A C 1
ATOM 2942 O O . GLY A 1 363 ? 34.063 3.779 -77.224 1.00 72.12 363 GLY A O 1
ATOM 2943 N N . TYR A 1 364 ? 36.216 3.840 -77.810 1.00 72.06 364 TYR A N 1
ATOM 2944 C CA . TYR A 1 364 ? 36.649 2.755 -76.930 1.00 72.06 364 TYR A CA 1
ATOM 2945 C C . TYR A 1 364 ? 36.541 3.134 -75.447 1.00 72.06 364 TYR A C 1
ATOM 2947 O O . TYR A 1 364 ? 36.118 2.316 -74.635 1.00 72.06 364 TYR A O 1
ATOM 2955 N N . TYR A 1 365 ? 36.849 4.384 -75.085 1.00 65.81 365 TYR A N 1
ATOM 2956 C CA . TYR A 1 365 ? 36.614 4.907 -73.736 1.00 65.81 365 TYR A CA 1
ATOM 2957 C C . TYR A 1 365 ? 35.123 5.077 -73.422 1.00 65.81 365 TYR A C 1
ATOM 2959 O O . TYR A 1 365 ? 34.699 4.741 -72.319 1.00 65.81 365 TYR A O 1
ATOM 2967 N N . GLU A 1 366 ? 34.306 5.544 -74.369 1.00 65.75 366 GLU A N 1
ATOM 2968 C CA . GLU A 1 366 ? 32.841 5.575 -74.228 1.00 65.75 366 GLU A CA 1
ATOM 2969 C C . GLU A 1 366 ? 32.263 4.159 -74.081 1.00 65.75 366 GLU A C 1
ATOM 2971 O O . GLU A 1 366 ? 31.352 3.943 -73.278 1.00 65.75 366 GLU A O 1
ATOM 2976 N N . LEU A 1 367 ? 32.834 3.174 -74.778 1.00 64.00 367 LEU A N 1
ATOM 2977 C CA . LEU A 1 367 ? 32.473 1.767 -74.646 1.00 64.00 367 LEU A CA 1
ATOM 2978 C C . LEU A 1 367 ? 32.932 1.193 -73.299 1.00 64.00 367 LEU A C 1
ATOM 2980 O O . LEU A 1 367 ? 32.143 0.526 -72.650 1.00 64.00 367 LEU A O 1
ATOM 2984 N N . GLN A 1 368 ? 34.135 1.515 -72.810 1.00 58.09 368 GLN A N 1
ATOM 2985 C CA . GLN A 1 368 ? 34.584 1.136 -71.462 1.00 58.09 368 GLN A CA 1
ATOM 2986 C C . GLN A 1 368 ? 33.750 1.793 -70.359 1.00 58.09 368 GLN A C 1
ATOM 2988 O O . GLN A 1 368 ? 33.483 1.159 -69.342 1.00 58.09 368 GLN A O 1
ATOM 2993 N N . LEU A 1 369 ? 33.309 3.039 -70.538 1.00 55.19 369 LEU A N 1
ATOM 2994 C CA . LEU A 1 369 ? 32.359 3.690 -69.632 1.00 55.19 369 LEU A CA 1
ATOM 2995 C C . LEU A 1 369 ? 30.975 3.027 -69.697 1.00 55.19 369 LEU A C 1
ATOM 2997 O O . LEU A 1 369 ? 30.299 2.950 -68.676 1.00 55.19 369 LEU A O 1
ATOM 3001 N N . SER A 1 370 ? 30.588 2.492 -70.857 1.00 54.31 370 SER A N 1
ATOM 3002 C CA . SER A 1 370 ? 29.335 1.747 -71.054 1.00 54.31 370 SER A CA 1
ATOM 3003 C C . SER A 1 370 ? 29.411 0.279 -70.604 1.00 54.31 370 SER A C 1
ATOM 3005 O O . SER A 1 370 ? 28.402 -0.289 -70.216 1.00 54.31 370 SER A O 1
ATOM 3007 N N . GLU A 1 371 ? 30.585 -0.355 -70.606 1.00 50.78 371 GLU A N 1
ATOM 3008 C CA . GLU A 1 371 ? 30.793 -1.726 -70.111 1.00 50.78 371 GLU A CA 1
ATOM 3009 C C . GLU A 1 371 ? 31.095 -1.749 -68.607 1.00 50.78 371 GLU A C 1
ATOM 3011 O O . GLU A 1 371 ? 30.645 -2.649 -67.898 1.00 50.78 371 GLU A O 1
ATOM 3016 N N . ARG A 1 372 ? 31.778 -0.723 -68.081 1.00 47.97 372 ARG A N 1
ATOM 3017 C CA . ARG A 1 372 ? 31.841 -0.448 -66.634 1.00 47.97 372 ARG A CA 1
ATOM 3018 C C . ARG A 1 372 ? 30.498 0.081 -66.112 1.00 47.97 372 ARG A C 1
ATOM 3020 O O . ARG A 1 372 ? 30.208 -0.049 -64.926 1.00 47.97 372 ARG A O 1
ATOM 3027 N N . GLY A 1 373 ? 29.682 0.630 -67.010 1.00 38.31 373 GLY A N 1
ATOM 3028 C CA . GLY A 1 373 ? 28.300 1.048 -66.813 1.00 38.31 373 GLY A CA 1
ATOM 3029 C C . GLY A 1 373 ? 27.303 0.013 -67.324 1.00 38.31 373 GLY A C 1
ATOM 3030 O O . GLY A 1 373 ? 26.519 0.303 -68.225 1.00 38.31 373 GLY A O 1
ATOM 3031 N N . GLY A 1 374 ? 27.284 -1.174 -66.708 1.00 34.50 374 GLY A N 1
ATOM 3032 C CA . GLY A 1 374 ? 26.105 -2.039 -66.766 1.00 34.50 374 GLY A CA 1
ATOM 3033 C C . GLY A 1 374 ? 24.846 -1.196 -66.519 1.00 34.50 374 GLY A C 1
ATOM 3034 O O . GLY A 1 374 ? 24.754 -0.494 -65.515 1.00 34.50 374 GLY A O 1
ATOM 3035 N N . GLY A 1 375 ? 23.955 -1.201 -67.510 1.00 44.31 375 GLY A N 1
ATOM 3036 C CA . GLY A 1 375 ? 22.993 -0.140 -67.791 1.00 44.31 375 GLY A CA 1
ATOM 3037 C C . GLY A 1 375 ? 22.221 0.433 -66.606 1.00 44.31 375 GLY A C 1
ATOM 3038 O O . GLY A 1 375 ? 21.464 -0.273 -65.954 1.00 44.31 375 GLY A O 1
ATOM 3039 N N . HIS A 1 376 ? 22.306 1.753 -66.456 1.00 37.16 376 HIS A N 1
ATOM 3040 C CA . HIS A 1 376 ? 21.155 2.625 -66.241 1.00 37.16 376 HIS A CA 1
ATOM 3041 C C . HIS A 1 376 ? 21.519 4.059 -66.683 1.00 37.16 376 HIS A C 1
ATOM 3043 O O . HIS A 1 376 ? 22.662 4.479 -66.498 1.00 37.16 376 HIS A O 1
ATOM 3049 N N . PRO A 1 377 ? 20.586 4.811 -67.304 1.00 43.66 377 PRO A N 1
ATOM 3050 C CA . PRO A 1 377 ? 20.766 6.245 -67.554 1.00 43.66 377 PRO A CA 1
ATOM 3051 C C . PRO A 1 377 ? 20.980 6.967 -66.209 1.00 43.66 377 PRO A C 1
ATOM 3053 O O . PRO A 1 377 ? 20.624 6.401 -65.173 1.00 43.66 377 PRO A O 1
ATOM 3056 N N . PRO A 1 378 ? 21.581 8.172 -66.184 1.00 37.47 378 PRO A N 1
ATOM 3057 C CA . PRO A 1 378 ? 22.035 8.779 -64.937 1.00 37.47 378 PRO A CA 1
ATOM 3058 C C . PRO A 1 378 ? 20.848 8.909 -63.974 1.00 37.47 378 PRO A C 1
ATOM 3060 O O . PRO A 1 378 ? 19.878 9.574 -64.344 1.00 37.47 378 PRO A O 1
ATOM 3063 N N . PRO A 1 379 ? 20.878 8.316 -62.765 1.00 40.50 379 PRO A N 1
ATOM 3064 C CA . PRO A 1 379 ? 19.925 8.729 -61.755 1.00 40.50 379 PRO A CA 1
ATOM 3065 C C . PRO A 1 379 ? 20.370 10.152 -61.363 1.00 40.50 379 PRO A C 1
ATOM 3067 O O . PRO A 1 379 ? 21.563 10.424 -61.221 1.00 40.50 379 PRO A O 1
ATOM 3070 N N . SER A 1 380 ? 19.518 11.158 -61.184 1.00 42.97 380 SER A N 1
ATOM 3071 C CA . SER A 1 380 ? 18.654 11.277 -59.997 1.00 42.97 380 SER A CA 1
ATOM 3072 C C . SER A 1 380 ? 19.224 10.602 -58.735 1.00 42.97 380 SER A C 1
ATOM 3074 O O . SER A 1 380 ? 18.470 10.163 -57.884 1.00 42.97 380 SER A O 1
ATOM 3076 N N . GLY A 1 381 ? 20.551 10.492 -58.588 1.00 43.62 381 GLY A N 1
ATOM 3077 C CA . GLY A 1 381 ? 21.205 9.622 -57.606 1.00 43.62 381 GLY A CA 1
ATOM 3078 C C . GLY A 1 381 ? 21.027 10.055 -56.156 1.00 43.62 381 GLY A C 1
ATOM 3079 O O . GLY A 1 381 ? 21.121 9.223 -55.265 1.00 43.62 381 GLY A O 1
ATOM 3080 N N . GLU A 1 382 ? 20.706 11.321 -55.900 1.00 47.53 382 GLU A N 1
ATOM 3081 C CA . GLU A 1 382 ? 20.262 11.739 -54.569 1.00 47.53 382 GLU A CA 1
ATOM 3082 C C . GLU A 1 382 ? 18.762 11.510 -54.373 1.00 47.53 382 GLU A C 1
ATOM 3084 O O . GLU A 1 382 ? 18.365 11.073 -53.300 1.00 47.53 382 GLU A O 1
ATOM 3089 N N . GLU A 1 383 ? 17.924 11.723 -55.392 1.00 49.19 383 GLU A N 1
ATOM 3090 C CA . GLU A 1 383 ? 16.468 11.565 -55.273 1.00 49.19 383 GLU A CA 1
ATOM 3091 C C . GLU A 1 383 ? 16.012 10.102 -55.266 1.00 49.19 383 GLU A C 1
ATOM 3093 O O . GLU A 1 383 ? 15.120 9.781 -54.491 1.00 49.19 383 GLU A O 1
ATOM 3098 N N . ASP A 1 384 ? 16.628 9.201 -56.036 1.00 54.88 384 ASP A N 1
ATOM 3099 C CA . ASP A 1 384 ? 16.279 7.774 -56.061 1.00 54.88 384 ASP A CA 1
ATOM 3100 C C . ASP A 1 384 ? 16.818 7.029 -54.843 1.00 54.88 384 ASP A C 1
ATOM 3102 O O . ASP A 1 384 ? 16.116 6.200 -54.271 1.00 54.88 384 ASP A O 1
ATOM 3106 N N . LEU A 1 385 ? 18.028 7.359 -54.384 1.00 59.78 385 LEU A N 1
ATOM 3107 C CA . LEU A 1 385 ? 18.595 6.777 -53.168 1.00 59.78 385 LEU A CA 1
ATOM 3108 C C . LEU A 1 385 ? 17.875 7.341 -51.935 1.00 59.78 385 LEU A C 1
ATOM 3110 O O . LEU A 1 385 ? 17.537 6.580 -51.032 1.00 59.78 385 LEU A O 1
ATOM 3114 N N . ALA A 1 386 ? 17.507 8.630 -51.930 1.00 64.88 386 ALA A N 1
ATOM 3115 C CA . ALA A 1 386 ? 16.620 9.191 -50.911 1.00 64.88 386 ALA A CA 1
ATOM 3116 C C . ALA A 1 386 ? 15.193 8.632 -50.995 1.00 64.88 386 ALA A C 1
ATOM 3118 O O . ALA A 1 386 ? 14.585 8.409 -49.952 1.00 64.88 386 ALA A O 1
ATOM 3119 N N . ALA A 1 387 ? 14.646 8.371 -52.185 1.00 71.44 387 ALA A N 1
ATOM 3120 C CA . ALA A 1 387 ? 13.329 7.757 -52.345 1.00 71.44 387 ALA A CA 1
ATOM 3121 C C . ALA A 1 387 ? 13.337 6.303 -51.869 1.00 71.44 387 ALA A C 1
ATOM 3123 O O . ALA A 1 387 ? 12.412 5.887 -51.175 1.00 71.44 387 ALA A O 1
ATOM 3124 N N . GLN A 1 388 ? 14.396 5.551 -52.165 1.00 72.44 388 GLN A N 1
ATOM 3125 C CA . GLN A 1 388 ? 14.576 4.174 -51.718 1.00 72.44 388 GLN A CA 1
ATOM 3126 C C . GLN A 1 388 ? 14.773 4.112 -50.197 1.00 72.44 388 GLN A C 1
ATOM 3128 O O . GLN A 1 388 ? 14.091 3.335 -49.532 1.00 72.44 388 GLN A O 1
ATOM 3133 N N . LEU A 1 389 ? 15.586 5.010 -49.630 1.00 74.62 389 LEU A N 1
ATOM 3134 C CA . LEU A 1 389 ? 15.791 5.136 -48.184 1.00 74.62 389 LEU A CA 1
ATOM 3135 C C . LEU A 1 389 ? 14.527 5.628 -47.460 1.00 74.62 389 LEU A C 1
ATOM 3137 O O . LEU A 1 389 ? 14.234 5.195 -46.349 1.00 74.62 389 LEU A O 1
ATOM 3141 N N . LYS A 1 390 ? 13.736 6.507 -48.086 1.00 80.88 390 LYS A N 1
ATOM 3142 C CA . LYS A 1 390 ? 12.433 6.950 -47.571 1.00 80.88 390 LYS A CA 1
ATOM 3143 C C . LYS A 1 390 ? 11.421 5.809 -47.577 1.00 80.88 390 LYS A C 1
ATOM 3145 O O . LYS A 1 390 ? 10.728 5.623 -46.589 1.00 80.88 390 LYS A O 1
ATOM 3150 N N . LEU A 1 391 ? 11.380 5.009 -48.639 1.00 82.88 391 LEU A N 1
ATOM 3151 C CA . LEU A 1 391 ? 10.489 3.854 -48.754 1.00 82.88 391 LEU A CA 1
ATOM 3152 C C . LEU A 1 391 ? 10.885 2.737 -47.772 1.00 82.88 391 LEU A C 1
ATOM 3154 O O . LEU A 1 391 ? 10.018 2.071 -47.205 1.00 82.88 391 LEU A O 1
ATOM 3158 N N . GLU A 1 392 ? 12.183 2.563 -47.520 1.00 79.19 392 GLU A N 1
ATOM 3159 C CA . GLU A 1 392 ? 12.708 1.651 -46.503 1.00 79.19 392 GLU A CA 1
ATOM 3160 C C . GLU A 1 392 ? 12.386 2.139 -45.083 1.00 79.19 392 GLU A C 1
ATOM 3162 O O . GLU A 1 392 ? 11.853 1.365 -44.287 1.00 79.19 392 GLU A O 1
ATOM 3167 N N . LYS A 1 393 ? 12.557 3.438 -44.796 1.00 84.94 393 LYS A N 1
ATOM 3168 C CA . LYS A 1 393 ? 12.121 4.044 -43.527 1.00 84.94 393 LYS A CA 1
ATOM 3169 C C . LYS A 1 393 ? 10.612 3.979 -43.332 1.00 84.94 393 LYS A C 1
ATOM 3171 O O . LYS A 1 393 ? 10.167 3.658 -42.238 1.00 84.94 393 LYS A O 1
ATOM 3176 N N . ASP A 1 394 ? 9.814 4.219 -44.365 1.00 81.75 394 ASP A N 1
ATOM 3177 C CA . ASP A 1 394 ? 8.354 4.119 -44.286 1.00 81.75 394 ASP A CA 1
ATOM 3178 C C . ASP A 1 394 ? 7.911 2.666 -44.042 1.00 81.75 394 ASP A C 1
ATOM 3180 O O . ASP A 1 394 ? 6.960 2.415 -43.290 1.00 81.75 394 ASP A O 1
ATOM 3184 N N . ARG A 1 395 ? 8.630 1.682 -44.605 1.00 87.38 395 ARG A N 1
ATOM 3185 C CA . ARG A 1 395 ? 8.442 0.258 -44.286 1.00 87.38 395 ARG A CA 1
ATOM 3186 C C . ARG A 1 395 ? 8.828 -0.065 -42.849 1.00 87.38 395 ARG A C 1
ATOM 3188 O O . ARG A 1 395 ? 8.057 -0.744 -42.173 1.00 87.38 395 ARG A O 1
ATOM 3195 N N . GLU A 1 396 ? 9.971 0.414 -42.378 1.00 87.94 396 GLU A N 1
ATOM 3196 C CA . GLU A 1 396 ? 10.449 0.174 -41.016 1.00 87.94 396 GLU A CA 1
ATOM 3197 C C . GLU A 1 396 ? 9.528 0.834 -39.979 1.00 87.94 396 GLU A C 1
ATOM 3199 O O . GLU A 1 396 ? 9.096 0.182 -39.031 1.00 87.94 396 GLU A O 1
ATOM 3204 N N . ILE A 1 397 ? 9.097 2.076 -40.219 1.00 81.31 397 ILE A N 1
ATOM 3205 C CA . ILE A 1 397 ? 8.094 2.782 -39.411 1.00 81.31 397 ILE A CA 1
ATOM 3206 C C . ILE A 1 397 ? 6.771 2.013 -39.407 1.00 81.31 397 ILE A C 1
ATOM 3208 O O . ILE A 1 397 ? 6.155 1.860 -38.353 1.00 81.31 397 ILE A O 1
ATOM 3212 N N . SER A 1 398 ? 6.329 1.484 -40.551 1.00 87.00 398 SER A N 1
ATOM 3213 C CA . SER A 1 398 ? 5.103 0.678 -40.622 1.00 87.00 398 SER A CA 1
ATOM 3214 C C . SER A 1 398 ? 5.225 -0.632 -39.837 1.00 87.00 398 SER A C 1
ATOM 3216 O O . SER A 1 398 ? 4.280 -1.034 -39.155 1.00 87.00 398 SER A O 1
ATOM 3218 N N . GLN A 1 399 ? 6.389 -1.285 -39.880 1.00 87.31 399 GLN A N 1
ATOM 3219 C CA . GLN A 1 399 ? 6.669 -2.486 -39.091 1.00 87.31 399 GLN A CA 1
ATOM 3220 C C . GLN A 1 399 ? 6.732 -2.183 -37.591 1.00 87.31 399 GLN A C 1
ATOM 3222 O O . GLN A 1 399 ? 6.136 -2.916 -36.803 1.00 87.31 399 GLN A O 1
ATOM 3227 N N . LEU A 1 400 ? 7.391 -1.093 -37.193 1.00 85.62 400 LEU A N 1
ATOM 3228 C CA . LEU A 1 400 ? 7.453 -0.638 -35.804 1.00 85.62 400 LEU A CA 1
ATOM 3229 C C . LEU A 1 400 ? 6.070 -0.252 -35.283 1.00 85.62 400 LEU A C 1
ATOM 3231 O O . LEU A 1 400 ? 5.702 -0.658 -34.188 1.00 85.62 400 LEU A O 1
ATOM 3235 N N . LYS A 1 401 ? 5.262 0.453 -36.081 1.00 82.44 401 LYS A N 1
ATOM 3236 C CA . LYS A 1 401 ? 3.882 0.800 -35.724 1.00 82.44 401 LYS A CA 1
ATOM 3237 C C . LYS A 1 401 ? 3.022 -0.449 -35.545 1.00 82.44 401 LYS A C 1
ATOM 3239 O O . LYS A 1 401 ? 2.234 -0.504 -34.608 1.00 82.44 401 LYS A O 1
ATOM 3244 N N . LYS A 1 402 ? 3.197 -1.463 -36.400 1.00 88.19 402 LYS A N 1
ATOM 3245 C CA . LYS A 1 402 ? 2.506 -2.752 -36.268 1.00 88.19 402 LYS A CA 1
ATOM 3246 C C . LYS A 1 402 ? 2.940 -3.506 -35.008 1.00 88.19 402 LYS A C 1
ATOM 3248 O O . LYS A 1 402 ? 2.075 -3.997 -34.294 1.00 88.19 402 LYS A O 1
ATOM 3253 N N . LYS A 1 403 ? 4.244 -3.557 -34.711 1.00 86.81 403 LYS A N 1
ATOM 3254 C CA . LYS A 1 403 ? 4.766 -4.158 -33.470 1.00 86.81 403 LYS A CA 1
ATOM 3255 C C . LYS A 1 403 ? 4.254 -3.432 -32.231 1.00 86.81 403 LYS A C 1
ATOM 3257 O O . LYS A 1 403 ? 3.779 -4.083 -31.316 1.00 86.81 403 LYS A O 1
ATOM 3262 N N . LEU A 1 404 ? 4.285 -2.101 -32.227 1.00 79.94 404 LEU A N 1
ATOM 3263 C CA . LEU A 1 404 ? 3.793 -1.296 -31.111 1.00 79.94 404 LEU A CA 1
ATOM 3264 C C . LEU A 1 404 ? 2.289 -1.497 -30.894 1.00 79.94 404 LEU A C 1
ATOM 3266 O O . LEU A 1 404 ? 1.851 -1.614 -29.754 1.00 79.94 404 LEU A O 1
ATOM 3270 N N . LEU A 1 405 ? 1.506 -1.560 -31.977 1.00 85.88 405 LEU A N 1
ATOM 3271 C CA . LEU A 1 405 ? 0.076 -1.846 -31.897 1.00 85.88 405 LEU A CA 1
ATOM 3272 C C . LEU A 1 405 ? -0.158 -3.236 -31.298 1.00 85.88 405 LEU A C 1
ATOM 3274 O O . LEU A 1 405 ? -0.902 -3.350 -30.331 1.00 85.88 405 LEU A O 1
ATOM 3278 N N . GLN A 1 406 ? 0.548 -4.254 -31.792 1.00 86.12 406 GLN A N 1
ATOM 3279 C CA . GLN A 1 406 ? 0.443 -5.619 -31.283 1.00 86.12 406 GLN A CA 1
ATOM 3280 C C . GLN A 1 406 ? 0.864 -5.722 -29.806 1.00 86.12 406 GLN A C 1
ATOM 3282 O O . GLN A 1 406 ? 0.138 -6.293 -29.004 1.00 86.12 406 GLN A O 1
ATOM 3287 N N . GLU A 1 407 ? 1.975 -5.100 -29.406 1.00 81.62 407 GLU A N 1
ATOM 3288 C CA . GLU A 1 407 ? 2.396 -5.042 -27.999 1.00 81.62 407 GLU A CA 1
ATOM 3289 C C . GLU A 1 407 ? 1.392 -4.294 -27.116 1.00 81.62 407 GLU A C 1
ATOM 3291 O O . GLU A 1 407 ? 1.262 -4.595 -25.928 1.00 81.62 407 GLU A O 1
ATOM 3296 N N . SER A 1 408 ? 0.717 -3.276 -27.657 1.00 71.50 408 SER A N 1
ATOM 3297 C CA . SER A 1 408 ? -0.331 -2.561 -26.930 1.00 71.50 408 SER A CA 1
ATOM 3298 C C . SER A 1 408 ? -1.588 -3.416 -26.778 1.00 71.50 408 SER A C 1
ATOM 3300 O O . SER A 1 408 ? -2.155 -3.451 -25.691 1.00 71.50 408 SER A O 1
ATOM 3302 N N . GLU A 1 409 ? -1.973 -4.164 -27.814 1.00 83.12 409 GLU A N 1
ATOM 3303 C CA . GLU A 1 409 ? -3.095 -5.105 -27.789 1.00 83.12 409 GLU A CA 1
ATOM 3304 C C . GLU A 1 409 ? -2.824 -6.259 -26.818 1.00 83.12 409 GLU A C 1
ATOM 3306 O O . GLU A 1 409 ? -3.682 -6.573 -26.000 1.00 83.12 409 GLU A O 1
ATOM 3311 N N . GLU A 1 410 ? -1.615 -6.826 -26.824 1.00 86.50 410 GLU A N 1
ATOM 3312 C CA . GLU A 1 410 ? -1.194 -7.873 -25.885 1.00 86.50 410 GLU A CA 1
ATOM 3313 C C . GLU A 1 410 ? -1.162 -7.359 -24.438 1.00 86.50 410 GLU A C 1
ATOM 3315 O O . GLU A 1 410 ? -1.648 -8.035 -23.530 1.00 86.50 410 GLU A O 1
ATOM 3320 N N . ARG A 1 411 ? -0.667 -6.134 -24.202 1.00 78.62 411 ARG A N 1
ATOM 3321 C CA . ARG A 1 411 ? -0.711 -5.506 -22.870 1.00 78.62 411 ARG A CA 1
ATOM 3322 C C . ARG A 1 411 ? -2.137 -5.248 -22.396 1.00 78.62 411 ARG A C 1
ATOM 3324 O O . ARG A 1 411 ? -2.434 -5.493 -21.229 1.00 78.62 411 ARG A O 1
ATOM 3331 N N . ILE A 1 412 ? -3.012 -4.765 -23.278 1.00 79.25 412 ILE A N 1
ATOM 3332 C CA . ILE A 1 412 ? -4.425 -4.537 -22.959 1.00 79.25 412 ILE A CA 1
ATOM 3333 C C . ILE A 1 412 ? -5.117 -5.870 -22.661 1.00 79.25 412 ILE A C 1
ATOM 3335 O O . ILE A 1 412 ? -5.796 -5.969 -21.643 1.00 79.25 412 ILE A O 1
ATOM 3339 N N . ALA A 1 413 ? -4.903 -6.898 -23.484 1.00 82.38 413 ALA A N 1
ATOM 3340 C CA . ALA A 1 413 ? -5.471 -8.228 -23.280 1.00 82.38 413 ALA A CA 1
ATOM 3341 C C . ALA A 1 413 ? -4.998 -8.850 -21.957 1.00 82.38 413 ALA A C 1
ATOM 3343 O O . ALA A 1 413 ? -5.818 -9.322 -21.175 1.00 82.38 413 ALA A O 1
ATOM 3344 N N . SER A 1 414 ? -3.701 -8.762 -21.648 1.00 86.12 414 SER A N 1
ATOM 3345 C CA . SER A 1 414 ? -3.145 -9.248 -20.380 1.00 86.12 414 SER A CA 1
ATOM 3346 C C . SER A 1 414 ? -3.714 -8.495 -19.168 1.00 86.12 414 SER A C 1
ATOM 3348 O O . SER A 1 414 ? -4.067 -9.108 -18.160 1.00 86.12 414 SER A O 1
ATOM 3350 N N . ALA A 1 415 ? -3.871 -7.171 -19.265 1.00 78.19 415 ALA A N 1
ATOM 3351 C CA . ALA A 1 415 ? -4.489 -6.373 -18.207 1.00 78.19 415 ALA A CA 1
ATOM 3352 C C . ALA A 1 415 ? -5.979 -6.713 -18.015 1.00 78.19 415 ALA A C 1
ATOM 3354 O O . ALA A 1 415 ? -6.455 -6.776 -16.880 1.00 78.19 415 ALA A O 1
ATOM 3355 N N . GLN A 1 416 ? -6.708 -6.961 -19.107 1.00 83.06 416 GLN A N 1
ATOM 3356 C CA . GLN A 1 416 ? -8.105 -7.399 -19.075 1.00 83.06 416 GLN A CA 1
ATOM 3357 C C . GLN A 1 416 ? -8.251 -8.791 -18.451 1.00 83.06 416 GLN A C 1
ATOM 3359 O O . GLN A 1 416 ? -9.132 -8.992 -17.619 1.00 83.06 416 GLN A O 1
ATOM 3364 N N . GLU A 1 417 ? -7.367 -9.731 -18.785 1.00 88.38 417 GLU A N 1
ATOM 3365 C CA . GLU A 1 417 ? -7.351 -11.073 -18.197 1.00 88.38 417 GLU A CA 1
ATOM 3366 C C . GLU A 1 417 ? -7.058 -11.027 -16.689 1.00 88.38 417 GLU A C 1
ATOM 3368 O O . GLU A 1 417 ? -7.761 -11.654 -15.896 1.00 88.38 417 GLU A O 1
ATOM 3373 N N . ALA A 1 418 ? -6.093 -10.205 -16.263 1.00 85.81 418 ALA A N 1
ATOM 3374 C CA . ALA A 1 418 ? -5.796 -10.004 -14.846 1.00 85.81 418 ALA A CA 1
ATOM 3375 C C . ALA A 1 418 ? -6.976 -9.380 -14.075 1.00 85.81 418 ALA A C 1
ATOM 3377 O O . ALA A 1 418 ? -7.225 -9.748 -12.923 1.00 85.81 418 ALA A O 1
ATOM 3378 N N . LEU A 1 419 ? -7.714 -8.450 -14.693 1.00 85.69 419 LEU A N 1
ATOM 3379 C CA . LEU A 1 419 ? -8.930 -7.873 -14.112 1.00 85.69 419 LEU A CA 1
ATOM 3380 C C . LEU A 1 419 ? -10.054 -8.904 -14.000 1.00 85.69 419 LEU A C 1
ATOM 3382 O O . LEU A 1 419 ? -10.666 -9.002 -12.940 1.00 85.69 419 LEU A O 1
ATOM 3386 N N . LEU A 1 420 ? -10.289 -9.705 -15.042 1.00 89.38 420 LEU A N 1
ATOM 3387 C CA . LEU A 1 420 ? -11.280 -10.784 -15.010 1.00 89.38 420 LEU A CA 1
ATOM 3388 C C . LEU A 1 420 ? -10.957 -11.814 -13.925 1.00 89.38 420 LEU A C 1
ATOM 3390 O O . LEU A 1 420 ? -11.852 -12.232 -13.196 1.00 89.38 420 LEU A O 1
ATOM 3394 N N . TYR A 1 421 ? -9.682 -12.172 -13.761 1.00 89.50 421 TYR A N 1
ATOM 3395 C CA . TYR A 1 421 ? -9.252 -13.073 -12.694 1.00 89.50 421 TYR A CA 1
ATOM 3396 C C . TYR A 1 421 ? -9.513 -12.486 -11.299 1.00 89.50 421 TYR A C 1
ATOM 3398 O O . TYR A 1 421 ? -9.996 -13.188 -10.410 1.00 89.50 421 TYR A O 1
ATOM 3406 N N . LYS A 1 422 ? -9.240 -11.188 -11.100 1.00 86.94 422 LYS A N 1
ATOM 3407 C CA . LYS A 1 422 ? -9.572 -10.496 -9.844 1.00 86.94 422 LYS A CA 1
ATOM 3408 C C . LYS A 1 422 ? -11.077 -10.479 -9.586 1.00 86.94 422 LYS A C 1
ATOM 3410 O O . LYS A 1 422 ? -11.485 -10.841 -8.489 1.00 86.94 422 LYS A O 1
ATOM 3415 N N . MET A 1 423 ? -11.883 -10.137 -10.592 1.00 81.75 423 MET A N 1
ATOM 3416 C CA . MET A 1 423 ? -13.345 -10.131 -10.479 1.00 81.75 423 MET A CA 1
ATOM 3417 C C . MET A 1 423 ? -13.903 -11.516 -10.143 1.00 81.75 423 MET A C 1
ATOM 3419 O O . MET A 1 423 ? -14.752 -11.626 -9.268 1.00 81.75 423 MET A O 1
ATOM 3423 N N . ALA A 1 424 ? -13.400 -12.577 -10.780 1.00 86.31 424 ALA A N 1
ATOM 3424 C CA . ALA A 1 424 ? -13.827 -13.945 -10.492 1.00 86.31 424 ALA A CA 1
ATOM 3425 C C . ALA A 1 424 ? -13.500 -14.357 -9.047 1.00 86.31 424 ALA A C 1
ATOM 3427 O O . ALA A 1 424 ? -14.323 -14.971 -8.371 1.00 86.31 424 ALA A O 1
ATOM 3428 N N . LYS A 1 425 ? -12.316 -13.976 -8.548 1.00 88.94 425 LYS A N 1
ATOM 3429 C CA . LYS A 1 425 ? -11.915 -14.238 -7.161 1.00 88.94 425 LYS A CA 1
ATOM 3430 C C . LYS A 1 425 ? -12.778 -13.461 -6.159 1.00 88.94 425 LYS A C 1
ATOM 3432 O O . LYS A 1 425 ? -13.167 -14.015 -5.134 1.00 88.94 425 LYS A O 1
ATOM 3437 N N . GLU A 1 426 ? -13.101 -12.205 -6.463 1.00 85.81 426 GLU A N 1
ATOM 3438 C CA . GLU A 1 426 ? -14.024 -11.394 -5.660 1.00 85.81 426 GLU A CA 1
ATOM 3439 C C . GLU A 1 426 ? -15.453 -11.960 -5.683 1.00 85.81 426 GLU A C 1
ATOM 3441 O O . GLU A 1 426 ? -16.106 -11.990 -4.643 1.00 85.81 426 GLU A O 1
ATOM 3446 N N . GLU A 1 427 ? -15.944 -12.459 -6.823 1.00 86.88 427 GLU A N 1
ATOM 3447 C CA . GLU A 1 427 ? -17.242 -13.145 -6.907 1.00 86.88 427 GLU A CA 1
ATOM 3448 C C . GLU A 1 427 ? -17.272 -14.423 -6.065 1.00 86.88 427 GLU A C 1
ATOM 3450 O O . GLU A 1 427 ? -18.246 -14.653 -5.346 1.00 86.88 427 GLU 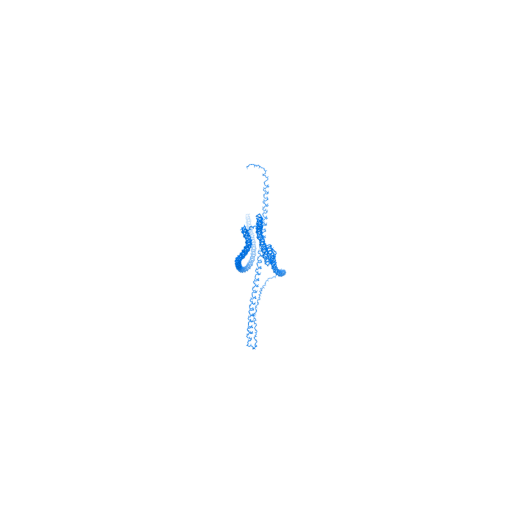A O 1
ATOM 3455 N N . GLU A 1 428 ? -16.212 -15.233 -6.103 1.00 91.25 428 GLU A N 1
ATOM 3456 C CA . GLU A 1 428 ? -16.094 -16.439 -5.279 1.00 91.25 428 GLU A CA 1
ATOM 3457 C C . GLU A 1 428 ? -16.119 -16.098 -3.781 1.00 91.25 428 GLU A C 1
ATOM 3459 O O . GLU A 1 428 ? -16.837 -16.730 -2.997 1.00 91.25 428 GLU A O 1
ATOM 3464 N N . GLU A 1 429 ? -15.403 -15.047 -3.377 1.00 89.56 429 GLU A N 1
ATOM 3465 C CA . GLU A 1 429 ? -15.435 -14.540 -2.007 1.00 89.56 429 GLU A CA 1
ATOM 3466 C C . GLU A 1 429 ? -16.824 -14.006 -1.629 1.00 89.56 429 GLU A C 1
ATOM 3468 O O . GLU A 1 429 ? -17.327 -14.305 -0.544 1.00 89.56 429 GLU A O 1
ATOM 3473 N N . ASN A 1 430 ? -17.504 -13.300 -2.536 1.00 88.38 430 ASN A N 1
ATOM 3474 C CA . ASN A 1 430 ? -18.859 -12.797 -2.314 1.00 88.38 430 ASN A CA 1
ATOM 3475 C C . ASN A 1 430 ? -19.866 -13.944 -2.132 1.00 88.38 430 ASN A C 1
ATOM 3477 O O . ASN A 1 430 ? -20.692 -13.904 -1.220 1.00 88.38 430 ASN A O 1
ATOM 3481 N N . ILE A 1 431 ? -19.771 -15.002 -2.945 1.00 90.50 431 ILE A N 1
ATOM 3482 C CA . ILE A 1 431 ? -20.582 -16.220 -2.794 1.00 90.50 431 ILE A CA 1
ATOM 3483 C C . ILE A 1 431 ? -20.300 -16.875 -1.438 1.00 90.50 431 ILE A C 1
ATOM 3485 O O . ILE A 1 431 ? -21.234 -17.230 -0.716 1.00 90.50 431 ILE A O 1
ATOM 3489 N N . ARG A 1 432 ? -19.027 -16.984 -1.043 1.00 92.69 432 ARG A N 1
ATOM 3490 C CA . ARG A 1 432 ? -18.640 -17.538 0.261 1.00 92.69 432 ARG A CA 1
ATOM 3491 C C . ARG A 1 432 ? -19.207 -16.721 1.425 1.00 92.69 432 ARG A C 1
ATOM 3493 O O . ARG A 1 432 ? -19.710 -17.305 2.386 1.00 92.69 432 ARG A O 1
ATOM 3500 N N . LEU A 1 433 ? -19.156 -15.392 1.342 1.00 90.62 433 LEU A N 1
ATOM 3501 C CA . LEU A 1 433 ? -19.719 -14.489 2.348 1.00 90.62 433 LEU A CA 1
ATOM 3502 C C . LEU A 1 433 ? -21.247 -14.576 2.400 1.00 90.62 433 LEU A C 1
ATOM 3504 O O . LEU A 1 433 ? -21.803 -14.651 3.493 1.00 90.62 433 LEU A O 1
ATOM 3508 N N . ARG A 1 434 ? -21.925 -14.647 1.248 1.00 90.31 434 ARG A N 1
ATOM 3509 C CA . ARG A 1 434 ? -23.381 -14.856 1.177 1.00 90.31 434 ARG A CA 1
ATOM 3510 C C . ARG A 1 434 ? -23.802 -16.173 1.819 1.00 90.31 434 ARG A C 1
ATOM 3512 O O . ARG A 1 434 ? -24.751 -16.176 2.593 1.00 90.31 434 ARG A O 1
ATOM 3519 N N . ASN A 1 435 ? -23.075 -17.259 1.565 1.00 91.12 435 ASN A N 1
ATOM 3520 C CA . ASN A 1 435 ? -23.348 -18.550 2.200 1.00 91.12 435 ASN A CA 1
ATOM 3521 C C . ASN A 1 435 ? -23.137 -18.486 3.719 1.00 91.12 435 ASN A C 1
ATOM 3523 O O . ASN A 1 435 ? -23.944 -19.009 4.479 1.00 91.12 435 ASN A O 1
ATOM 3527 N N . LYS A 1 436 ? -22.091 -17.790 4.184 1.00 93.06 436 LYS A N 1
ATOM 3528 C CA . LYS A 1 436 ? -21.862 -17.584 5.621 1.00 93.06 436 LYS A CA 1
ATOM 3529 C C . LYS A 1 436 ? -22.986 -16.767 6.273 1.00 93.06 436 LYS A C 1
ATOM 3531 O O . LYS A 1 436 ? -23.392 -17.084 7.385 1.00 93.06 436 LYS A O 1
ATOM 3536 N N . LEU A 1 437 ? -23.489 -15.742 5.582 1.00 89.75 437 LEU A N 1
ATOM 3537 C CA . LEU A 1 437 ? -24.647 -14.948 6.006 1.00 89.75 437 LEU A CA 1
ATOM 3538 C C . LEU A 1 437 ? -25.929 -15.783 6.063 1.00 89.75 437 LEU A C 1
ATOM 3540 O O . LEU A 1 437 ? -26.690 -15.646 7.013 1.00 89.75 437 LEU A O 1
ATOM 3544 N N . ALA A 1 438 ? -26.155 -16.650 5.074 1.00 90.50 438 ALA A N 1
ATOM 3545 C CA . ALA A 1 438 ? -27.302 -17.552 5.060 1.00 90.50 438 ALA A CA 1
ATOM 3546 C C . ALA A 1 438 ? -27.283 -18.500 6.270 1.00 90.50 438 ALA A C 1
ATOM 3548 O O . ALA A 1 438 ? -28.282 -18.580 6.975 1.00 90.50 438 ALA A O 1
ATOM 3549 N N . ASN A 1 439 ? -26.132 -19.115 6.563 1.00 90.88 439 ASN A N 1
ATOM 3550 C CA . ASN A 1 439 ? -25.977 -19.988 7.730 1.00 90.88 439 ASN A CA 1
ATOM 3551 C C . ASN A 1 439 ? -26.195 -19.229 9.048 1.00 90.88 439 ASN A C 1
ATOM 3553 O O . ASN A 1 439 ? -26.917 -19.700 9.913 1.00 90.88 439 ASN A O 1
ATOM 3557 N N . LEU A 1 440 ? -25.635 -18.022 9.190 1.00 91.81 440 LEU A N 1
ATOM 3558 C CA . LEU A 1 440 ? -25.854 -17.200 10.389 1.00 91.81 440 LEU A CA 1
ATOM 3559 C C . LEU A 1 440 ? -27.327 -16.809 10.577 1.00 91.81 440 LEU A C 1
ATOM 3561 O O . LEU A 1 440 ? -27.792 -16.710 11.708 1.00 91.81 440 LEU A O 1
ATOM 3565 N N . ASN A 1 441 ? -28.061 -16.574 9.488 1.00 89.25 441 ASN A N 1
ATOM 3566 C CA . ASN A 1 441 ? -29.501 -16.323 9.551 1.00 89.25 441 ASN A CA 1
ATOM 3567 C C . ASN A 1 441 ? -30.287 -17.565 9.990 1.00 89.25 441 ASN A C 1
ATOM 3569 O O . ASN A 1 441 ? -31.290 -17.422 10.686 1.00 89.25 441 ASN A O 1
ATOM 3573 N N . GLU A 1 442 ? -29.852 -18.758 9.584 1.00 92.56 442 GLU A N 1
ATOM 3574 C CA . GLU A 1 442 ? -30.434 -20.025 10.031 1.00 92.56 442 GLU A CA 1
ATOM 3575 C C . GLU A 1 442 ? -30.186 -20.229 11.532 1.00 92.56 442 GLU A C 1
ATOM 3577 O O . GLU A 1 442 ? -31.152 -20.369 12.279 1.00 92.56 442 GLU A O 1
ATOM 3582 N N . ASP A 1 443 ? -28.940 -20.065 11.992 1.00 90.62 443 ASP A N 1
ATOM 3583 C CA . ASP A 1 443 ? -28.576 -20.126 13.416 1.00 90.62 443 ASP A CA 1
ATOM 3584 C C . ASP A 1 443 ? -29.389 -19.114 14.252 1.00 90.62 443 ASP A C 1
ATOM 3586 O O . ASP A 1 443 ? -29.928 -19.434 15.312 1.00 90.62 443 ASP A O 1
ATOM 3590 N N . LEU A 1 444 ? -29.533 -17.873 13.768 1.00 89.88 444 LEU A N 1
ATOM 3591 C CA . LEU A 1 444 ? -30.352 -16.849 14.427 1.00 89.88 444 LEU A CA 1
ATOM 3592 C C . LEU A 1 444 ? -31.832 -17.232 14.474 1.00 89.88 444 LEU A C 1
ATOM 3594 O O . LEU A 1 444 ? -32.507 -16.943 15.465 1.00 89.88 444 LEU A O 1
ATOM 3598 N N . SER A 1 445 ? -32.350 -17.865 13.421 1.00 89.44 445 SER A N 1
ATOM 3599 C CA . SER A 1 445 ? -33.725 -18.361 13.393 1.00 89.44 445 SER A CA 1
ATOM 3600 C C . SER A 1 445 ? -33.932 -19.483 14.410 1.00 89.44 445 SER A C 1
ATOM 3602 O O . SER A 1 445 ? -34.971 -19.504 15.071 1.00 89.44 445 SER A O 1
ATOM 3604 N N . GLU A 1 446 ? -32.959 -20.381 14.576 1.00 91.88 446 GLU A N 1
ATOM 3605 C CA . GLU A 1 446 ? -32.997 -21.441 15.590 1.00 91.88 446 GLU A CA 1
ATOM 3606 C C . GLU A 1 446 ? -32.990 -20.858 17.005 1.00 91.88 446 GLU A C 1
ATOM 3608 O O . GLU A 1 446 ? -33.899 -21.142 17.786 1.00 91.88 446 GLU A O 1
ATOM 3613 N N . VAL A 1 447 ? -32.054 -19.951 17.306 1.00 89.94 447 VAL A N 1
ATOM 3614 C CA . VAL A 1 447 ? -31.976 -19.267 18.611 1.00 89.94 447 VAL A CA 1
ATOM 3615 C C . VAL A 1 447 ? -33.256 -18.482 18.905 1.00 89.94 447 VAL A C 1
ATOM 3617 O O . VAL A 1 447 ? -33.756 -18.483 20.031 1.00 89.94 447 VAL A O 1
ATOM 3620 N N . THR A 1 448 ? -33.828 -17.823 17.896 1.00 87.44 448 THR A N 1
ATOM 3621 C CA . THR A 1 448 ? -35.103 -17.106 18.041 1.00 87.44 448 THR A CA 1
ATOM 3622 C C . THR A 1 448 ? -36.247 -18.077 18.343 1.00 87.44 448 THR A C 1
ATOM 3624 O O . THR A 1 448 ? -37.065 -17.801 19.221 1.00 87.44 448 THR A O 1
ATOM 3627 N N . GLY A 1 449 ? -36.279 -19.236 17.679 1.00 91.94 449 GLY A N 1
ATOM 3628 C CA . GLY A 1 449 ? -37.246 -20.297 17.954 1.00 91.94 449 GLY A CA 1
ATOM 3629 C C . GLY A 1 449 ? -37.114 -20.881 19.363 1.00 91.94 449 GLY A C 1
ATOM 3630 O O . GLY A 1 449 ? -38.124 -21.097 20.035 1.00 91.94 449 GLY A O 1
ATOM 3631 N N . GLU A 1 450 ? -35.888 -21.087 19.849 1.00 91.81 450 GLU A N 1
ATOM 3632 C CA . GLU A 1 450 ? -35.633 -21.534 21.223 1.00 91.81 450 GLU A CA 1
ATOM 3633 C C . GLU A 1 450 ? -36.044 -20.487 22.257 1.00 91.81 450 GLU A C 1
ATOM 3635 O O . GLU A 1 450 ? -36.709 -20.826 23.236 1.00 91.81 450 GLU A O 1
ATOM 3640 N N . ARG A 1 451 ? -35.735 -19.207 22.018 1.00 91.88 451 ARG A N 1
ATOM 3641 C CA . ARG A 1 451 ? -36.201 -18.101 22.862 1.00 91.88 451 ARG A CA 1
ATOM 3642 C C . ARG A 1 451 ? -37.723 -18.094 22.962 1.00 91.88 451 ARG A C 1
ATOM 3644 O O . ARG A 1 451 ? -38.260 -18.006 24.062 1.00 91.88 451 ARG A O 1
ATOM 3651 N N . ASP A 1 452 ? -38.422 -18.194 21.835 1.00 91.12 452 ASP A N 1
ATOM 3652 C CA . ASP A 1 452 ? -39.887 -18.169 21.812 1.00 91.12 452 ASP A CA 1
ATOM 3653 C C . ASP A 1 452 ? -40.484 -19.411 22.493 1.00 91.12 452 ASP A C 1
ATOM 3655 O O . ASP A 1 452 ? -41.493 -19.318 23.198 1.00 91.12 452 ASP A O 1
ATOM 3659 N N . ARG A 1 453 ? -39.829 -20.571 22.360 1.00 94.81 453 ARG A N 1
ATOM 3660 C CA . ARG A 1 453 ? -40.185 -21.791 23.094 1.00 94.81 453 ARG A CA 1
ATOM 3661 C C . ARG A 1 453 ? -40.016 -21.617 24.605 1.00 94.81 453 ARG A C 1
ATOM 3663 O O . ARG A 1 453 ? -40.940 -21.954 25.341 1.00 94.81 453 ARG A O 1
ATOM 3670 N N . LEU A 1 454 ? -38.881 -21.084 25.059 1.00 91.88 454 LEU A N 1
ATOM 3671 C CA . LEU A 1 454 ? -38.602 -20.841 26.478 1.00 91.88 454 LEU A CA 1
ATOM 3672 C C . LEU A 1 454 ? -39.543 -19.788 27.068 1.00 91.88 454 LEU A C 1
ATOM 3674 O O . LEU A 1 454 ? -40.040 -19.966 28.175 1.00 91.88 454 LEU A O 1
ATOM 3678 N N . LEU A 1 455 ? -39.850 -18.722 26.325 1.00 89.38 455 LEU A N 1
ATOM 3679 C CA . LEU A 1 455 ? -40.843 -17.727 26.737 1.00 89.38 455 LEU A CA 1
ATOM 3680 C C . LEU A 1 455 ? -42.229 -18.357 26.916 1.00 89.38 455 LEU A C 1
ATOM 3682 O O . LEU A 1 455 ? -42.894 -18.088 27.915 1.00 89.38 455 LEU A O 1
ATOM 3686 N N . ASN A 1 456 ? -42.645 -19.236 25.999 1.00 91.81 456 ASN A N 1
ATOM 3687 C CA . ASN A 1 456 ? -43.883 -20.001 26.157 1.00 91.81 456 ASN A CA 1
ATOM 3688 C C . ASN A 1 456 ? -43.838 -20.928 27.381 1.00 91.81 456 ASN A C 1
ATOM 3690 O O . ASN A 1 456 ? -44.827 -21.031 28.102 1.00 91.81 456 ASN A O 1
ATOM 3694 N N . GLU A 1 457 ? -42.710 -21.588 27.643 1.00 92.75 457 GLU A N 1
ATOM 3695 C CA . GLU A 1 457 ? -42.547 -22.459 28.811 1.00 92.75 457 GLU A CA 1
ATOM 3696 C C . GLU A 1 457 ? -42.624 -21.672 30.127 1.00 92.75 457 GLU A C 1
ATOM 3698 O O . GLU A 1 457 ? -43.372 -22.052 31.029 1.00 92.75 457 GLU A O 1
ATOM 3703 N N . ILE A 1 458 ? -41.949 -20.522 30.210 1.00 88.75 458 ILE A N 1
ATOM 3704 C CA . ILE A 1 458 ? -42.038 -19.596 31.347 1.00 88.75 458 ILE A CA 1
ATOM 3705 C C . ILE A 1 458 ? -43.476 -19.111 31.535 1.00 88.75 458 ILE A C 1
ATOM 3707 O O . ILE A 1 458 ? -43.961 -19.071 32.666 1.00 88.75 458 ILE A O 1
ATOM 3711 N N . GLN A 1 459 ? -44.180 -18.771 30.453 1.00 90.19 459 GLN A N 1
ATOM 3712 C CA . GLN A 1 459 ? -45.576 -18.348 30.526 1.00 90.19 459 GLN A CA 1
ATOM 3713 C C . GLN A 1 459 ? -46.465 -19.460 31.101 1.00 90.19 459 GLN A C 1
ATOM 3715 O O . GLN A 1 459 ? -47.227 -19.212 32.033 1.00 90.19 459 GLN A O 1
ATOM 3720 N N . VAL A 1 460 ? -46.319 -20.697 30.616 1.00 91.56 460 VAL A N 1
ATOM 3721 C CA . VAL A 1 460 ? -47.061 -21.859 31.130 1.00 91.56 460 VAL A CA 1
ATOM 3722 C C . VAL A 1 460 ? -46.743 -22.115 32.604 1.00 91.56 460 VAL A C 1
ATOM 3724 O O . VAL A 1 460 ? -47.659 -22.356 33.393 1.00 91.56 460 VAL A O 1
ATOM 3727 N N . LEU A 1 461 ? -45.472 -22.044 33.005 1.00 89.06 461 LEU A N 1
ATOM 3728 C CA . LEU A 1 461 ? -45.059 -22.199 34.402 1.00 89.06 461 LEU A CA 1
ATOM 3729 C C . LEU A 1 461 ? -45.636 -21.091 35.287 1.00 89.06 461 LEU A C 1
ATOM 3731 O O . LEU A 1 461 ? -46.143 -21.381 36.369 1.00 89.06 461 LEU A O 1
ATOM 3735 N N . THR A 1 462 ? -45.630 -19.848 34.808 1.00 86.56 462 THR A N 1
ATOM 3736 C CA . THR A 1 462 ? -46.205 -18.691 35.507 1.00 86.56 462 THR A CA 1
ATOM 3737 C C . THR A 1 462 ? -47.712 -18.860 35.694 1.00 86.56 462 THR A C 1
ATOM 3739 O O . THR A 1 462 ? -48.223 -18.682 36.800 1.00 86.56 462 THR A O 1
ATOM 3742 N N . ASP A 1 463 ? -48.432 -19.277 34.650 1.00 85.25 463 ASP A N 1
ATOM 3743 C CA . ASP A 1 463 ? -49.870 -19.547 34.724 1.00 85.25 463 ASP A CA 1
ATOM 3744 C C . ASP A 1 463 ? -50.174 -20.727 35.662 1.00 85.25 463 ASP A C 1
ATOM 3746 O O . ASP A 1 463 ? -51.115 -20.670 36.457 1.00 85.25 463 ASP A O 1
ATOM 3750 N N . THR A 1 464 ? -49.340 -21.770 35.643 1.00 82.94 464 THR A N 1
ATOM 3751 C CA . THR A 1 464 ? -49.462 -22.926 36.545 1.00 82.94 464 THR A CA 1
ATOM 3752 C C . THR A 1 464 ? -49.220 -22.525 38.001 1.00 82.94 464 THR A C 1
ATOM 3754 O O . THR A 1 464 ? -49.996 -22.908 38.879 1.00 82.94 464 THR A O 1
ATOM 3757 N N . HIS A 1 465 ? -48.193 -21.713 38.264 1.00 77.06 465 HIS A N 1
ATOM 3758 C CA . HIS A 1 465 ? -47.907 -21.165 39.588 1.00 77.06 465 HIS A CA 1
ATOM 3759 C C . HIS A 1 465 ? -49.070 -20.307 40.089 1.00 77.06 465 HIS A C 1
ATOM 3761 O O . HIS A 1 465 ? -49.522 -20.478 41.217 1.00 77.06 465 HIS A O 1
ATOM 3767 N N . ARG A 1 466 ? -49.635 -19.457 39.226 1.00 83.31 466 ARG A N 1
ATOM 3768 C CA . ARG A 1 466 ? -50.800 -18.628 39.552 1.00 83.31 466 ARG A CA 1
ATOM 3769 C C . ARG A 1 466 ? -52.030 -19.466 39.910 1.00 83.31 466 ARG A C 1
ATOM 3771 O O . ARG A 1 466 ? -52.753 -19.127 40.845 1.00 83.31 466 ARG A O 1
ATOM 3778 N N . VAL A 1 467 ? -52.277 -20.568 39.198 1.00 81.88 467 VAL A N 1
ATOM 3779 C CA . VAL A 1 467 ? -53.358 -21.515 39.531 1.00 81.88 467 VAL A CA 1
ATOM 3780 C C . VAL A 1 467 ? -53.087 -22.221 40.862 1.00 81.88 467 VAL A C 1
ATOM 3782 O O . VAL A 1 467 ? -54.017 -22.418 41.646 1.00 81.88 467 VAL A O 1
ATOM 3785 N N . LEU A 1 468 ?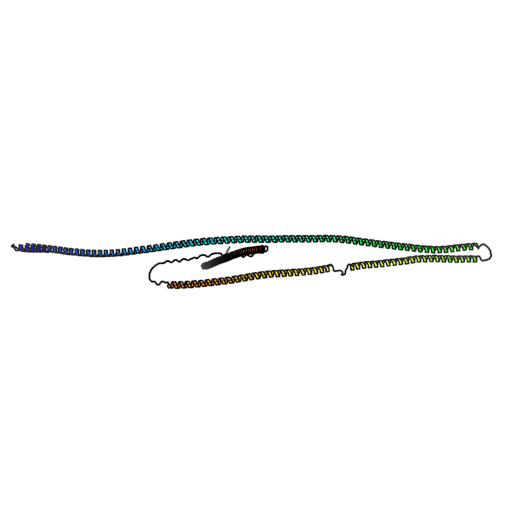 -51.835 -22.595 41.142 1.00 76.00 468 LEU A N 1
ATOM 3786 C CA . LEU A 1 468 ? -51.446 -23.183 42.424 1.00 76.00 468 LEU A CA 1
ATOM 3787 C C . LEU A 1 468 ? -51.616 -22.189 43.575 1.00 76.00 468 LEU A C 1
ATOM 3789 O O . LEU A 1 468 ? -52.236 -22.549 44.568 1.00 76.00 468 LEU A O 1
ATOM 3793 N N . GLU A 1 469 ? -51.185 -20.937 43.434 1.00 74.62 469 GLU A N 1
ATOM 3794 C CA . GLU A 1 469 ? -51.435 -19.874 44.416 1.00 74.62 469 GLU A CA 1
ATOM 3795 C C . GLU A 1 469 ? -52.928 -19.650 44.655 1.00 74.62 469 GLU A C 1
ATOM 3797 O O . GLU A 1 469 ? -53.355 -19.548 45.800 1.00 74.62 469 GLU A O 1
ATOM 3802 N N . GLN A 1 470 ? -53.753 -19.648 43.604 1.00 74.00 470 GLN A N 1
ATOM 3803 C CA . GLN A 1 470 ? -55.209 -19.550 43.755 1.00 74.00 470 GLN A CA 1
ATOM 3804 C C . GLN A 1 470 ? -55.817 -20.761 44.478 1.00 74.00 470 GLN A C 1
ATOM 3806 O O . GLN A 1 470 ? -56.826 -20.613 45.165 1.00 74.00 470 GLN A O 1
ATOM 3811 N N . ARG A 1 471 ? -55.214 -21.951 44.352 1.00 64.88 471 ARG A N 1
ATOM 3812 C CA . ARG A 1 471 ? -55.607 -23.152 45.110 1.00 64.88 471 ARG A CA 1
ATOM 3813 C C . ARG A 1 471 ? -55.040 -23.190 46.530 1.00 64.88 471 ARG A C 1
ATOM 3815 O O . ARG A 1 471 ? -55.621 -23.865 47.374 1.00 64.88 471 ARG A O 1
ATOM 3822 N N . MET A 1 472 ? -53.928 -22.504 46.780 1.00 54.91 472 MET A N 1
ATOM 3823 C CA . MET A 1 472 ? -53.282 -22.384 48.091 1.00 54.91 472 MET A CA 1
ATOM 3824 C C . MET A 1 472 ? -53.705 -21.124 48.858 1.00 54.91 472 MET A C 1
ATOM 3826 O O . MET A 1 472 ? -53.305 -20.952 50.008 1.00 54.91 472 MET A O 1
ATOM 3830 N N . ALA A 1 473 ? -54.534 -20.263 48.259 1.00 41.53 473 ALA A N 1
ATOM 3831 C CA . ALA A 1 473 ? -55.170 -19.151 48.946 1.00 41.53 473 ALA A CA 1
ATOM 3832 C C . ALA A 1 473 ? -55.967 -19.692 50.154 1.00 41.53 473 ALA A C 1
ATOM 3834 O O . ALA A 1 473 ? -56.765 -20.623 49.999 1.00 41.53 473 ALA A O 1
ATOM 3835 N N . PRO A 1 474 ? -55.735 -19.157 51.364 1.00 43.69 474 PRO A N 1
ATOM 3836 C CA . PRO A 1 474 ? -56.160 -19.794 52.598 1.00 43.69 474 PRO A CA 1
ATOM 3837 C C . PRO A 1 474 ? -57.681 -19.744 52.734 1.00 43.69 474 PRO A C 1
ATOM 3839 O O . PRO A 1 474 ? -58.279 -18.686 52.923 1.00 43.69 474 PRO A O 1
ATOM 3842 N N . VAL A 1 475 ? -58.307 -20.920 52.718 1.00 43.31 475 VAL A N 1
ATOM 3843 C CA . VAL A 1 475 ? -59.513 -21.132 53.515 1.00 43.31 475 VAL A CA 1
ATOM 3844 C C . VAL A 1 475 ? -59.042 -21.116 54.964 1.00 43.31 475 VAL A C 1
ATOM 3846 O O . VAL A 1 475 ? -58.389 -22.054 55.421 1.00 43.31 475 VAL A O 1
ATOM 3849 N N . GLU A 1 476 ? -59.309 -20.019 55.670 1.00 39.75 476 GLU A N 1
ATOM 3850 C CA . GLU A 1 476 ? -59.155 -19.946 57.120 1.00 39.75 476 GLU A CA 1
ATOM 3851 C C . GLU A 1 476 ? -59.843 -21.153 57.766 1.00 39.75 476 GLU A C 1
ATOM 3853 O O . GLU A 1 476 ? -61.065 -21.277 57.693 1.00 39.75 476 GLU A O 1
ATOM 3858 N N . SER A 1 477 ? -59.070 -22.039 58.397 1.00 35.62 477 SER A N 1
ATOM 3859 C CA . SER A 1 477 ? -59.485 -22.814 59.571 1.00 35.62 477 SER A CA 1
ATOM 3860 C C . SER A 1 477 ? -58.333 -23.658 60.121 1.00 35.62 477 SER A C 1
ATOM 3862 O O . SER A 1 477 ? -57.950 -24.663 59.537 1.00 35.62 477 SER A O 1
ATOM 3864 N N . MET A 1 478 ? -57.914 -23.278 61.332 1.00 37.31 478 MET A N 1
ATOM 3865 C CA . MET A 1 478 ? -57.549 -24.168 62.440 1.00 37.31 478 MET A CA 1
ATOM 3866 C C . MET A 1 478 ? -56.247 -25.002 62.334 1.00 37.31 478 MET A C 1
ATOM 3868 O O . MET A 1 478 ? -56.198 -26.040 61.686 1.00 37.31 478 MET A O 1
ATOM 3872 N N . LEU A 1 479 ? -55.305 -24.621 63.215 1.00 33.09 479 LEU A N 1
ATOM 3873 C CA . LEU A 1 479 ? -54.292 -25.427 63.931 1.00 33.09 479 LEU A CA 1
ATOM 3874 C C . LEU A 1 479 ? -52.823 -25.370 63.453 1.00 33.09 479 LEU A C 1
ATOM 3876 O O . LEU A 1 479 ? -52.481 -25.536 62.291 1.00 33.09 479 LEU A O 1
ATOM 3880 N N . SER A 1 480 ? -51.968 -25.149 64.455 1.00 28.38 480 SER A N 1
ATOM 3881 C CA . SER A 1 480 ? -50.499 -25.062 64.467 1.00 28.38 480 SER A CA 1
ATOM 3882 C C . SER A 1 480 ? -49.874 -26.437 64.855 1.00 28.38 480 SER A C 1
ATOM 3884 O O . SER A 1 480 ? -50.633 -27.379 65.089 1.00 28.38 480 SER A O 1
ATOM 3886 N N . PRO A 1 481 ? -48.544 -26.603 65.047 1.00 59.81 481 PRO A N 1
ATOM 3887 C CA . PRO A 1 481 ? -47.528 -26.833 64.008 1.00 59.81 481 PRO A CA 1
ATOM 3888 C C . PRO A 1 481 ? -46.675 -28.101 64.284 1.00 59.81 481 PRO A C 1
ATOM 3890 O O . PRO A 1 481 ? -46.386 -28.386 65.441 1.00 59.81 481 PRO A O 1
ATOM 3893 N N . VAL A 1 482 ? -46.158 -28.819 63.273 1.00 32.31 482 VAL A N 1
ATOM 3894 C CA . VAL A 1 482 ? -45.002 -29.736 63.460 1.00 32.31 482 VAL A CA 1
ATOM 3895 C C . VAL A 1 482 ? -44.169 -29.879 62.174 1.00 32.31 482 VAL A C 1
ATOM 3897 O O . VAL A 1 482 ? -44.674 -30.293 61.138 1.00 32.31 482 VAL A O 1
ATOM 3900 N N . SER A 1 483 ? -42.883 -29.540 62.312 1.00 32.50 483 SER A N 1
ATOM 3901 C CA . SER A 1 483 ? -41.649 -30.066 61.698 1.00 32.50 483 SER A CA 1
ATOM 3902 C C . SER A 1 483 ? -41.715 -30.950 60.440 1.00 32.50 483 SER A C 1
ATOM 3904 O O . SER A 1 483 ? -42.301 -32.028 60.475 1.00 32.50 483 SER A O 1
ATOM 3906 N N . SER A 1 484 ? -40.871 -30.662 59.437 1.00 32.41 484 SER A N 1
ATOM 3907 C CA . SER A 1 484 ? -39.592 -31.382 59.234 1.00 32.41 484 SER A CA 1
ATOM 3908 C C . SER A 1 484 ? -38.854 -30.954 57.960 1.00 32.41 484 SER A C 1
ATOM 3910 O O . SER A 1 484 ? -39.426 -30.695 56.909 1.00 32.41 484 SER A O 1
ATOM 3912 N N . GLN A 1 485 ? -37.543 -30.926 58.132 1.00 34.88 485 GLN A N 1
ATOM 3913 C CA . GLN A 1 485 ? -36.436 -30.652 57.231 1.00 34.88 485 GLN A CA 1
ATOM 3914 C C . GLN A 1 485 ? -36.133 -31.897 56.376 1.00 34.88 485 GLN A C 1
ATOM 3916 O O . GLN A 1 485 ? -36.095 -32.996 56.928 1.00 34.88 485 GLN A O 1
ATOM 3921 N N . LEU A 1 486 ? -35.883 -31.756 55.068 1.00 31.94 486 LEU A N 1
ATOM 3922 C CA . LEU A 1 486 ? -35.267 -32.824 54.268 1.00 31.94 486 LEU A CA 1
ATOM 3923 C C . LEU A 1 486 ? -34.334 -32.237 53.198 1.00 31.94 486 LEU A C 1
ATOM 3925 O O . LEU A 1 486 ? -34.764 -31.553 52.275 1.00 31.94 486 LEU A O 1
ATOM 3929 N N . VAL A 1 487 ? -33.047 -32.511 53.390 1.00 34.34 487 VAL A N 1
ATOM 3930 C CA . VAL A 1 487 ? -31.917 -32.291 52.481 1.00 34.34 487 VAL A CA 1
ATOM 3931 C C . VAL A 1 487 ? -31.877 -33.441 51.465 1.00 34.34 487 VAL A C 1
ATOM 3933 O O . VAL A 1 487 ? -32.107 -34.592 51.849 1.00 34.34 487 VAL A O 1
ATOM 3936 N N . HIS A 1 488 ? -31.542 -33.168 50.200 1.00 30.16 488 HIS A N 1
ATOM 3937 C CA . HIS A 1 488 ? -31.118 -34.217 49.266 1.00 30.16 488 HIS A CA 1
ATOM 3938 C C . HIS A 1 488 ? -29.926 -33.782 48.406 1.00 30.16 488 HIS A C 1
ATOM 3940 O O . HIS A 1 488 ? -29.955 -32.726 47.781 1.00 30.16 488 HIS A O 1
ATOM 3946 N N . GLU A 1 489 ? -28.888 -34.619 48.462 1.00 33.16 489 GLU A N 1
ATOM 3947 C CA . GLU A 1 489 ? -27.579 -34.534 47.810 1.00 33.16 489 GLU A CA 1
ATOM 3948 C C . GLU A 1 489 ? -27.605 -35.090 46.369 1.00 33.16 489 GLU A C 1
ATOM 3950 O O . GLU A 1 489 ? -28.415 -35.956 46.034 1.00 33.16 489 GLU A O 1
ATOM 3955 N N . GLU A 1 490 ? -26.663 -34.619 45.546 1.00 34.41 490 GLU A N 1
ATOM 3956 C CA . GLU A 1 490 ? -26.214 -35.204 44.268 1.00 34.41 490 GLU A CA 1
ATOM 3957 C C . GLU A 1 490 ? -25.386 -36.495 44.451 1.00 34.41 490 GLU A C 1
ATOM 3959 O O . GLU A 1 490 ? -24.772 -36.692 45.501 1.00 34.41 490 GLU A O 1
ATOM 3964 N N . PRO A 1 491 ? -25.213 -37.298 43.377 1.00 40.78 491 PRO A N 1
ATOM 3965 C CA . PRO A 1 491 ? -23.999 -38.098 43.229 1.00 40.78 491 PRO A CA 1
ATOM 3966 C C . PRO A 1 491 ? -23.271 -37.932 41.877 1.00 40.78 491 PRO A C 1
ATOM 3968 O O . PRO A 1 491 ? -23.840 -38.096 40.797 1.00 40.78 491 PRO A O 1
ATOM 3971 N N . LEU A 1 492 ? -21.954 -37.728 41.990 1.00 31.84 492 LEU A N 1
ATOM 3972 C CA . LEU A 1 492 ? -20.899 -37.963 40.995 1.00 31.84 492 LEU A CA 1
ATOM 3973 C C . LEU A 1 492 ? -20.684 -39.469 40.737 1.00 31.84 492 LEU A C 1
ATOM 3975 O O . LEU A 1 492 ? -20.687 -40.263 41.679 1.00 31.84 492 LEU A O 1
ATOM 3979 N N . LEU A 1 493 ? -20.358 -39.853 39.494 1.00 32.56 493 LEU A N 1
ATOM 3980 C CA . LEU A 1 493 ? -19.725 -41.141 39.173 1.00 32.56 493 LEU A CA 1
ATOM 3981 C C . LEU A 1 493 ? -18.513 -40.979 38.244 1.00 32.56 493 LEU A C 1
ATOM 3983 O O . LEU A 1 493 ? -18.488 -40.155 37.335 1.00 32.56 493 LEU A O 1
ATOM 3987 N N . MET A 1 494 ? -17.507 -41.800 38.543 1.00 31.92 494 MET A N 1
ATOM 3988 C CA . MET A 1 494 ? -16.147 -41.836 38.015 1.00 31.92 494 MET A CA 1
ATOM 3989 C C . MET A 1 494 ? -15.965 -42.735 36.774 1.00 31.92 494 MET A C 1
ATOM 3991 O O . MET A 1 494 ? -16.582 -43.787 36.680 1.00 31.92 494 MET A O 1
ATOM 3995 N N . GLN A 1 495 ? -15.026 -42.316 35.912 1.00 31.00 495 GLN A N 1
ATOM 3996 C CA . GLN A 1 495 ? -13.844 -43.044 35.395 1.00 31.00 495 GLN A CA 1
ATOM 3997 C C . GLN A 1 495 ? -13.990 -44.446 34.759 1.00 31.00 495 GLN A C 1
ATOM 3999 O O . GLN A 1 495 ? -14.261 -45.425 35.442 1.00 31.00 495 GLN A O 1
ATOM 4004 N N . GLU A 1 496 ? -13.564 -44.569 33.492 1.00 31.58 496 GLU A N 1
ATOM 4005 C CA . GLU A 1 496 ? -13.019 -45.811 32.916 1.00 31.58 496 GLU A CA 1
ATOM 4006 C C . GLU A 1 496 ? -11.872 -45.520 31.924 1.00 31.58 496 GLU A C 1
ATOM 4008 O O . GLU A 1 496 ? -11.706 -44.399 31.446 1.00 31.58 496 GLU A O 1
ATOM 4013 N N . SER A 1 497 ? -11.018 -46.523 31.704 1.00 31.47 497 SER A N 1
ATOM 4014 C CA . SER A 1 497 ? -9.580 -46.404 31.424 1.00 31.47 497 SER A CA 1
ATOM 4015 C C . SER A 1 497 ? -9.145 -47.104 30.125 1.00 31.47 497 SER A C 1
ATOM 4017 O O . SER A 1 497 ? -9.760 -48.084 29.729 1.00 31.47 497 SER A O 1
ATOM 4019 N N . ALA A 1 498 ? -7.965 -46.694 29.639 1.00 32.16 498 ALA A N 1
ATOM 4020 C CA . ALA A 1 498 ? -6.874 -47.504 29.064 1.00 32.16 498 ALA A CA 1
ATOM 4021 C C . ALA A 1 498 ? -6.840 -47.908 27.566 1.00 32.16 498 ALA A C 1
ATOM 4023 O O . ALA A 1 498 ? -7.724 -48.560 27.020 1.00 32.16 498 ALA A O 1
ATOM 4024 N N . ASP A 1 499 ? -5.676 -47.572 26.991 1.00 33.34 499 ASP A N 1
ATOM 4025 C CA . ASP A 1 499 ? -5.007 -48.062 25.780 1.00 33.34 499 ASP A CA 1
ATOM 4026 C C . ASP A 1 499 ? -5.001 -49.591 25.606 1.00 33.34 499 ASP A C 1
ATOM 4028 O O . ASP A 1 499 ? -4.737 -50.339 26.550 1.00 33.34 499 ASP A O 1
ATOM 4032 N N . ALA A 1 500 ? -5.096 -50.040 24.349 1.00 31.50 500 ALA A N 1
ATOM 4033 C CA . ALA A 1 500 ? -4.658 -51.366 23.917 1.00 31.50 500 ALA A CA 1
ATOM 4034 C C . ALA A 1 500 ? -3.898 -51.274 22.580 1.00 31.50 500 ALA A C 1
ATOM 4036 O O . ALA A 1 500 ? -4.474 -51.075 21.512 1.00 31.50 500 ALA A O 1
ATOM 4037 N N . LEU A 1 501 ? -2.574 -51.419 22.679 1.00 33.03 501 LEU A N 1
ATOM 4038 C CA . LEU A 1 501 ? -1.619 -51.630 21.593 1.00 33.03 501 LEU A CA 1
ATOM 4039 C C . LEU A 1 501 ? -1.668 -53.113 21.179 1.00 33.03 501 LEU A C 1
ATOM 4041 O O . LEU A 1 501 ? -1.426 -53.982 22.016 1.00 33.03 501 LEU A O 1
ATOM 4045 N N . GLU A 1 502 ? -1.924 -53.412 19.906 1.00 35.94 502 GLU A N 1
ATOM 4046 C CA . GLU A 1 502 ? -1.926 -54.782 19.376 1.00 35.94 502 GLU A CA 1
ATOM 4047 C C . GLU A 1 502 ? -0.690 -55.005 18.482 1.00 35.94 502 GLU A C 1
ATOM 4049 O O . GLU A 1 502 ? -0.484 -54.318 17.480 1.00 35.94 502 GLU A O 1
ATOM 4054 N N . VAL A 1 503 ? 0.168 -55.952 18.879 1.00 35.06 503 VAL A N 1
ATOM 4055 C CA . VAL A 1 503 ? 1.337 -56.447 18.131 1.00 35.06 503 VAL A CA 1
ATOM 4056 C C . VAL A 1 503 ? 1.027 -57.876 17.685 1.00 35.06 503 VAL A C 1
ATOM 4058 O O . VAL A 1 503 ? 0.658 -58.706 18.514 1.00 35.06 503 VAL A O 1
ATOM 4061 N N . LEU A 1 504 ? 1.203 -58.176 16.395 1.00 33.59 504 LEU A N 1
ATOM 4062 C CA . LEU A 1 504 ? 1.072 -59.526 15.829 1.00 33.59 504 LEU A CA 1
ATOM 4063 C C . LEU A 1 504 ? 2.446 -60.196 15.604 1.00 33.59 504 LEU A C 1
ATOM 4065 O O . LEU A 1 504 ? 3.432 -59.487 15.390 1.00 33.59 504 LEU A O 1
ATOM 4069 N N . PRO A 1 505 ? 2.524 -61.545 15.648 1.00 42.34 505 PRO A N 1
ATOM 4070 C CA . PRO A 1 505 ? 3.778 -62.294 15.708 1.00 42.34 505 PRO A CA 1
ATOM 4071 C C . PRO A 1 505 ? 4.323 -62.761 14.345 1.00 42.34 505 PRO A C 1
ATOM 4073 O O . PRO A 1 505 ? 3.593 -62.922 13.367 1.00 42.34 505 PRO A O 1
ATOM 4076 N N . ASP A 1 506 ? 5.630 -63.039 14.356 1.00 31.39 506 ASP A N 1
ATOM 4077 C CA . ASP A 1 506 ? 6.449 -63.677 13.319 1.00 31.39 506 ASP A CA 1
ATOM 4078 C C . ASP A 1 506 ? 5.935 -65.057 12.864 1.00 31.39 506 ASP A C 1
ATOM 4080 O O . ASP A 1 506 ? 5.573 -65.911 13.678 1.00 31.39 506 ASP A O 1
ATOM 4084 N N . ALA A 1 507 ? 6.057 -65.329 11.561 1.00 36.81 507 ALA A N 1
ATOM 4085 C CA . ALA A 1 507 ? 6.073 -66.673 10.988 1.00 36.81 507 ALA A CA 1
ATOM 4086 C C . ALA A 1 507 ? 7.264 -66.794 10.023 1.00 36.81 507 ALA A C 1
ATOM 4088 O O . ALA A 1 507 ? 7.359 -66.074 9.030 1.00 36.81 507 ALA A O 1
ATOM 4089 N N . GLY A 1 508 ? 8.190 -67.702 10.338 1.00 34.53 508 GLY A N 1
ATOM 4090 C CA . GLY A 1 508 ? 9.386 -67.959 9.541 1.00 34.53 508 GLY A CA 1
ATOM 4091 C C . GLY A 1 508 ? 9.139 -68.873 8.338 1.00 34.53 508 GLY A C 1
ATOM 4092 O O . GLY A 1 508 ? 8.359 -69.815 8.423 1.00 34.53 508 GLY A O 1
ATOM 4093 N N . PHE A 1 509 ? 9.886 -68.635 7.257 1.00 30.77 509 PHE A N 1
ATOM 4094 C CA . PHE A 1 509 ? 10.341 -69.660 6.313 1.00 30.77 509 PHE A CA 1
ATOM 4095 C C . PHE A 1 509 ? 11.724 -69.272 5.763 1.00 30.77 509 PHE A C 1
ATOM 4097 O O . PHE A 1 509 ? 12.001 -68.115 5.438 1.00 30.77 509 PHE A O 1
ATOM 4104 N N . THR A 1 510 ? 12.611 -70.259 5.737 1.00 42.16 510 THR A N 1
ATOM 4105 C CA . THR A 1 510 ? 14.032 -70.187 5.391 1.00 42.16 510 THR A CA 1
ATOM 4106 C C . THR A 1 510 ? 14.301 -70.285 3.887 1.00 42.16 510 THR A C 1
ATOM 4108 O O . THR A 1 510 ? 13.588 -70.984 3.175 1.00 42.16 510 THR A O 1
ATOM 4111 N N . GLU A 1 511 ? 15.442 -69.699 3.495 1.00 38.56 511 GLU A N 1
ATOM 4112 C CA . GLU A 1 511 ? 16.367 -70.153 2.437 1.00 38.56 511 GLU A CA 1
ATOM 4113 C C . GLU A 1 511 ? 16.341 -69.421 1.073 1.00 38.56 511 GLU A C 1
ATOM 4115 O O . GLU A 1 511 ? 15.887 -69.937 0.060 1.00 38.56 511 GLU A O 1
ATOM 4120 N N . ALA A 1 512 ? 16.952 -68.226 1.034 1.00 35.97 512 ALA A N 1
ATOM 4121 C CA . ALA A 1 512 ? 17.793 -67.764 -0.083 1.00 35.97 512 ALA A CA 1
ATOM 4122 C C . ALA A 1 512 ? 18.763 -66.670 0.417 1.00 35.97 512 ALA A C 1
ATOM 4124 O O . ALA A 1 512 ? 18.489 -65.466 0.355 1.00 35.97 512 ALA A O 1
ATOM 4125 N N . ALA A 1 513 ? 19.906 -67.097 0.959 1.00 49.66 513 ALA A N 1
ATOM 4126 C CA . ALA A 1 513 ? 20.933 -66.247 1.563 1.00 49.66 513 ALA A CA 1
ATOM 4127 C C . ALA A 1 513 ? 21.754 -65.461 0.515 1.00 49.66 513 ALA A C 1
ATOM 4129 O O . ALA A 1 513 ? 22.942 -65.701 0.329 1.00 49.66 513 ALA A O 1
ATOM 4130 N N . SER A 1 514 ? 21.100 -64.525 -0.177 1.00 48.56 514 SER A N 1
ATOM 4131 C CA . SER A 1 514 ? 21.721 -63.330 -0.783 1.00 48.56 514 SER A CA 1
ATOM 4132 C C . SER A 1 514 ? 20.697 -62.267 -1.220 1.00 48.56 514 SER A C 1
ATOM 4134 O O . SER A 1 514 ? 21.078 -61.118 -1.403 1.00 48.56 514 SER A O 1
ATOM 4136 N N . GLY A 1 515 ? 19.401 -62.609 -1.327 1.00 48.81 515 GLY A N 1
ATOM 4137 C CA . GLY A 1 515 ? 18.304 -61.653 -1.582 1.00 48.81 515 GLY A CA 1
ATOM 4138 C C . GLY A 1 515 ? 17.425 -61.340 -0.361 1.00 48.81 515 GLY A C 1
ATOM 4139 O O . GLY A 1 515 ? 16.696 -60.350 -0.350 1.00 48.81 515 GLY A O 1
ATOM 4140 N N . GLN A 1 516 ? 17.502 -62.163 0.691 1.00 52.25 516 GLN A N 1
ATOM 4141 C CA . GLN A 1 516 ? 16.670 -62.030 1.891 1.00 52.25 516 GLN A CA 1
ATOM 4142 C C . GLN A 1 516 ? 17.114 -60.860 2.792 1.00 52.25 516 GLN A C 1
ATOM 4144 O O . GLN A 1 516 ? 16.270 -60.220 3.411 1.00 52.25 516 GLN A O 1
ATOM 4149 N N . SER A 1 517 ? 18.408 -60.503 2.808 1.00 59.03 517 SER A N 1
ATOM 4150 C CA . SER A 1 517 ? 18.887 -59.316 3.540 1.00 59.03 517 SER A CA 1
ATOM 4151 C C . SER A 1 517 ? 18.374 -58.012 2.929 1.00 59.03 517 SER A C 1
ATOM 4153 O O . SER A 1 517 ? 18.030 -57.093 3.665 1.00 59.03 517 SER A O 1
ATOM 4155 N N . ASP A 1 518 ? 18.273 -57.950 1.599 1.00 65.69 518 ASP A N 1
ATOM 4156 C CA . ASP A 1 518 ? 17.788 -56.775 0.866 1.00 65.69 518 ASP A CA 1
ATOM 4157 C C . ASP A 1 518 ? 16.281 -56.563 1.051 1.00 65.69 518 ASP A C 1
ATOM 4159 O O . ASP A 1 518 ? 15.818 -55.430 1.193 1.00 65.69 518 ASP A O 1
ATOM 4163 N N . LEU A 1 519 ? 15.504 -57.649 1.096 1.00 69.81 519 LEU A N 1
ATOM 4164 C CA . LEU A 1 519 ? 14.068 -57.604 1.380 1.00 69.81 519 LEU A CA 1
ATOM 4165 C C . LEU A 1 519 ? 13.782 -57.189 2.826 1.00 69.81 519 LEU A C 1
ATOM 4167 O O . LEU A 1 519 ? 12.951 -56.309 3.045 1.00 69.81 519 LEU A O 1
ATOM 4171 N N . THR A 1 520 ? 14.503 -57.744 3.801 1.00 72.88 520 THR A N 1
ATOM 4172 C CA . THR A 1 520 ? 14.364 -57.351 5.211 1.00 72.88 520 THR A CA 1
ATOM 4173 C C . THR A 1 520 ? 14.818 -55.906 5.441 1.00 72.88 520 THR A C 1
ATOM 4175 O O . THR A 1 520 ? 14.152 -55.158 6.153 1.00 72.88 520 THR A O 1
ATOM 4178 N N . ALA A 1 521 ? 15.898 -55.462 4.785 1.00 76.12 521 ALA A N 1
ATOM 4179 C CA . ALA A 1 521 ? 16.336 -54.067 4.841 1.00 76.12 521 ALA A CA 1
ATOM 4180 C C . ALA A 1 521 ? 15.291 -53.109 4.245 1.00 76.12 521 ALA A C 1
ATOM 4182 O O . ALA A 1 521 ? 14.982 -52.085 4.856 1.00 76.12 521 ALA A O 1
ATOM 4183 N N . LYS A 1 522 ? 14.685 -53.459 3.100 1.00 79.75 522 LYS A N 1
ATOM 4184 C CA . LYS A 1 522 ? 13.589 -52.680 2.498 1.00 79.75 522 LYS A CA 1
ATOM 4185 C C . LYS A 1 522 ? 12.334 -52.656 3.367 1.00 79.75 522 LYS A C 1
ATOM 4187 O O . LYS A 1 522 ? 11.694 -51.611 3.457 1.00 79.75 522 LYS A O 1
ATOM 4192 N N . LEU A 1 523 ? 11.985 -53.766 4.018 1.00 79.19 523 LEU A N 1
ATOM 4193 C CA . LEU A 1 523 ? 10.848 -53.826 4.938 1.00 79.19 523 LEU A CA 1
ATOM 4194 C C . LEU A 1 523 ? 11.068 -52.899 6.142 1.00 79.19 523 LEU A C 1
ATOM 4196 O O . LEU A 1 523 ? 10.196 -52.090 6.454 1.00 79.19 523 LEU A O 1
ATOM 4200 N N . ASN A 1 524 ? 12.258 -52.941 6.747 1.00 77.69 524 ASN A N 1
ATOM 4201 C CA . ASN A 1 524 ? 12.628 -52.057 7.854 1.00 77.69 524 ASN A CA 1
ATOM 4202 C C . ASN A 1 524 ? 12.638 -50.581 7.428 1.00 77.69 524 ASN A C 1
ATOM 4204 O O . ASN A 1 524 ? 12.164 -49.716 8.162 1.00 77.69 524 ASN A O 1
ATOM 4208 N N . GLN A 1 525 ? 13.120 -50.282 6.216 1.00 85.69 525 GLN A N 1
ATOM 4209 C CA . GLN A 1 525 ? 13.080 -48.929 5.658 1.00 85.69 525 GLN A CA 1
ATOM 4210 C C . GLN A 1 525 ? 11.638 -48.444 5.448 1.00 85.69 525 GLN A C 1
ATOM 4212 O O . GLN A 1 525 ? 11.321 -47.295 5.750 1.00 85.69 525 GLN A O 1
ATOM 4217 N N . MET A 1 526 ? 10.749 -49.315 4.969 1.00 82.44 526 MET A N 1
ATOM 4218 C CA . MET A 1 526 ? 9.334 -48.998 4.780 1.00 82.44 526 MET A CA 1
ATOM 4219 C C . MET A 1 526 ? 8.620 -48.773 6.119 1.00 82.44 526 MET A C 1
ATOM 4221 O O . MET A 1 526 ? 7.863 -47.815 6.249 1.00 82.44 526 MET A O 1
ATOM 4225 N N . GLN A 1 527 ? 8.900 -49.598 7.131 1.00 82.94 527 GLN A N 1
ATOM 4226 C CA . GLN A 1 527 ? 8.365 -49.425 8.484 1.00 82.94 527 GLN A CA 1
ATOM 4227 C C . GLN A 1 527 ? 8.833 -48.111 9.122 1.00 82.94 527 GLN A C 1
ATOM 4229 O O . GLN A 1 527 ? 8.021 -47.402 9.717 1.00 82.94 527 GLN A O 1
ATOM 4234 N N . GLU A 1 528 ? 10.102 -47.728 8.947 1.00 85.38 528 GLU A N 1
ATOM 4235 C CA . GLU A 1 528 ? 10.596 -46.439 9.444 1.00 85.38 528 GLU A CA 1
ATOM 4236 C C . GLU A 1 528 ? 9.965 -45.258 8.692 1.00 85.38 528 GLU A C 1
ATOM 4238 O O . GLU A 1 528 ? 9.5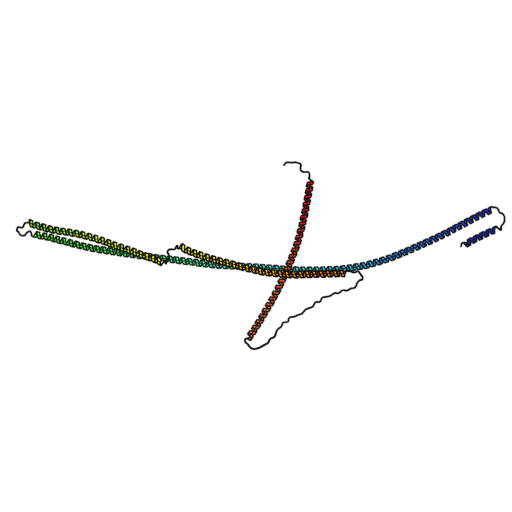95 -44.268 9.323 1.00 85.38 528 GLU A O 1
ATOM 4243 N N . LEU A 1 529 ? 9.745 -45.365 7.376 1.00 84.56 529 LEU A N 1
ATOM 4244 C CA . LEU A 1 529 ? 9.013 -44.346 6.615 1.00 84.56 529 LEU A CA 1
ATOM 4245 C C . LEU A 1 529 ? 7.561 -44.203 7.087 1.00 84.56 529 LEU A C 1
ATOM 4247 O O . LEU A 1 529 ? 7.082 -43.081 7.246 1.00 84.56 529 LEU A O 1
ATOM 4251 N N . VAL A 1 530 ? 6.867 -45.310 7.368 1.00 82.62 530 VAL A N 1
ATOM 4252 C CA . VAL A 1 530 ? 5.507 -45.286 7.937 1.00 82.62 530 VAL A CA 1
ATOM 4253 C C . VAL A 1 530 ? 5.512 -44.639 9.322 1.00 82.62 530 VAL A C 1
ATOM 4255 O O . VAL A 1 530 ? 4.673 -43.788 9.611 1.00 82.62 530 VAL A O 1
ATOM 4258 N N . ARG A 1 531 ? 6.496 -44.963 10.167 1.00 86.75 531 ARG A N 1
ATOM 4259 C CA . ARG A 1 531 ? 6.640 -44.355 11.495 1.00 86.75 531 ARG A CA 1
ATOM 4260 C C . ARG A 1 531 ? 6.895 -42.848 11.409 1.00 86.75 531 ARG A C 1
ATOM 4262 O O . ARG A 1 531 ? 6.310 -42.077 12.171 1.00 86.75 531 ARG A O 1
ATOM 4269 N N . GLN A 1 532 ? 7.741 -42.416 10.475 1.00 85.31 532 GLN A N 1
ATOM 4270 C CA . GLN A 1 532 ? 8.006 -40.999 10.218 1.00 85.31 532 GLN A CA 1
ATOM 4271 C C . GLN A 1 532 ? 6.766 -40.282 9.683 1.00 85.31 532 GLN A C 1
ATOM 4273 O O . GLN A 1 532 ? 6.440 -39.207 10.186 1.00 85.31 532 GLN A O 1
ATOM 4278 N N . LYS A 1 533 ? 6.038 -40.894 8.742 1.00 87.06 533 LYS A N 1
ATOM 4279 C CA . LYS A 1 533 ? 4.768 -40.371 8.227 1.00 87.06 533 LYS A CA 1
ATOM 4280 C C . LYS A 1 533 ? 3.759 -40.173 9.359 1.00 87.06 533 LYS A C 1
ATOM 4282 O O . LYS A 1 533 ? 3.266 -39.064 9.525 1.00 87.06 533 LYS A O 1
ATOM 4287 N N . ASN A 1 534 ? 3.528 -41.191 10.188 1.00 86.31 534 ASN A N 1
ATOM 4288 C CA . ASN A 1 534 ? 2.586 -41.105 11.308 1.00 86.31 534 ASN A CA 1
ATOM 4289 C C . ASN A 1 534 ? 2.998 -40.017 12.312 1.00 86.31 534 ASN A C 1
ATOM 4291 O O . ASN A 1 534 ? 2.158 -39.277 12.814 1.00 86.31 534 ASN A O 1
ATOM 4295 N N . LYS A 1 535 ? 4.303 -39.852 12.569 1.00 88.56 535 LYS A N 1
ATOM 4296 C CA . LYS A 1 535 ? 4.810 -38.770 13.427 1.00 88.56 535 LYS A CA 1
ATOM 4297 C C . LYS A 1 535 ? 4.529 -37.382 12.842 1.00 88.56 535 LYS A C 1
ATOM 4299 O O . LYS A 1 535 ? 4.238 -36.458 13.598 1.00 88.56 535 LYS A O 1
ATOM 4304 N N . VAL A 1 536 ? 4.645 -37.219 11.525 1.00 89.25 536 VAL A N 1
ATOM 4305 C CA . VAL A 1 536 ? 4.298 -35.965 10.837 1.00 89.25 536 VAL A CA 1
ATOM 4306 C C . VAL A 1 536 ? 2.787 -35.738 10.865 1.00 89.25 536 VAL A C 1
ATOM 4308 O O . VAL A 1 536 ? 2.357 -34.630 11.153 1.00 89.25 536 VAL A O 1
ATOM 4311 N N . GLU A 1 537 ? 1.987 -36.778 10.652 1.00 84.94 537 GLU A N 1
ATOM 4312 C CA . GLU A 1 537 ? 0.522 -36.713 10.634 1.00 84.94 537 GLU A CA 1
ATOM 4313 C C . GLU A 1 537 ? -0.069 -36.334 12.000 1.00 84.94 537 GLU A C 1
ATOM 4315 O O . GLU A 1 537 ? -0.948 -35.476 12.073 1.00 84.94 537 GLU A O 1
ATOM 4320 N N . VAL A 1 538 ? 0.488 -36.869 13.093 1.00 88.94 538 VAL A N 1
ATOM 4321 C CA . VAL A 1 538 ? 0.129 -36.467 14.464 1.00 88.94 538 VAL A CA 1
ATOM 4322 C C . VAL A 1 538 ? 0.511 -35.010 14.724 1.00 88.94 538 VAL A C 1
ATOM 4324 O O . VAL A 1 538 ? -0.291 -34.255 15.266 1.00 88.94 538 VAL A O 1
ATOM 4327 N N . LYS A 1 539 ? 1.706 -34.576 14.299 1.00 88.12 539 LYS A N 1
ATOM 4328 C CA . LYS A 1 539 ? 2.120 -33.169 14.433 1.00 88.12 539 LYS A CA 1
ATOM 4329 C C . LYS A 1 539 ? 1.222 -32.224 13.638 1.00 88.12 539 LYS A C 1
ATOM 4331 O O . LYS A 1 539 ? 0.882 -31.163 14.144 1.00 88.12 539 LYS A O 1
ATOM 4336 N N . LEU A 1 540 ? 0.838 -32.609 12.423 1.00 85.94 540 LEU A N 1
ATOM 4337 C CA . LEU A 1 540 ? -0.038 -31.810 11.573 1.00 85.94 540 LEU A CA 1
ATOM 4338 C C . LEU A 1 540 ? -1.453 -31.738 12.160 1.00 85.94 540 LEU A C 1
ATOM 4340 O O . LEU A 1 540 ? -2.047 -30.667 12.196 1.00 85.94 540 LEU A O 1
ATOM 4344 N N . SER A 1 541 ? -1.961 -32.855 12.687 1.00 85.38 541 SER A N 1
ATOM 4345 C CA . SER A 1 541 ? -3.250 -32.906 13.389 1.00 85.38 541 SER A CA 1
ATOM 4346 C C . SER A 1 541 ? -3.252 -32.019 14.633 1.00 85.38 541 SER A C 1
ATOM 4348 O O . SER A 1 541 ? -4.203 -31.270 14.844 1.00 85.38 541 SER A O 1
ATOM 4350 N N . GLN A 1 542 ? -2.163 -32.040 15.409 1.00 89.50 542 GLN A N 1
ATOM 4351 C CA . GLN A 1 542 ? -2.001 -31.164 16.567 1.00 89.50 542 GLN A CA 1
ATOM 4352 C C . GLN A 1 542 ? -1.974 -29.691 16.150 1.00 89.50 542 GLN A C 1
ATOM 4354 O O . GLN A 1 542 ? -2.720 -28.891 16.701 1.00 89.50 542 GLN A O 1
ATOM 4359 N N . GLN A 1 543 ? -1.189 -29.342 15.124 1.00 87.25 543 GLN A N 1
ATOM 4360 C CA . GLN A 1 543 ? -1.145 -27.975 14.599 1.00 87.25 543 GLN A CA 1
ATOM 4361 C C . GLN A 1 543 ? -2.523 -27.505 14.121 1.00 87.25 543 GLN A C 1
ATOM 4363 O O . GLN A 1 543 ? -2.934 -26.395 14.449 1.00 87.25 543 GLN A O 1
ATOM 4368 N N . LEU A 1 544 ? -3.272 -28.343 13.398 1.00 87.50 544 LEU A N 1
ATOM 4369 C CA . LEU A 1 544 ? -4.630 -28.015 12.955 1.00 87.50 544 LEU A CA 1
ATOM 4370 C C . LEU A 1 544 ? -5.586 -27.801 14.134 1.00 87.50 544 LEU A C 1
ATOM 4372 O O . LEU A 1 544 ? -6.414 -26.892 14.087 1.00 87.50 544 LEU A O 1
ATOM 4376 N N . GLN A 1 545 ? -5.471 -28.606 15.191 1.00 89.06 545 GLN A N 1
ATOM 4377 C CA . GLN A 1 545 ? -6.281 -28.445 16.395 1.00 89.06 545 GLN A CA 1
ATOM 4378 C C . GLN A 1 545 ? -5.940 -27.149 17.142 1.00 89.06 545 GLN A C 1
ATOM 4380 O O . GLN A 1 545 ? -6.854 -26.444 17.572 1.00 89.06 545 GLN A O 1
ATOM 4385 N N . ASP A 1 546 ? -4.656 -26.810 17.251 1.00 88.31 546 ASP A N 1
ATOM 4386 C CA . ASP A 1 546 ? -4.197 -25.572 17.884 1.00 88.31 546 ASP A CA 1
ATOM 4387 C C . ASP A 1 546 ? -4.657 -24.345 17.080 1.00 88.31 546 ASP A C 1
ATOM 4389 O O . ASP A 1 546 ? -5.265 -23.436 17.641 1.00 88.31 546 ASP A O 1
ATOM 4393 N N . THR A 1 547 ? -4.508 -24.378 15.749 1.00 84.94 547 THR A N 1
ATOM 4394 C CA . THR A 1 547 ? -4.980 -23.301 14.855 1.00 84.94 547 THR A CA 1
ATOM 4395 C C . THR A 1 547 ? -6.500 -23.129 14.944 1.00 84.94 547 THR A C 1
ATOM 4397 O O . THR A 1 547 ? -7.013 -22.012 14.926 1.00 84.94 547 THR A O 1
ATOM 4400 N N . LYS A 1 548 ? -7.251 -24.235 15.061 1.00 87.19 548 LYS A N 1
ATOM 4401 C CA . LYS A 1 548 ? -8.708 -24.187 15.228 1.00 87.19 548 LYS A CA 1
ATOM 4402 C C . LYS A 1 548 ? -9.096 -23.505 16.542 1.00 87.19 548 LYS A C 1
ATOM 4404 O O . LYS A 1 548 ? -9.987 -22.663 16.524 1.00 87.19 548 LYS A O 1
ATOM 4409 N N . LYS A 1 549 ? -8.426 -23.839 17.650 1.00 90.12 549 LYS A N 1
ATOM 4410 C CA . LYS A 1 549 ? -8.661 -23.201 18.957 1.00 90.12 549 LYS A CA 1
ATOM 4411 C C . LYS A 1 549 ? -8.340 -21.710 18.931 1.00 90.12 549 LYS A C 1
ATOM 4413 O O . LYS A 1 549 ? -9.081 -20.920 19.505 1.00 90.12 549 LYS A O 1
ATOM 4418 N N . GLU A 1 550 ? -7.259 -21.325 18.261 1.00 88.06 550 GLU A N 1
ATOM 4419 C CA . GLU A 1 550 ? -6.856 -19.923 18.139 1.00 88.06 550 GLU A CA 1
ATOM 4420 C C . GLU A 1 550 ? -7.889 -19.110 17.344 1.00 88.06 550 GLU A C 1
ATOM 4422 O O . GLU A 1 550 ? -8.346 -18.071 17.817 1.00 88.06 550 GLU A O 1
ATOM 4427 N N . LEU A 1 551 ? -8.382 -19.649 16.223 1.00 83.44 551 LEU A N 1
ATOM 4428 C CA . LEU A 1 551 ? -9.476 -19.044 15.451 1.00 83.44 551 LEU A CA 1
ATOM 4429 C C . LEU A 1 551 ? -10.791 -18.939 16.236 1.00 83.44 551 LEU A C 1
ATOM 4431 O O . LEU A 1 551 ? -11.567 -18.004 16.036 1.00 83.44 551 LEU A O 1
ATOM 4435 N N . GLU A 1 552 ? -11.089 -19.914 17.091 1.00 87.06 552 GLU A N 1
ATOM 4436 C CA . GLU A 1 552 ? -12.291 -19.908 17.929 1.00 87.06 552 GLU A CA 1
ATOM 4437 C C . GLU A 1 552 ? -12.198 -18.820 19.007 1.00 87.06 552 GLU A C 1
ATOM 4439 O O . GLU A 1 552 ? -13.136 -18.037 19.172 1.00 87.06 552 GLU A O 1
ATOM 4444 N N . LYS A 1 553 ? -11.016 -18.664 19.615 1.00 90.56 553 LYS A N 1
ATOM 4445 C CA . LYS A 1 553 ? -10.708 -17.581 20.555 1.00 90.56 553 LYS A CA 1
ATOM 4446 C C . LYS A 1 553 ? -10.771 -16.196 19.899 1.00 90.56 553 LYS A C 1
ATOM 4448 O O . LYS A 1 553 ? -11.354 -15.279 20.472 1.00 90.56 553 LYS A O 1
ATOM 4453 N N . GLU A 1 554 ? -10.231 -16.031 18.689 1.00 84.81 554 GLU A N 1
ATOM 4454 C CA . GLU A 1 554 ? -10.345 -14.771 17.934 1.00 84.81 554 GLU A CA 1
ATOM 4455 C C . GLU A 1 554 ? -11.806 -14.420 17.624 1.00 84.81 554 GLU A C 1
ATOM 4457 O O . GLU A 1 554 ? -12.216 -13.267 17.757 1.00 84.81 554 GLU A O 1
ATOM 4462 N N . ARG A 1 555 ? -12.629 -15.413 17.262 1.00 85.00 555 ARG A N 1
ATOM 4463 C CA . ARG A 1 555 ? -14.067 -15.209 17.024 1.00 85.00 555 ARG A CA 1
ATOM 4464 C C . ARG A 1 555 ? -14.821 -14.789 18.280 1.00 85.00 555 ARG A C 1
ATOM 4466 O O . ARG A 1 555 ? -15.760 -14.002 18.182 1.00 85.00 555 ARG A O 1
ATOM 4473 N N . GLU A 1 556 ? -14.477 -15.340 19.437 1.00 87.50 556 GLU A N 1
ATOM 4474 C CA . GLU A 1 556 ? -15.055 -14.927 20.719 1.00 87.50 556 GLU A CA 1
ATOM 4475 C C . GLU A 1 556 ? -14.628 -13.508 21.094 1.00 87.50 556 GLU A C 1
ATOM 4477 O O . GLU A 1 556 ? -15.492 -12.690 21.407 1.00 87.50 556 GLU A O 1
ATOM 4482 N N . SER A 1 557 ? -13.342 -13.179 20.941 1.00 87.12 557 SER A N 1
ATOM 4483 C CA . SER A 1 557 ? -12.823 -11.823 21.158 1.00 87.12 557 SER A CA 1
ATOM 4484 C C . SER A 1 557 ? -13.526 -10.797 20.267 1.00 87.12 557 SER A C 1
ATOM 4486 O O . SER A 1 557 ? -13.975 -9.763 20.750 1.00 87.12 557 SER A O 1
ATOM 4488 N N . PHE A 1 558 ? -13.695 -11.100 18.978 1.00 83.56 558 PHE A N 1
ATOM 4489 C CA . PHE A 1 558 ? -14.370 -10.205 18.037 1.00 83.56 558 PHE A CA 1
ATOM 4490 C C . PHE A 1 558 ? -15.856 -10.011 18.377 1.00 83.56 558 PHE A C 1
ATOM 4492 O O . PHE A 1 558 ? -16.394 -8.913 18.246 1.00 83.56 558 PHE A O 1
ATOM 4499 N N . ARG A 1 559 ? -16.536 -11.065 18.854 1.00 87.69 559 ARG A N 1
ATOM 4500 C CA . ARG A 1 559 ? -17.923 -10.962 19.341 1.00 87.69 559 ARG A CA 1
ATOM 4501 C C . ARG A 1 559 ? -18.022 -10.100 20.601 1.00 87.69 559 ARG A C 1
ATOM 4503 O O . ARG A 1 559 ? -18.939 -9.287 20.695 1.00 87.69 559 ARG A O 1
ATOM 4510 N N . ALA A 1 560 ? -17.086 -10.248 21.537 1.00 88.25 560 ALA A N 1
ATOM 4511 C CA . ALA A 1 560 ? -17.026 -9.420 22.738 1.00 88.25 560 ALA A CA 1
ATOM 4512 C C . ALA A 1 560 ? -16.776 -7.941 22.395 1.00 88.25 560 ALA A C 1
ATOM 4514 O O . ALA A 1 560 ? -17.484 -7.072 22.899 1.00 88.25 560 ALA A O 1
ATOM 4515 N N . GLU A 1 561 ? -15.850 -7.660 21.474 1.00 88.56 561 GLU A N 1
ATOM 4516 C CA . GLU A 1 561 ? -15.534 -6.300 21.024 1.00 88.56 561 GLU A CA 1
ATOM 4517 C C . GLU A 1 561 ? -16.723 -5.627 20.318 1.00 88.56 561 GLU A C 1
ATOM 4519 O O . GLU A 1 561 ? -17.020 -4.460 20.578 1.00 88.56 561 GLU A O 1
ATOM 4524 N N . ILE A 1 562 ? -17.461 -6.360 19.472 1.00 87.25 562 ILE A N 1
ATOM 4525 C CA . ILE A 1 562 ? -18.700 -5.851 18.862 1.00 87.25 562 ILE A CA 1
ATOM 4526 C C . ILE A 1 562 ? -19.733 -5.513 19.938 1.00 87.25 562 ILE A C 1
ATOM 4528 O O . ILE A 1 562 ? -20.283 -4.412 19.924 1.00 87.25 562 ILE A O 1
ATOM 4532 N N . ASN A 1 563 ? -19.968 -6.417 20.890 1.00 88.06 563 ASN A N 1
ATOM 4533 C CA . ASN A 1 563 ? -20.930 -6.181 21.966 1.00 88.06 563 ASN A CA 1
ATOM 4534 C C . ASN A 1 563 ? -20.543 -4.964 22.820 1.00 88.06 563 ASN A C 1
ATOM 4536 O O . ASN A 1 563 ? -21.407 -4.166 23.187 1.00 88.06 563 ASN A O 1
ATOM 4540 N N . GLU A 1 564 ? -19.255 -4.787 23.121 1.00 90.81 564 GLU A N 1
ATOM 4541 C CA . GLU A 1 564 ? -18.762 -3.620 23.853 1.00 90.81 564 GLU A CA 1
ATOM 4542 C C . GLU A 1 564 ? -18.918 -2.325 23.041 1.00 90.81 564 GLU A C 1
ATOM 4544 O O . GLU A 1 564 ? -19.327 -1.285 23.562 1.00 90.81 564 GLU A O 1
ATOM 4549 N N . ARG A 1 565 ? -18.650 -2.373 21.734 1.00 87.25 565 ARG A N 1
ATOM 4550 C CA . ARG A 1 565 ? -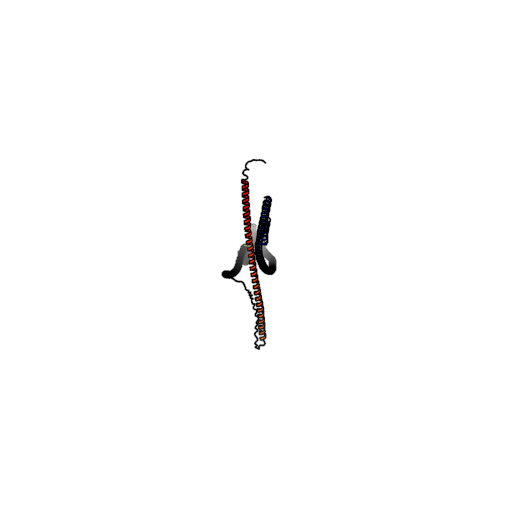18.865 -1.228 20.849 1.00 87.25 565 ARG A CA 1
ATOM 4551 C C . ARG A 1 565 ? -20.339 -0.833 20.792 1.00 87.25 565 ARG A C 1
ATOM 4553 O O . ARG A 1 565 ? -20.644 0.350 20.912 1.00 87.25 565 ARG A O 1
ATOM 4560 N N . GLU A 1 566 ? -21.244 -1.797 20.660 1.00 86.94 566 GLU A N 1
ATOM 4561 C CA . GLU A 1 566 ? -22.686 -1.544 20.632 1.00 86.94 566 GLU A CA 1
ATOM 4562 C C . GLU A 1 566 ? -23.215 -0.990 21.960 1.00 86.94 566 GLU A C 1
ATOM 4564 O O . GLU A 1 566 ? -24.104 -0.136 21.963 1.00 86.94 566 GLU A O 1
ATOM 4569 N N . THR A 1 567 ? -22.703 -1.459 23.103 1.00 87.62 567 THR A N 1
ATOM 4570 C CA . THR A 1 567 ? -23.104 -0.916 24.411 1.00 87.62 567 THR A CA 1
ATOM 4571 C C . THR A 1 567 ? -22.600 0.511 24.596 1.00 87.62 567 THR A C 1
ATOM 4573 O O . THR A 1 567 ? -23.374 1.367 25.030 1.00 87.62 567 THR A O 1
ATOM 4576 N N . ARG A 1 568 ? -21.355 0.805 24.195 1.00 89.12 568 ARG A N 1
ATOM 4577 C CA . ARG A 1 568 ? -20.816 2.176 24.178 1.00 89.12 568 ARG A CA 1
ATOM 4578 C C . ARG A 1 568 ? -21.613 3.088 23.247 1.00 89.12 568 ARG A C 1
ATOM 4580 O O . ARG A 1 568 ? -21.947 4.203 23.638 1.00 89.12 568 ARG A O 1
ATOM 4587 N N . GLU A 1 569 ? -21.963 2.625 22.049 1.00 87.25 569 GLU A N 1
ATOM 4588 C CA . GLU A 1 569 ? -22.772 3.392 21.094 1.00 87.25 569 GLU A CA 1
ATOM 4589 C C . GLU A 1 569 ? -24.171 3.684 21.651 1.00 87.25 569 GLU A C 1
ATOM 4591 O O . GLU A 1 569 ? -24.616 4.830 21.625 1.00 87.25 569 GLU A O 1
ATOM 4596 N N . ARG A 1 570 ? -24.825 2.692 22.272 1.00 91.00 570 ARG A N 1
ATOM 4597 C CA . ARG A 1 570 ? -26.101 2.897 22.977 1.00 91.00 570 ARG A CA 1
ATOM 4598 C C . ARG A 1 570 ? -25.985 3.917 24.112 1.00 91.00 570 ARG A C 1
ATOM 4600 O O . ARG A 1 570 ? -26.875 4.752 24.258 1.00 91.00 570 ARG A O 1
ATOM 4607 N N . ALA A 1 571 ? -24.910 3.882 24.898 1.00 89.94 571 ALA A N 1
ATOM 4608 C CA . ALA A 1 571 ? -24.686 4.852 25.971 1.00 89.94 571 ALA A CA 1
ATOM 4609 C C . ALA A 1 571 ? -24.491 6.280 25.429 1.00 89.94 571 ALA A C 1
ATOM 4611 O O . ALA A 1 571 ? -25.076 7.228 25.957 1.00 89.94 571 ALA A O 1
ATOM 4612 N N . LEU A 1 572 ? -23.728 6.434 24.342 1.00 90.44 572 LEU A N 1
ATOM 4613 C CA . LEU A 1 572 ? -23.533 7.723 23.671 1.00 90.44 572 LEU A CA 1
ATOM 4614 C C . LEU A 1 572 ? -24.830 8.257 23.054 1.00 90.44 572 LEU A C 1
ATOM 4616 O O . LEU A 1 572 ? -25.115 9.445 23.180 1.00 90.44 572 LEU A O 1
ATOM 4620 N N . GLU A 1 573 ? -25.641 7.394 22.442 1.00 91.75 573 GLU A N 1
ATOM 4621 C CA . GLU A 1 573 ? -26.950 7.747 21.882 1.00 91.75 573 GLU A CA 1
ATOM 4622 C C . GLU A 1 573 ? -27.907 8.260 22.976 1.00 91.75 573 GLU A C 1
ATOM 4624 O O . GLU A 1 573 ? -28.591 9.269 22.790 1.00 91.75 573 GLU A O 1
ATOM 4629 N N . VAL A 1 574 ? -27.920 7.617 24.150 1.00 91.06 574 VAL A N 1
ATOM 4630 C CA . VAL A 1 574 ? -28.691 8.086 25.315 1.00 91.06 574 VAL A CA 1
ATOM 4631 C C . VAL A 1 574 ? -28.174 9.439 25.808 1.00 91.06 574 VAL A C 1
ATOM 4633 O O . VAL A 1 574 ? -28.974 10.354 26.010 1.00 91.06 574 VAL A O 1
ATOM 4636 N N . GLY A 1 575 ? -26.853 9.600 25.944 1.00 89.19 575 GLY A N 1
ATOM 4637 C CA . GLY A 1 575 ? -26.241 10.870 26.350 1.00 89.19 575 GLY A CA 1
ATOM 4638 C C . GLY A 1 575 ? -26.548 12.010 25.374 1.00 89.19 575 GLY A C 1
ATOM 4639 O O . GLY A 1 575 ? -26.909 13.108 25.794 1.00 89.19 575 GLY A O 1
ATOM 4640 N N . LYS A 1 576 ? -26.499 11.736 24.067 1.00 91.06 576 LYS A N 1
ATOM 4641 C CA . LYS A 1 576 ? -26.874 12.684 23.013 1.00 91.06 576 LYS A CA 1
ATOM 4642 C C . LYS A 1 576 ? -28.332 13.125 23.148 1.00 91.06 576 LYS A C 1
ATOM 4644 O O . LYS A 1 576 ? -28.589 14.324 23.167 1.00 91.06 576 LYS A O 1
ATOM 4649 N N . ARG A 1 577 ? -29.273 12.186 23.311 1.00 90.19 577 ARG A N 1
ATOM 4650 C CA . ARG A 1 577 ? -30.699 12.517 23.511 1.00 90.19 577 ARG A CA 1
ATOM 4651 C C . ARG A 1 577 ? -30.929 13.347 24.770 1.00 90.19 577 ARG A C 1
ATOM 4653 O O . ARG A 1 577 ? -31.765 14.245 24.765 1.00 90.19 577 ARG A O 1
ATOM 4660 N N . GLN A 1 578 ? -30.188 13.071 25.842 1.00 91.00 578 GLN A N 1
ATOM 4661 C CA . GLN A 1 578 ? -30.275 13.851 27.074 1.00 91.00 578 GLN A CA 1
ATOM 4662 C C . GLN A 1 578 ? -29.770 15.288 26.876 1.00 91.00 578 GLN A C 1
ATOM 4664 O O . GLN A 1 578 ? -30.399 16.223 27.368 1.00 91.00 578 GLN A O 1
ATOM 4669 N N . LEU A 1 579 ? -28.682 15.476 26.124 1.00 90.56 579 LEU A N 1
ATOM 4670 C CA . LEU A 1 579 ? -28.171 16.803 25.767 1.00 90.56 579 LEU A CA 1
ATOM 4671 C C . LEU A 1 579 ? -29.122 17.559 24.832 1.00 90.56 579 LEU A C 1
ATOM 4673 O O . LEU A 1 579 ? -29.358 18.743 25.046 1.00 90.56 579 LEU A O 1
ATOM 4677 N N . GLU A 1 580 ? -29.714 16.891 23.840 1.00 90.19 580 GLU A N 1
ATOM 4678 C CA . GLU A 1 580 ? -30.738 17.485 22.966 1.00 90.19 580 GLU A CA 1
ATOM 4679 C C . GLU A 1 580 ? -31.971 17.933 23.767 1.00 90.19 580 GLU A C 1
ATOM 4681 O O . GLU A 1 580 ? -32.487 19.032 23.555 1.00 90.19 580 GLU A O 1
ATOM 4686 N N . ALA A 1 581 ? -32.411 17.129 24.741 1.00 90.25 581 ALA A N 1
ATOM 4687 C CA . ALA A 1 581 ? -33.501 17.500 25.640 1.00 90.25 581 ALA A CA 1
ATOM 4688 C C . ALA A 1 581 ? -33.143 18.721 26.505 1.00 90.25 581 ALA A C 1
ATOM 4690 O O . ALA A 1 581 ? -33.949 19.642 26.613 1.00 90.25 581 ALA A O 1
ATOM 4691 N N . GLN A 1 582 ? -31.931 18.769 27.073 1.00 89.25 582 GLN A N 1
ATOM 4692 C CA . GLN A 1 582 ? -31.460 19.933 27.836 1.00 89.25 582 GLN A CA 1
ATOM 4693 C C . GLN A 1 582 ? -31.374 21.193 26.969 1.00 89.25 582 GLN A C 1
ATOM 4695 O O . GLN A 1 582 ? -31.796 22.258 27.408 1.00 89.25 582 GLN A O 1
ATOM 4700 N N . LEU A 1 583 ? -30.885 21.076 25.732 1.00 90.12 583 LEU A N 1
ATOM 4701 C CA . LEU A 1 583 ? -30.816 22.197 24.796 1.00 90.12 583 LEU A CA 1
ATOM 4702 C C . LEU A 1 583 ? -32.213 22.735 24.469 1.00 90.12 583 LEU A C 1
ATOM 4704 O O . LEU A 1 583 ? -32.423 23.941 24.482 1.00 90.12 583 LEU A O 1
ATOM 4708 N N . THR A 1 584 ? -33.183 21.840 24.269 1.00 89.00 584 THR A N 1
ATOM 4709 C CA . THR A 1 584 ? -34.581 22.221 24.017 1.00 89.00 584 THR A CA 1
ATOM 4710 C C . THR A 1 584 ? -35.183 22.979 25.205 1.00 89.00 584 THR A C 1
ATOM 4712 O O . THR A 1 584 ? -35.913 23.949 25.008 1.00 89.00 584 THR A O 1
ATOM 4715 N N . VAL A 1 585 ? -34.861 22.569 26.438 1.00 89.25 585 VAL A N 1
ATOM 4716 C CA . VAL A 1 585 ? -35.290 23.275 27.658 1.00 89.25 585 VAL A CA 1
ATOM 4717 C C . VAL A 1 585 ? -34.662 24.666 27.724 1.00 89.25 585 VAL A C 1
ATOM 4719 O O . VAL A 1 585 ? -35.388 25.643 27.881 1.00 89.25 585 VAL A O 1
ATOM 4722 N N . VAL A 1 586 ? -33.349 24.781 27.515 1.00 88.94 586 VAL A N 1
ATOM 4723 C CA . VAL A 1 586 ? -32.649 26.079 27.510 1.00 88.94 586 VAL A CA 1
ATOM 4724 C C . VAL A 1 586 ? -33.197 27.010 26.427 1.00 88.94 586 VAL A C 1
ATOM 4726 O O . VAL A 1 586 ? -33.397 28.197 26.678 1.00 88.94 586 VAL A O 1
ATOM 4729 N N . ASP A 1 587 ? -33.483 26.490 25.233 1.00 87.44 587 ASP A N 1
ATOM 4730 C CA . ASP A 1 587 ? -34.105 27.273 24.166 1.00 87.44 587 ASP A CA 1
ATOM 4731 C C . ASP A 1 587 ? -35.494 27.765 24.589 1.00 87.44 587 ASP A C 1
ATOM 4733 O O . ASP A 1 587 ? -35.796 28.944 24.412 1.00 87.44 587 ASP A O 1
ATOM 4737 N N . SER A 1 588 ? -36.319 26.910 25.205 1.00 86.00 588 SER A N 1
ATOM 4738 C CA . SER A 1 588 ? -37.635 27.322 25.710 1.00 86.00 588 SER A CA 1
ATOM 4739 C C . SER A 1 588 ? -37.546 28.397 26.800 1.00 86.00 588 SER A C 1
ATOM 4741 O O . SER A 1 588 ? -38.234 29.410 26.699 1.00 86.00 588 SER A O 1
ATOM 4743 N N . GLU A 1 589 ? -36.632 28.252 27.763 1.00 87.38 589 GLU A N 1
ATOM 4744 C CA . GLU A 1 589 ? -36.394 29.237 28.827 1.00 87.38 589 GLU A CA 1
ATOM 4745 C C . GLU A 1 589 ? -35.882 30.572 28.260 1.00 87.38 589 GLU A C 1
ATOM 4747 O O . GLU A 1 589 ? -36.273 31.648 28.723 1.00 87.38 589 GLU A O 1
ATOM 4752 N N . ASN A 1 590 ? -35.047 30.530 27.217 1.00 87.50 590 ASN A N 1
ATOM 4753 C CA . ASN A 1 590 ? -34.586 31.724 26.509 1.00 87.50 590 ASN A CA 1
ATOM 4754 C C . ASN A 1 590 ? -35.726 32.423 25.759 1.00 87.50 590 ASN A C 1
ATOM 4756 O O . ASN A 1 590 ? -35.816 33.651 25.800 1.00 87.50 590 ASN A O 1
ATOM 4760 N N . TYR A 1 591 ? -36.599 31.672 25.080 1.00 87.06 591 TYR A N 1
ATOM 4761 C CA . TYR A 1 591 ? -37.776 32.234 24.413 1.00 87.06 591 TYR A CA 1
ATOM 4762 C C . TYR A 1 591 ? -38.741 32.876 25.415 1.00 87.06 591 TYR A C 1
ATOM 4764 O O . TYR A 1 591 ? -39.209 33.989 25.171 1.00 87.06 591 TYR A O 1
ATOM 4772 N N . GLU A 1 592 ? -38.993 32.225 26.551 1.00 85.06 592 GLU A N 1
ATOM 4773 C CA . GLU A 1 592 ? -39.810 32.775 27.638 1.00 85.06 592 GLU A CA 1
ATOM 4774 C C . GLU A 1 592 ? -39.182 34.049 28.217 1.00 85.06 592 GLU A C 1
ATOM 4776 O O . GLU A 1 592 ? -39.855 35.073 28.326 1.00 85.06 592 GLU A O 1
ATOM 4781 N N . SER A 1 593 ? -37.870 34.040 28.474 1.00 85.75 593 SER A N 1
ATOM 4782 C CA . SER A 1 593 ? -37.131 35.215 28.958 1.00 85.75 593 SER A CA 1
ATOM 4783 C C . SER A 1 593 ? -37.185 36.386 27.968 1.00 85.75 593 SER A C 1
ATOM 4785 O O . SER A 1 593 ? -37.362 37.539 28.363 1.00 85.75 593 SER A O 1
ATOM 4787 N N . LEU A 1 594 ? -37.063 36.112 26.665 1.00 86.94 594 LEU A N 1
ATOM 4788 C CA . LEU A 1 594 ? -37.202 37.122 25.611 1.00 86.94 594 LEU A CA 1
ATOM 4789 C C . LEU A 1 594 ? -38.629 37.671 25.530 1.00 86.94 594 LEU A C 1
ATOM 4791 O O . LEU A 1 594 ? -38.811 38.870 25.321 1.00 86.94 594 LEU A O 1
ATOM 4795 N N . GLN A 1 595 ? -39.638 36.820 25.714 1.00 87.38 595 GLN A N 1
ATOM 4796 C CA . GLN A 1 595 ? -41.036 37.235 25.732 1.00 87.38 595 GLN A CA 1
ATOM 4797 C C . GLN A 1 595 ? -41.353 38.099 26.962 1.00 87.38 595 GLN A C 1
ATOM 4799 O O . GLN A 1 595 ? -42.033 39.119 26.834 1.00 87.38 595 GLN A O 1
ATOM 4804 N N . GLU A 1 596 ? -40.823 37.752 28.136 1.00 87.94 596 GLU A N 1
ATOM 4805 C CA . GLU A 1 596 ? -40.926 38.582 29.339 1.00 87.94 596 GLU A CA 1
ATOM 4806 C C . GLU A 1 596 ? -40.236 39.937 29.158 1.00 87.94 596 GLU A C 1
ATOM 4808 O O . GLU A 1 596 ? -40.812 40.970 29.505 1.00 87.94 596 GLU A O 1
ATOM 4813 N N . LEU A 1 597 ? -39.038 39.960 28.563 1.00 86.94 597 LEU A N 1
ATOM 4814 C CA . LEU A 1 597 ? -38.336 41.201 28.233 1.00 86.94 597 LEU A CA 1
ATOM 4815 C C . LEU A 1 597 ? -39.136 42.070 27.257 1.00 86.94 597 LEU A C 1
ATOM 4817 O O . LEU A 1 597 ? -39.248 43.275 27.481 1.00 86.94 597 LEU A O 1
ATOM 4821 N N . ALA A 1 598 ? -39.735 41.476 26.223 1.00 85.62 598 ALA A N 1
ATOM 4822 C CA . ALA A 1 598 ? -40.582 42.193 25.273 1.00 85.62 598 ALA A CA 1
ATOM 4823 C C . ALA A 1 598 ? -41.813 42.810 25.959 1.00 85.62 598 ALA A C 1
ATOM 4825 O O . ALA A 1 598 ? -42.105 43.985 25.753 1.00 85.62 598 ALA A O 1
ATOM 4826 N N . LEU A 1 599 ? -42.482 42.062 26.843 1.00 87.81 599 LEU A N 1
ATOM 4827 C CA . LEU A 1 599 ? -43.614 42.566 27.631 1.00 87.81 599 LEU A CA 1
ATOM 4828 C C . LEU A 1 599 ? -43.201 43.679 28.605 1.00 87.81 599 LEU A C 1
ATOM 4830 O O . LEU A 1 599 ? -43.959 44.621 28.841 1.00 87.81 599 LEU A O 1
ATOM 4834 N N . LEU A 1 600 ? -42.011 43.588 29.202 1.00 86.81 600 LEU A N 1
ATOM 4835 C CA . LEU A 1 600 ? -41.472 44.647 30.057 1.00 86.81 600 LEU A CA 1
ATOM 4836 C C . LEU A 1 600 ? -41.135 45.907 29.253 1.00 86.81 600 LEU A C 1
ATOM 4838 O O . LEU A 1 600 ? -41.380 47.011 29.741 1.00 86.81 600 LEU A O 1
ATOM 4842 N N . GLN A 1 601 ? -40.617 45.752 28.034 1.00 84.06 601 GLN A N 1
ATOM 4843 C CA . GLN A 1 601 ? -40.339 46.859 27.126 1.00 84.06 601 GLN A CA 1
ATOM 4844 C C . GLN A 1 601 ? -41.633 47.537 26.650 1.00 84.06 601 GLN A C 1
ATOM 4846 O O . GLN A 1 601 ? -41.733 48.757 26.739 1.00 84.06 601 GLN A O 1
ATOM 4851 N N . GLU A 1 602 ? -42.656 46.766 26.276 1.00 83.44 602 GLU A N 1
ATOM 4852 C CA . GLU A 1 602 ? -43.989 47.279 25.927 1.00 83.44 602 GLU A CA 1
ATOM 4853 C C . GLU A 1 602 ? -44.610 48.062 27.097 1.00 83.44 602 GLU A C 1
ATOM 4855 O O . GLU A 1 602 ? -45.046 49.199 26.930 1.00 83.44 602 GLU A O 1
ATOM 4860 N N . ARG A 1 603 ? -44.544 47.534 28.329 1.00 84.19 603 ARG A N 1
ATOM 4861 C CA . ARG A 1 603 ? -45.008 48.261 29.529 1.00 84.19 603 ARG A CA 1
ATOM 4862 C C . ARG A 1 603 ? -44.206 49.529 29.827 1.00 84.19 603 ARG A C 1
ATOM 4864 O O . ARG A 1 603 ? -44.744 50.458 30.433 1.00 84.19 603 ARG A O 1
ATOM 4871 N N . LEU A 1 604 ? -42.915 49.565 29.490 1.00 79.00 604 LEU A N 1
ATOM 4872 C CA . LEU A 1 604 ? -42.081 50.763 29.628 1.00 79.00 604 LEU A CA 1
ATOM 4873 C C . LEU A 1 604 ? -42.452 51.821 28.583 1.00 79.00 604 LEU A C 1
ATOM 4875 O O . LEU A 1 604 ? -42.520 53.001 28.924 1.00 79.00 604 LEU A O 1
ATOM 4879 N N . GLU A 1 605 ? -42.741 51.407 27.351 1.00 77.12 605 GLU A N 1
ATOM 4880 C CA . GLU A 1 605 ? -43.228 52.280 26.280 1.00 77.12 605 GLU A CA 1
ATOM 4881 C C . GLU A 1 605 ? -44.632 52.827 26.599 1.00 77.12 605 GLU A C 1
ATOM 4883 O O . GLU A 1 605 ? -44.854 54.034 26.498 1.00 77.12 605 GLU A O 1
ATOM 4888 N N . GLU A 1 606 ? -45.541 52.002 27.131 1.00 70.25 606 GLU A N 1
ATOM 4889 C CA . GLU A 1 606 ? -46.861 52.434 27.621 1.00 70.25 606 GLU A CA 1
ATOM 4890 C C . GLU A 1 606 ? -46.787 53.371 28.840 1.00 70.25 606 GLU A C 1
ATOM 4892 O O . GLU A 1 606 ? -47.683 54.192 29.051 1.00 70.25 606 GLU A O 1
ATOM 4897 N N . ARG A 1 607 ? -45.721 53.282 29.649 1.00 66.94 607 ARG A N 1
ATOM 4898 C CA . ARG A 1 607 ? -45.441 54.223 30.750 1.00 66.94 607 ARG A CA 1
ATOM 4899 C C . ARG A 1 607 ? -44.824 55.544 30.291 1.00 66.94 607 ARG A C 1
ATOM 4901 O O . ARG A 1 607 ? -44.828 56.487 31.083 1.00 66.94 607 ARG A O 1
ATOM 4908 N N . ASN A 1 608 ? -44.366 55.641 29.042 1.00 52.88 608 ASN A N 1
ATOM 4909 C CA . ASN A 1 608 ? -43.827 56.855 28.427 1.00 52.88 608 ASN A CA 1
ATOM 4910 C C . ASN A 1 608 ? -44.781 57.505 27.386 1.00 52.88 608 ASN A C 1
ATOM 4912 O O . ASN A 1 608 ? -44.330 57.849 26.293 1.00 52.88 608 ASN A O 1
ATOM 4916 N N . PRO A 1 609 ? -46.073 57.792 27.663 1.00 52.06 609 PRO A N 1
ATOM 4917 C CA . PRO A 1 609 ? -46.942 58.471 26.700 1.00 52.06 609 PRO A CA 1
ATOM 4918 C C . PRO A 1 609 ? -46.789 60.008 26.744 1.00 52.06 609 PRO A C 1
ATOM 4920 O O . PRO A 1 609 ? -47.768 60.741 26.604 1.00 52.06 609 PRO A O 1
ATOM 4923 N N . SER A 1 610 ? -45.576 60.532 26.957 1.00 51.09 610 SER A N 1
ATOM 4924 C CA . SER A 1 610 ? -45.312 61.979 26.939 1.00 51.09 610 SER A CA 1
ATOM 4925 C C . SER A 1 610 ? -43.821 62.291 26.776 1.00 51.09 610 SER A C 1
ATOM 4927 O O . SER A 1 610 ? -43.113 62.490 27.761 1.00 51.09 610 SER A O 1
ATOM 4929 N N . GLY A 1 611 ? -43.345 62.344 25.532 1.00 49.72 611 GLY A N 1
ATOM 4930 C CA . GLY A 1 611 ? -41.958 62.716 25.229 1.00 49.72 611 GLY A CA 1
ATOM 4931 C C . GLY A 1 611 ? -41.718 63.382 23.874 1.00 49.72 611 GLY A C 1
ATOM 4932 O O . GLY A 1 611 ? -40.606 63.824 23.626 1.00 49.72 611 GLY A O 1
ATOM 4933 N N . GLU A 1 612 ? -42.726 63.523 23.008 1.00 48.34 612 GLU A N 1
ATOM 4934 C CA . GLU A 1 612 ? -42.603 64.323 21.783 1.00 48.34 612 GLU A CA 1
ATOM 4935 C C . GLU A 1 612 ? -43.271 65.686 21.968 1.00 48.34 612 GLU A C 1
ATOM 4937 O O . GLU A 1 612 ? -44.431 65.887 21.611 1.00 48.34 612 GLU A O 1
ATOM 4942 N N . ARG A 1 613 ? -42.532 66.619 22.579 1.00 48.94 613 ARG A N 1
ATOM 4943 C CA . ARG A 1 613 ? -42.617 68.078 22.367 1.00 48.94 613 ARG A CA 1
ATOM 4944 C C . ARG A 1 613 ? -41.577 68.779 23.244 1.00 48.94 613 ARG A C 1
ATOM 4946 O O . ARG A 1 613 ? -41.853 69.043 24.407 1.00 48.94 613 ARG A O 1
ATOM 4953 N N . ALA A 1 614 ? -40.418 69.074 22.664 1.00 43.16 614 ALA A N 1
ATOM 4954 C CA . ALA A 1 614 ? -39.567 70.249 22.911 1.00 43.16 614 ALA A CA 1
ATOM 4955 C C . ALA A 1 614 ? -38.219 69.979 22.215 1.00 43.16 614 ALA A C 1
ATOM 4957 O O . ALA A 1 614 ? -37.592 68.964 22.483 1.00 43.16 614 ALA A O 1
ATOM 4958 N N . GLU A 1 615 ? -37.927 70.688 21.122 1.00 43.81 615 GLU A N 1
ATOM 4959 C CA . GLU A 1 615 ? -36.934 71.786 21.094 1.00 43.81 615 GLU A CA 1
ATOM 4960 C C . GLU A 1 615 ? -35.494 71.265 21.195 1.00 43.81 615 GLU A C 1
ATOM 4962 O O . GLU A 1 615 ? -35.080 70.734 22.213 1.00 43.81 615 GLU A O 1
ATOM 4967 N N . GLY A 1 616 ? -34.747 71.273 20.092 1.00 39.88 616 GLY A N 1
ATOM 4968 C CA . GLY A 1 616 ? -33.762 72.326 19.790 1.00 39.88 616 GLY A CA 1
ATOM 4969 C C . GLY A 1 616 ? -32.400 71.618 19.682 1.00 39.88 616 GLY A C 1
ATOM 4970 O O . GLY A 1 616 ? -32.156 70.685 20.430 1.00 39.88 616 GLY A O 1
ATOM 4971 N N . GLY A 1 617 ? -31.542 71.834 18.688 1.00 38.97 617 GLY A N 1
ATOM 4972 C CA . GLY A 1 617 ? -31.087 73.120 18.178 1.00 38.97 617 GLY A CA 1
ATOM 4973 C C . GLY A 1 617 ? -29.745 73.439 18.845 1.00 38.97 617 GLY A C 1
ATOM 4974 O O . GLY A 1 617 ? -29.770 73.790 20.015 1.00 38.97 617 GLY A O 1
ATOM 4975 N N . GLU A 1 618 ? -28.647 73.341 18.074 1.00 44.31 618 GLU A N 1
ATOM 4976 C CA . GLU A 1 618 ? -27.262 73.772 18.407 1.00 44.31 618 GLU A CA 1
ATOM 4977 C C . GLU A 1 618 ? -26.566 72.876 19.467 1.00 44.31 618 GLU A C 1
ATOM 4979 O O . GLU A 1 618 ? -27.151 72.561 20.494 1.00 44.31 618 GLU A O 1
ATOM 4984 N N . GLU A 1 619 ? -25.367 72.309 19.290 1.00 38.28 619 GLU A N 1
ATOM 4985 C CA . GLU A 1 619 ? -24.130 72.666 18.561 1.00 38.28 619 GLU A CA 1
ATOM 4986 C C . GLU A 1 619 ? -23.526 71.502 17.750 1.00 38.28 619 GLU A C 1
ATOM 4988 O O . GLU A 1 619 ? -23.711 70.324 18.141 1.00 38.28 619 GLU A O 1
#

Foldseek 3Di:
DPPVVVVVVVVVVVVVVVVVVPDDDDDDDPVVVVVVVVVVVVVVVVVVVVVVVVVVVVVVVVVVVVVVVVVVVVVVVVVVVVVVVVVVVVVVVVVVVVVVVVVVVVVVVVVVVVVVVVVVVVVVVVVVVVVVVVVVVVVVVVVVVVVVVVVVVVVVVVVVVVVVVVVVVVVVVVVVVVVVVVVVVVVVVVVVVVVVVVVVVVVVVVVVVVVVVVVVVVVVVVVVVVVVVVVVVVVVVVVVVVVVVVVVVVLVVLVVVVVVVLVVLVVVLVVLVVVVVVVVVVLVVVPPDDDDDDDPVVSVVVNVVVVVVSVVVSVVSVVVSVVVVVVSVVVSVVVVVVVVVVVVVVVVVVVVVVVVVVVVVVVVVVVVVVVVPPDDDDDVVVPVVVVVVVVVVVVVVVVVVVVVVVVVVVVVVVVVVVVVVVVVVVVVVVVVVVVVVVVVVVVVVVVVVVVVVVVVVVVVVVVVVVVVVVVVVDPDDDDDDDDDDDDDDDDDDDDDDDDDDDDDDDDDDDDDPPCVVVVVVVVVVVVVVVVVVVVVVVVVVVVVVVVVVVVVVVVVVVVVVVVVVVVVVVVVVVVVVVVVVVVVVVVVVVVVVVVVVVVVVVVVVVVPPDDPDDDDDDD

Sequence (619 aa):
MNSKHVAELENLKLLMSKQLEETGQEVDKTRQEKFDKFKQIYDSEVNALKEALDKQITLKNDLQQQMEKMKEELDIDVAQARESVTQKEASLEELKGQLKELKASSATEISELRNELKKKEKEINELEDNLSSFEEEHTSDVAQFEHNLQKQQEQTAELEKQLVLELGNESSKYDQKLSETKAHLESQYKKAIHELVQRVKDLESENENLQATHGQEMEGFRENLAQYTSGLEEQMQELQAGARAEHKSKLKALQAEHLEATRNLEKKVRTLSEEKDALVVEIKTRGDGRTGEEDPESQSEEVARLKGDYEEQIQTLKEQAQHEKERLEKEVAEVASTKEKEFMAVFEQVLEKHQHELAEVKGYYELQLSERGGGHPPPSGEEDLAAQLKLEKDREISQLKKKLLQESEERIASAQEALLYKMAKEEEENIRLRNKLANLNEDLSEVTGERDRLLNEIQVLTDTHRVLEQRMAPVESMLSPVSSQLVHEEPLLMQESADALEVLPDAGFTEAASGQSDLTAKLNQMQELVRQKNKVEVKLSQQLQDTKKELEKERESFRAEINERETRERALEVGKRQLEAQLTVVDSENYESLQELALLQERLEERNPSGERAEGGEE

=== Feature glossary ===
The record interleaves many kinds of information about one protein. Here is each kind framed as the question it answers.

Q: Are the domains correctly placed relative to each other?
A: Predicted aligned error is AlphaFold's pairwise confidence. Unlike pLDDT (per-residue), PAE is per-residue-pair and captures whether two parts of the structure are correctly placed relative to each other. Units are ångströms of expected positional error.

Q: Which residues are in helices, strands, or loops?
A: Eight-state secondary structure (DSSP): H is the canonical α-helix, G the tighter 3₁₀-helix, I the wider π-helix; E/B are β-structure, T and S are turns and bends, and '-' is everything else. DSSP derives these from the pattern of main-chain N–H···O=C hydrogen bonds, not from the sequence.

Q: What if only a Cα trace is available?
A: P-SEA three-state annotation labels each residue as helix, strand, or coil based purely on the geometry of the Cα trace. It serves as a fallback when the full backbone (and thus DSSP) is unavailable.

Q: What are the backbone torsion angles?
A: φ (phi) and ψ (psi) are the two rotatable backbone dihedrals per residue: φ is the C(i-1)–N–Cα–C torsion, ψ is the N–Cα–C–N(i+1) torsion, both in degrees on (−180°, 180°]. α-helical residues cluster near (−60°, −45°); β-strand residues near (−120°, +130°). A Ramachandran plot is simply a scatter of (φ, ψ) for every residue.

Q: What known structures does this most resemble?
A: Structural nearest neighbors (via Foldseek easy-search vs the PDB). Reported per hit: target PDB id, E-value, and alignment TM-score. A TM-score above ~0.5 is the conventional threshold for 'same fold'.

Q: What family and function is it annotated with?
A: Database cross-references. InterPro integrates a dozen domain/family signature databases into unified entries with residue-range hits. GO terms attach function/process/location labels with evidence codes. CATH codes position the fold in a four-level structural taxonomy. Organism is the NCBI-taxonomy species name.

Q: Which residues are buried vs exposed?
A: Solvent accessibility: the surface area of each residue that a 1.4 Å water probe can touch, in Å². When only backbone atoms are present the absolute values are lower than full-atom SASA (side chains contribute most of the area) and are flagged as backbone-only.

Q: What do the diagnostic plots show?
A: Three diagnostic plots accompany the record. The Cα contact map visualizes the tertiary structure as a 2D adjacency matrix (8 Å cutoff, sequence-local contacts suppressed). The Ramachandran plot shows the distribution of backbone (φ, ψ) torsions, with points in the α and β basins reflecting secondary structure content. The PAE plot shows AlphaFold's inter-residue confidence as a color matrix.

Q: What is the amino-acid chain?
A: The amino-acid sequence is the protein's primary structure: the linear order of residues from the N-terminus to the C-terminus, written in one-letter code. Everything else here — the 3D coordinates, the secondary structure, the domain annotations — is ultimately a consequence of this string.

Q: What do the rendered images show?
A: The six renders are orthographic views along the three Cartesian axes in both directions. Representation (cartoon, sticks, or surface) and color scheme (sequence-rainbow or by-chain) vary across proteins so the training set covers all the common visualization conventions.

Q: Where is each backbone atom in 3D?
A: The mmCIF table is the protein's shape written out atom by atom. For each backbone N, Cα, C, and carbonyl O, it records an (x, y, z) coordinate triple in Å plus the residue type, chain letter, and residue number.

Q: How mobile is each atom in the crystal?
A: For experimental (PDB) structures, the B-factor (temperature factor) quantifies the positional spread of each atom in the crystal — a combination of thermal vibration and static disorder — in units of Å². High B-factors mark flexible loops or poorly resolved regions; low B-factors mark the rigid, well-ordered core.

Q: How big and how compact is the whole molecule?
A: Three whole-structure scalars: the radius of gyration (RMS distance of Cα from centroid, in Å), the count of Cα–Cα contacts (pairs closer than 8 Å and separated by more than four residues in sequence — i.e. tertiary, not local, contacts), and the bounding-box dimensions. Together they distinguish compact globular folds from extended fibres or disordered chains.

Q: What does the local fold look like, residue by residue?
A: A 3Di character summarizes, for each residue, the relative orientation of the Cα frame of its nearest spatial neighbor. Because it encodes fold topology rather than chemistry, 3Di alignments detect remote structural similarity that sequence alignment misses.

Q: How confident is the AlphaFold model at each residue?
A: For AlphaFold models, the B-factor field carries pLDDT — the model's own estimate of local accuracy on a 0–100 scale. Regions with pLDDT<50 should be treated as essentially unmodeled; they often correspond to intrinsically disordered segments.